Protein AF-0000000081054140 (afdb_homodimer)

Foldseek 3Di:
DPPPPPPPPQPPPPDLQFLFEEEEDFDLQNLLLLLLLVPFRRHHHQAYEYECPPPVSLVVSCVVPVRHYYYDPDPQVSQVGGQEYEYDDEQVCQLVVLQPHAHDQVGHAYEYAHLQDDLVSNCVRNVHDQQRYKYKHWDSCLSVLDTEIEIEGCDDDVSVQVSRNSSNHYDYDDDSLRSLLVVLVVPVVVVVVVVLQVQLVVCVVVDVDDSVRSSVVSVVVVVVVVVCCVVPVVDPCSVVVSLVPPPVVDPVVVVVVVCVVVCVVVVVVLQSVLSSCVSNVNDVSDDDD/DPPPPPPVDQPPPPDQQFLFEEEEDFDLQNLLLLLLLQPFRRHDHQAYEYECPPPVSLVVSCVVPVRHYYYDPDPQVRQVGGQEYEYDDEQVCQLVVLQPHAHDQVGHAYEYAHLQHDLVSNCVRNVHDQQRYKYKHWDSCLSVLDIEIEIEGCDDDVSVQVSRNSSNHYDYDDDSLRSLLVVLVVPVVVVVVVVLQVQLVVCVVVDVDDSVRSSVVSVVVVVVLVVCCVVPVVDPCSVVVSLVPPPVVDPVVVVVVVCVVVCVVVVVVLQSVLSSCVSNVNDVSDDDD

pLDDT: mean 89.5, std 14.58, range [23.19, 97.81]

Nearest PDB structures (foldseek):
  8tcu-assembly1_D-2  TM=7.816E-01  e=6.685E-16  Homo sapiens
  5bsh-assembly1_D  TM=8.631E-01  e=1.066E-14  Medicago truncatula
  3euw-assembly1_C  TM=6.832E-01  e=1.824E-03  Corynebacterium glutamicum ATCC 13032
  6nor-assembly1_A  TM=6.869E-01  e=6.287E-03  Micromonospora echinospora
  8qc8-assembly2_D  TM=6.919E-01  e=1.352E-02  Paenarthrobacter ureafaciens

Structure (mmCIF, N/CA/C/O backbone):
data_AF-0000000081054140-model_v1
#
loop_
_entity.id
_entity.type
_entity.pdbx_description
1 polymer 'Pyrroline-5-carboxylate reductase catalytic N-terminal domain-containing protein'
#
loop_
_atom_site.group_PDB
_atom_site.id
_atom_site.type_symbol
_atom_site.label_atom_id
_atom_site.label_alt_id
_atom_site.label_comp_id
_atom_site.label_asym_id
_atom_site.label_entity_id
_atom_site.label_seq_id
_atom_site.pdbx_PDB_ins_code
_atom_site.Cartn_x
_atom_site.Cartn_y
_atom_site.Cartn_z
_atom_site.occupancy
_atom_site.B_iso_or_equiv
_atom_site.auth_seq_id
_atom_site.auth_comp_id
_atom_site.auth_asym_id
_atom_site.auth_atom_id
_atom_site.pdbx_PDB_model_num
ATOM 1 N N . MET A 1 1 ? 40.031 -0.949 12.734 1 23.3 1 MET A N 1
ATOM 2 C CA . MET A 1 1 ? 38.938 -1.855 13.016 1 23.3 1 MET A CA 1
ATOM 3 C C . MET A 1 1 ? 38.312 -2.387 11.719 1 23.3 1 MET A C 1
ATOM 5 O O . MET A 1 1 ? 37.906 -1.608 10.852 1 23.3 1 MET A O 1
ATOM 9 N N . THR A 1 2 ? 38.75 -3.609 11.188 1 25.31 2 THR A N 1
ATOM 10 C CA . THR A 1 2 ? 38.719 -4.305 9.906 1 25.31 2 THR A CA 1
ATOM 11 C C . THR A 1 2 ? 37.281 -4.73 9.555 1 25.31 2 THR A C 1
ATOM 13 O O . THR A 1 2 ? 36.688 -5.504 10.289 1 25.31 2 THR A O 1
ATOM 16 N N . GLU A 1 3 ? 36.469 -3.785 9.07 1 26.08 3 GLU A N 1
ATOM 17 C CA . GLU A 1 3 ? 35.094 -4.035 8.68 1 26.08 3 GLU A CA 1
ATOM 18 C C . GLU A 1 3 ? 35 -5.254 7.762 1 26.08 3 GLU A C 1
ATOM 20 O O . GLU A 1 3 ? 35.562 -5.258 6.66 1 26.08 3 GLU A O 1
ATOM 25 N N . SER A 1 4 ? 35.031 -6.496 8.367 1 30.03 4 SER A N 1
ATOM 26 C CA . SER A 1 4 ? 34.812 -7.766 7.68 1 30.03 4 SER A CA 1
ATOM 27 C C . SER A 1 4 ? 33.562 -7.719 6.812 1 30.03 4 SER A C 1
ATOM 29 O O . SER A 1 4 ? 32.469 -7.426 7.305 1 30.03 4 SER A O 1
ATOM 31 N N . SER A 1 5 ? 33.688 -7.309 5.559 1 29.06 5 SER A N 1
ATOM 32 C CA . SER A 1 5 ? 32.75 -7.438 4.434 1 29.06 5 SER A CA 1
ATOM 33 C C . SER A 1 5 ? 32.156 -8.828 4.383 1 29.06 5 SER A C 1
ATOM 35 O O . SER A 1 5 ? 32.812 -9.805 4.039 1 29.06 5 SER A O 1
ATOM 37 N N . SER A 1 6 ? 31.422 -9.211 5.434 1 29.78 6 SER A N 1
ATOM 38 C CA . SER A 1 6 ? 30.766 -10.516 5.379 1 29.78 6 SER A CA 1
ATOM 39 C C . SER A 1 6 ? 30.047 -10.711 4.055 1 29.78 6 SER A C 1
ATOM 41 O O . SER A 1 6 ? 29.125 -9.953 3.723 1 29.78 6 SER A O 1
ATOM 43 N N . THR A 1 7 ? 30.766 -11.125 2.965 1 30.61 7 THR A N 1
ATOM 44 C CA . THR A 1 7 ? 30.25 -11.719 1.733 1 30.61 7 THR A CA 1
ATOM 45 C C . THR A 1 7 ? 29.172 -12.75 2.035 1 30.61 7 THR A C 1
ATOM 47 O O . THR A 1 7 ? 29.453 -13.797 2.629 1 30.61 7 THR A O 1
ATOM 50 N N . THR A 1 8 ? 28.094 -12.344 2.58 1 30.86 8 THR A N 1
ATOM 51 C CA . THR A 1 8 ? 27.078 -13.375 2.641 1 30.86 8 THR A CA 1
ATOM 52 C C . THR A 1 8 ? 27.047 -14.203 1.354 1 30.86 8 THR A C 1
ATOM 54 O O . THR A 1 8 ? 26.766 -13.672 0.277 1 30.86 8 THR A O 1
ATOM 57 N N . ALA A 1 9 ? 27.922 -15.109 1.189 1 34.56 9 ALA A N 1
ATOM 58 C CA . ALA A 1 9 ? 28.078 -16.125 0.154 1 34.56 9 ALA A CA 1
ATOM 59 C C . ALA A 1 9 ? 26.734 -16.516 -0.444 1 34.56 9 ALA A C 1
ATOM 61 O O . ALA A 1 9 ? 25.812 -16.906 0.283 1 34.56 9 ALA A O 1
ATOM 62 N N . LEU A 1 10 ? 26.375 -16.062 -1.585 1 39.09 10 LEU A N 1
ATOM 63 C CA . LEU A 1 10 ? 25.25 -16.547 -2.375 1 39.09 10 LEU A CA 1
ATOM 64 C C . LEU A 1 10 ? 25.141 -18.062 -2.285 1 39.09 10 LEU A C 1
ATOM 66 O O . LEU A 1 10 ? 26.172 -18.766 -2.219 1 39.09 10 LEU A O 1
ATOM 70 N N . ALA A 1 11 ? 24.156 -18.609 -1.728 1 38.75 11 ALA A N 1
ATOM 71 C CA . ALA A 1 11 ? 24.016 -20.062 -1.731 1 38.75 11 ALA A CA 1
ATOM 72 C C . ALA A 1 11 ? 24.406 -20.656 -3.086 1 38.75 11 ALA A C 1
ATOM 74 O O . ALA A 1 11 ? 23.781 -20.344 -4.105 1 38.75 11 ALA A O 1
ATOM 75 N N . ALA A 1 12 ? 25.688 -20.844 -3.35 1 38.97 12 ALA A N 1
ATOM 76 C CA . ALA A 1 12 ? 26.156 -21.594 -4.512 1 38.97 12 ALA A CA 1
ATOM 77 C C . ALA A 1 12 ? 25.297 -22.828 -4.758 1 38.97 12 ALA A C 1
ATOM 79 O O . ALA A 1 12 ? 25.047 -23.609 -3.84 1 38.97 12 ALA A O 1
ATOM 80 N N . GLY A 1 13 ? 24.344 -22.734 -5.641 1 36.66 13 GLY A N 1
ATOM 81 C CA . GLY A 1 13 ? 23.594 -23.922 -6.043 1 36.66 13 GLY A CA 1
ATOM 82 C C . GLY A 1 13 ? 24.484 -25.094 -6.387 1 36.66 13 GLY A C 1
ATOM 83 O O . GLY A 1 13 ? 24.391 -25.656 -7.477 1 36.66 13 GLY A O 1
ATOM 84 N N . SER A 1 14 ? 25.625 -25.156 -5.941 1 36.81 14 SER A N 1
ATOM 85 C CA . SER A 1 14 ? 26.312 -26.375 -6.371 1 36.81 14 SER A CA 1
ATOM 86 C C . SER A 1 14 ? 25.406 -27.594 -6.25 1 36.81 14 SER A C 1
ATOM 88 O O . SER A 1 14 ? 25.438 -28.484 -7.098 1 36.81 14 SER A O 1
ATOM 90 N N . ASP A 1 15 ? 24.969 -28.016 -5.098 1 40.84 15 ASP A N 1
ATOM 91 C CA . ASP A 1 15 ? 24.547 -29.281 -4.492 1 40.84 15 ASP A CA 1
ATOM 92 C C . ASP A 1 15 ? 23.094 -29.609 -4.828 1 40.84 15 ASP A C 1
ATOM 94 O O . ASP A 1 15 ? 22.188 -29.297 -4.055 1 40.84 15 ASP A O 1
ATOM 98 N N . GLY A 1 16 ? 22.688 -30.094 -6.176 1 55.22 16 GLY A N 1
ATOM 99 C CA . GLY A 1 16 ? 21.422 -30.734 -6.539 1 55.22 16 GLY A CA 1
ATOM 100 C C . GLY A 1 16 ? 20.281 -29.75 -6.711 1 55.22 16 GLY A C 1
ATOM 101 O O . GLY A 1 16 ? 19.141 -30.156 -6.961 1 55.22 16 GLY A O 1
ATOM 102 N N . ASN A 1 17 ? 20.547 -28.469 -6.539 1 61.66 17 ASN A N 1
ATOM 103 C CA . ASN A 1 17 ? 19.453 -27.5 -6.684 1 61.66 17 ASN A CA 1
ATOM 104 C C . ASN A 1 17 ? 19.266 -27.094 -8.141 1 61.66 17 ASN A C 1
ATOM 106 O O . ASN A 1 17 ? 20.234 -26.875 -8.867 1 61.66 17 ASN A O 1
ATOM 110 N N . PRO A 1 18 ? 18.031 -27.25 -8.719 1 68.19 18 PRO A N 1
ATOM 111 C CA . PRO A 1 18 ? 17.734 -26.938 -10.117 1 68.19 18 PRO A CA 1
ATOM 112 C C . PRO A 1 18 ? 17.859 -25.438 -10.43 1 68.19 18 PRO A C 1
ATOM 114 O O . PRO A 1 18 ? 16.859 -24.734 -10.461 1 68.19 18 PRO A O 1
ATOM 117 N N . THR A 1 19 ? 19.125 -25 -10.781 1 83.81 19 THR A N 1
ATOM 118 C CA . THR A 1 19 ? 19.406 -23.594 -11.008 1 83.81 19 THR A CA 1
ATOM 119 C C . THR A 1 19 ? 19.328 -23.25 -12.492 1 83.81 19 THR A C 1
ATOM 121 O O . THR A 1 19 ? 19.562 -22.109 -12.883 1 83.81 19 THR A O 1
ATOM 124 N N . LYS A 1 20 ? 19 -24.344 -13.25 1 95.88 20 LYS A N 1
ATOM 125 C CA . LYS A 1 20 ? 18.641 -24.125 -14.648 1 95.88 20 LYS A CA 1
ATOM 126 C C . LYS A 1 20 ? 17.125 -24.109 -14.836 1 95.88 20 LYS A C 1
ATOM 128 O O . LYS A 1 20 ? 16.469 -25.141 -14.672 1 95.88 20 LYS A O 1
ATOM 133 N N . ILE A 1 21 ? 16.641 -22.969 -15.234 1 97.75 21 ILE A N 1
ATOM 134 C CA . ILE A 1 21 ? 15.195 -22.75 -15.211 1 97.75 21 ILE A CA 1
ATOM 135 C C . ILE A 1 21 ? 14.688 -22.547 -16.641 1 97.75 21 ILE A C 1
ATOM 137 O O . ILE A 1 21 ? 15.305 -21.828 -17.422 1 97.75 21 ILE A O 1
ATOM 141 N N . GLY A 1 22 ? 13.672 -23.234 -16.953 1 97.62 22 GLY A N 1
ATOM 142 C CA . GLY A 1 22 ? 13.031 -23.094 -18.25 1 97.62 22 GLY A CA 1
ATOM 143 C C . GLY A 1 22 ? 11.586 -22.625 -18.156 1 97.62 22 GLY A C 1
ATOM 144 O O . GLY A 1 22 ? 10.859 -23.047 -17.25 1 97.62 22 GLY A O 1
ATOM 145 N N . PHE A 1 23 ? 11.188 -21.797 -19.125 1 97.62 23 PHE A N 1
ATOM 146 C CA . PHE A 1 23 ? 9.812 -21.328 -19.234 1 97.62 23 PHE A CA 1
ATOM 147 C C . PHE A 1 23 ? 9.18 -21.766 -20.531 1 97.62 23 PHE A C 1
ATOM 149 O O . PHE A 1 23 ? 9.664 -21.438 -21.625 1 97.62 23 PHE A O 1
ATOM 156 N N . ILE A 1 24 ? 8.148 -22.531 -20.359 1 96.38 24 ILE A N 1
ATOM 157 C CA . ILE A 1 24 ? 7.309 -22.828 -21.516 1 96.38 24 ILE A CA 1
ATOM 158 C C . ILE A 1 24 ? 6.199 -21.781 -21.625 1 96.38 24 ILE A C 1
ATOM 160 O O . ILE A 1 24 ? 5.273 -21.766 -20.812 1 96.38 24 ILE A O 1
ATOM 164 N N . GLY A 1 25 ? 6.219 -20.938 -22.625 1 91.94 25 GLY A N 1
ATOM 165 C CA . GLY A 1 25 ? 5.406 -19.734 -22.719 1 91.94 25 GLY A CA 1
ATOM 166 C C . GLY A 1 25 ? 6.109 -18.5 -22.188 1 91.94 25 GLY A C 1
ATOM 167 O O . GLY A 1 25 ? 6.816 -18.578 -21.172 1 91.94 25 GLY A O 1
ATOM 168 N N . CYS A 1 26 ? 5.988 -17.406 -22.969 1 88.12 26 CYS A N 1
ATOM 169 C CA . CYS A 1 26 ? 6.645 -16.188 -22.531 1 88.12 26 CYS A CA 1
ATOM 170 C C . CYS A 1 26 ? 5.711 -14.984 -22.656 1 88.12 26 CYS A C 1
ATOM 172 O O . CYS A 1 26 ? 5.984 -14.055 -23.406 1 88.12 26 CYS A O 1
ATOM 174 N N . GLY A 1 27 ? 4.656 -15.078 -21.875 1 87.62 27 GLY A N 1
ATOM 175 C CA . GLY A 1 27 ? 3.77 -13.93 -21.766 1 87.62 27 GLY A CA 1
ATOM 176 C C . GLY A 1 27 ? 4.16 -12.992 -20.625 1 87.62 27 GLY A C 1
ATOM 177 O O . GLY A 1 27 ? 5.324 -12.945 -20.234 1 87.62 27 GLY A O 1
ATOM 178 N N . THR A 1 28 ? 3.258 -12.227 -20.203 1 84.19 28 THR A N 1
ATOM 179 C CA . THR A 1 28 ? 3.479 -11.219 -19.172 1 84.19 28 THR A CA 1
ATOM 180 C C . THR A 1 28 ? 3.953 -11.859 -17.875 1 84.19 28 THR A C 1
ATOM 182 O O . THR A 1 28 ? 4.91 -11.383 -17.25 1 84.19 28 THR A O 1
ATOM 185 N N . ILE A 1 29 ? 3.316 -12.961 -17.469 1 88.81 29 ILE A N 1
ATOM 186 C CA . ILE A 1 29 ? 3.629 -13.594 -16.188 1 88.81 29 ILE A CA 1
ATOM 187 C C . ILE A 1 29 ? 5 -14.258 -16.266 1 88.81 29 ILE A C 1
ATOM 189 O O . ILE A 1 29 ? 5.797 -14.156 -15.32 1 88.81 29 ILE A O 1
ATOM 193 N N . ALA A 1 30 ? 5.289 -14.984 -17.375 1 93.81 30 ALA A N 1
ATOM 194 C CA . ALA A 1 30 ? 6.609 -15.578 -17.547 1 93.81 30 ALA A CA 1
ATOM 195 C C . ALA A 1 30 ? 7.703 -14.516 -17.5 1 93.81 30 ALA A C 1
ATOM 197 O O . ALA A 1 30 ? 8.727 -14.688 -16.844 1 93.81 30 ALA A O 1
ATOM 198 N N . PHE A 1 31 ? 7.473 -13.438 -18.234 1 93.56 31 PHE A N 1
ATOM 199 C CA . PHE A 1 31 ? 8.398 -12.312 -18.234 1 93.56 31 PHE A CA 1
ATOM 200 C C . PHE A 1 31 ? 8.648 -11.797 -16.828 1 93.56 31 PHE A C 1
ATOM 202 O O . PHE A 1 31 ? 9.789 -11.57 -16.438 1 93.56 31 PHE A O 1
ATOM 209 N N . ALA A 1 32 ? 7.594 -11.633 -16.047 1 92 32 ALA A N 1
ATOM 210 C CA . ALA A 1 32 ? 7.68 -11.102 -14.695 1 92 32 ALA A CA 1
ATOM 211 C C . ALA A 1 32 ? 8.461 -12.047 -13.789 1 92 32 ALA A C 1
ATOM 213 O O . ALA A 1 32 ? 9.352 -11.609 -13.047 1 92 32 ALA A O 1
ATOM 214 N N . ILE A 1 33 ? 8.148 -13.328 -13.844 1 95.62 33 ILE A N 1
ATOM 215 C CA . ILE A 1 33 ? 8.812 -14.305 -12.992 1 95.62 33 ILE A CA 1
ATOM 216 C C . ILE A 1 33 ? 10.297 -14.383 -13.359 1 95.62 33 ILE A C 1
ATOM 218 O O . ILE A 1 33 ? 11.164 -14.336 -12.484 1 95.62 33 ILE A O 1
ATOM 222 N N . ALA A 1 34 ? 10.578 -14.469 -14.641 1 96.81 34 ALA A N 1
ATOM 223 C CA . ALA A 1 34 ? 11.961 -14.531 -15.102 1 96.81 34 ALA A CA 1
ATOM 224 C C . ALA A 1 34 ? 12.75 -13.312 -14.641 1 96.81 34 ALA A C 1
ATOM 226 O O . ALA A 1 34 ? 13.891 -13.438 -14.188 1 96.81 34 ALA A O 1
ATOM 227 N N . THR A 1 35 ? 12.164 -12.164 -14.766 1 96.62 35 THR A N 1
ATOM 228 C CA . THR A 1 35 ? 12.797 -10.922 -14.336 1 96.62 35 THR A CA 1
ATOM 229 C C . THR A 1 35 ? 13.07 -10.953 -12.836 1 96.62 35 THR A C 1
ATOM 231 O O . THR A 1 35 ? 14.172 -10.617 -12.391 1 96.62 35 THR A O 1
ATOM 234 N N . GLY A 1 36 ? 12.047 -11.344 -12.07 1 96.81 36 GLY A N 1
ATOM 235 C CA . GLY A 1 36 ? 12.219 -11.445 -10.633 1 96.81 36 GLY A CA 1
ATOM 236 C C . GLY A 1 36 ? 13.32 -12.406 -10.227 1 96.81 36 GLY A C 1
ATOM 237 O O . GLY A 1 36 ? 14.117 -12.109 -9.336 1 96.81 36 GLY A O 1
ATOM 238 N N . ILE A 1 37 ? 13.375 -13.539 -10.883 1 96.69 37 ILE A N 1
ATOM 239 C CA . ILE A 1 37 ? 14.391 -14.547 -10.602 1 96.69 37 ILE A CA 1
ATOM 240 C C . ILE A 1 37 ? 15.766 -14.023 -11 1 96.69 37 ILE A C 1
ATOM 242 O O . ILE A 1 37 ? 16.734 -14.195 -10.266 1 96.69 37 ILE A O 1
ATOM 246 N N . ALA A 1 38 ? 15.828 -13.367 -12.094 1 96.69 38 ALA A N 1
ATOM 247 C CA . ALA A 1 38 ? 17.094 -12.859 -12.617 1 96.69 38 ALA A CA 1
ATOM 248 C C . ALA A 1 38 ? 17.656 -11.758 -11.719 1 96.69 38 ALA A C 1
ATOM 250 O O . ALA A 1 38 ? 18.875 -11.57 -11.656 1 96.69 38 ALA A O 1
ATOM 251 N N . THR A 1 39 ? 16.797 -11.039 -11 1 96.88 39 THR A N 1
ATOM 252 C CA . THR A 1 39 ? 17.25 -9.844 -10.312 1 96.88 39 THR A CA 1
ATOM 253 C C . THR A 1 39 ? 17.375 -10.102 -8.812 1 96.88 39 THR A C 1
ATOM 255 O O . THR A 1 39 ? 17.938 -9.273 -8.078 1 96.88 39 THR A O 1
ATOM 258 N N . GLN A 1 40 ? 16.812 -11.203 -8.391 1 94.69 40 GLN A N 1
ATOM 259 C CA . GLN A 1 40 ? 17 -11.5 -6.973 1 94.69 40 GLN A CA 1
ATOM 260 C C . GLN A 1 40 ? 18.453 -11.859 -6.664 1 94.69 40 GLN A C 1
ATOM 262 O O . GLN A 1 40 ? 19.203 -12.242 -7.559 1 94.69 40 GLN A O 1
ATOM 267 N N . SER A 1 41 ? 18.922 -11.711 -5.402 1 93.06 41 SER A N 1
ATOM 268 C CA . SER A 1 41 ? 20.344 -11.867 -5.07 1 93.06 41 SER A CA 1
ATOM 269 C C . SER A 1 41 ? 20.547 -12.977 -4.039 1 93.06 41 SER A C 1
ATOM 271 O O . SER A 1 41 ? 21.656 -13.172 -3.549 1 93.06 41 SER A O 1
ATOM 273 N N . LYS A 1 42 ? 19.625 -13.695 -3.732 1 92.44 42 LYS A N 1
ATOM 274 C CA . LYS A 1 42 ? 19.703 -14.672 -2.645 1 92.44 42 LYS A CA 1
ATOM 275 C C . LYS A 1 42 ? 20.109 -16.047 -3.168 1 92.44 42 LYS A C 1
ATOM 277 O O . LYS A 1 42 ? 20.719 -16.844 -2.443 1 92.44 42 LYS A O 1
ATOM 282 N N . ILE A 1 43 ? 19.703 -16.344 -4.406 1 93.75 43 ILE A N 1
ATOM 283 C CA . ILE A 1 43 ? 19.953 -17.656 -5 1 93.75 43 ILE A CA 1
ATOM 284 C C . ILE A 1 43 ? 20.688 -17.484 -6.328 1 93.75 43 ILE A C 1
ATOM 286 O O . ILE A 1 43 ? 20.281 -16.672 -7.168 1 93.75 43 ILE A O 1
ATOM 290 N N . LYS A 1 44 ? 21.703 -18.25 -6.461 1 93.12 44 LYS A N 1
ATOM 291 C CA . LYS A 1 44 ? 22.422 -18.203 -7.734 1 93.12 44 LYS A CA 1
ATOM 292 C C . LYS A 1 44 ? 21.672 -19 -8.805 1 93.12 44 LYS A C 1
ATOM 294 O O . LYS A 1 44 ? 21.344 -20.172 -8.609 1 93.12 44 LYS A O 1
ATOM 299 N N . ILE A 1 45 ? 21.375 -18.375 -9.852 1 95.06 45 ILE A N 1
ATOM 300 C CA . ILE A 1 45 ? 20.703 -18.969 -10.992 1 95.06 45 ILE A CA 1
ATOM 301 C C . ILE A 1 45 ? 21.688 -19.156 -12.141 1 95.06 45 ILE A C 1
ATOM 303 O O . ILE A 1 45 ? 22.375 -18.219 -12.539 1 95.06 45 ILE A O 1
ATOM 307 N N . GLU A 1 46 ? 21.781 -20.359 -12.625 1 94.69 46 GLU A N 1
ATOM 308 C CA . GLU A 1 46 ? 22.75 -20.672 -13.672 1 94.69 46 GLU A CA 1
ATOM 309 C C . GLU A 1 46 ? 22.266 -20.188 -15.031 1 94.69 46 GLU A C 1
ATOM 311 O O . GLU A 1 46 ? 23.031 -19.625 -15.812 1 94.69 46 GLU A O 1
ATOM 316 N N . SER A 1 47 ? 21.031 -20.484 -15.289 1 96.25 47 SER A N 1
ATOM 317 C CA . SER A 1 47 ? 20.5 -20.094 -16.594 1 96.25 47 SER A CA 1
ATOM 318 C C . SER A 1 47 ? 18.984 -20.062 -16.578 1 96.25 47 SER A C 1
ATOM 320 O O . SER A 1 47 ? 18.344 -20.734 -15.766 1 96.25 47 SER A O 1
ATOM 322 N N . ILE A 1 48 ? 18.453 -19.266 -17.484 1 97.75 48 ILE A N 1
ATOM 323 C CA . ILE A 1 48 ? 17.031 -19.156 -17.75 1 97.75 48 ILE A CA 1
ATOM 324 C C . ILE A 1 48 ? 16.766 -19.312 -19.25 1 97.75 48 ILE A C 1
ATOM 326 O O . ILE A 1 48 ? 17.375 -18.609 -20.062 1 97.75 48 ILE A O 1
ATOM 330 N N . ALA A 1 49 ? 15.961 -20.266 -19.609 1 97.06 49 ALA A N 1
ATOM 331 C CA . ALA A 1 49 ? 15.547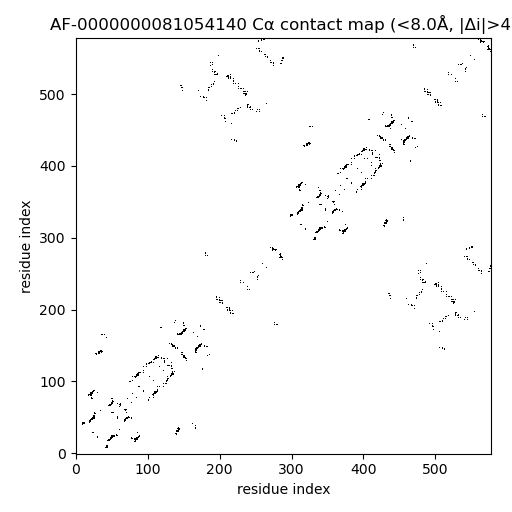 -20.422 -21 1 97.06 49 ALA A CA 1
ATOM 332 C C . ALA A 1 49 ? 14.062 -20.125 -21.172 1 97.06 49 ALA A C 1
ATOM 334 O O . ALA A 1 49 ? 13.234 -20.547 -20.359 1 97.06 49 ALA A O 1
ATOM 335 N N . VAL A 1 50 ? 13.695 -19.359 -22.219 1 96.69 50 VAL A N 1
ATOM 336 C CA . VAL A 1 50 ? 12.297 -19.016 -22.453 1 96.69 50 VAL A CA 1
ATOM 337 C C . VAL A 1 50 ? 11.898 -19.391 -23.875 1 96.69 50 VAL A C 1
ATOM 339 O O . VAL A 1 50 ? 12.734 -19.375 -24.781 1 96.69 50 VAL A O 1
ATOM 342 N N . SER A 1 51 ? 10.641 -19.703 -24 1 94 51 SER A N 1
ATOM 343 C CA . SER A 1 51 ? 10.102 -20.016 -25.312 1 94 51 SER A CA 1
ATOM 344 C C . SER A 1 51 ? 10.016 -18.781 -26.203 1 94 51 SER A C 1
ATOM 346 O O . SER A 1 51 ? 9.766 -17.672 -25.703 1 94 51 SER A O 1
ATOM 348 N N . LYS A 1 52 ? 10.141 -18.859 -27.5 1 85.19 52 LYS A N 1
ATOM 349 C CA . LYS A 1 52 ? 10.148 -17.781 -28.469 1 85.19 52 LYS A CA 1
ATOM 350 C C . LYS A 1 52 ? 8.734 -17.297 -28.781 1 85.19 52 LYS A C 1
ATOM 352 O O . LYS A 1 52 ? 8.539 -16.172 -29.25 1 85.19 52 LYS A O 1
ATOM 357 N N . ARG A 1 53 ? 7.703 -17.922 -28.516 1 76 53 ARG A N 1
ATOM 358 C CA . ARG A 1 53 ? 6.352 -17.656 -29 1 76 53 ARG A CA 1
ATOM 359 C C . ARG A 1 53 ? 5.977 -16.203 -28.766 1 76 53 ARG A C 1
ATOM 361 O O . ARG A 1 53 ? 5.383 -15.562 -29.641 1 76 53 ARG A O 1
ATOM 368 N N . SER A 1 54 ? 6.16 -15.578 -27.672 1 73.19 54 SER A N 1
ATOM 369 C CA . SER A 1 54 ? 5.949 -14.148 -27.5 1 73.19 54 SER A CA 1
ATOM 370 C C . SER A 1 54 ? 7.234 -13.367 -27.75 1 73.19 54 SER A C 1
ATOM 372 O O . SER A 1 54 ? 7.902 -12.938 -26.812 1 73.19 54 SER A O 1
ATOM 374 N N . GLU A 1 55 ? 7.477 -13.078 -28.922 1 77.19 55 GLU A N 1
ATOM 375 C CA . GLU A 1 55 ? 8.773 -12.609 -29.406 1 77.19 55 GLU A CA 1
ATOM 376 C C . GLU A 1 55 ? 9.172 -11.305 -28.734 1 77.19 55 GLU A C 1
ATOM 378 O O . GLU A 1 55 ? 10.328 -11.125 -28.344 1 77.19 55 GLU A O 1
ATOM 383 N N . GLN A 1 56 ? 8.266 -10.523 -28.594 1 88.62 56 GLN A N 1
ATOM 384 C CA . GLN A 1 56 ? 8.617 -9.234 -28.031 1 88.62 56 GLN A CA 1
ATOM 385 C C . GLN A 1 56 ? 9.125 -9.383 -26.594 1 88.62 56 GLN A C 1
ATOM 387 O O . GLN A 1 56 ? 10.164 -8.828 -26.234 1 88.62 56 GLN A O 1
ATOM 392 N N . LYS A 1 57 ? 8.484 -10.156 -25.781 1 90.25 57 LYS A N 1
ATOM 393 C CA . LYS A 1 57 ? 8.852 -10.305 -24.391 1 90.25 57 LYS A CA 1
ATOM 394 C C . LYS A 1 57 ? 10.109 -11.164 -24.234 1 90.25 57 LYS A C 1
ATOM 396 O O . LYS A 1 57 ? 10.984 -10.852 -23.422 1 90.25 57 LYS A O 1
ATOM 401 N N . SER A 1 58 ? 10.188 -12.219 -25.016 1 92.94 58 SER A N 1
ATOM 402 C CA . SER A 1 58 ? 11.359 -13.086 -24.938 1 92.94 58 SER A CA 1
ATOM 403 C C . SER A 1 58 ? 12.617 -12.336 -25.375 1 92.94 58 SER A C 1
ATOM 405 O O . SER A 1 58 ? 13.672 -12.453 -24.734 1 92.94 58 SER A O 1
ATOM 407 N N . LYS A 1 59 ? 12.492 -11.547 -26.375 1 93.31 59 LYS A N 1
ATOM 408 C CA . LYS A 1 59 ? 13.617 -10.75 -26.859 1 93.31 59 LYS A CA 1
ATOM 409 C C . LYS A 1 59 ? 14.055 -9.727 -25.812 1 93.31 59 LYS A C 1
ATOM 411 O O . LYS A 1 59 ? 15.258 -9.555 -25.578 1 93.31 59 LYS A O 1
ATOM 416 N N . LEU A 1 60 ? 13.133 -9.109 -25.297 1 94.44 60 LEU A N 1
ATOM 417 C CA . LEU A 1 60 ? 13.43 -8.109 -24.281 1 94.44 60 LEU A CA 1
ATOM 418 C C . LEU A 1 60 ? 14.164 -8.734 -23.094 1 94.44 60 LEU A C 1
ATOM 420 O O . LEU A 1 60 ? 15.109 -8.156 -22.562 1 94.44 60 LEU A O 1
ATOM 424 N N . LEU A 1 61 ? 13.695 -9.867 -22.688 1 95.12 61 LEU A N 1
ATOM 425 C CA . LEU A 1 61 ? 14.328 -10.57 -21.578 1 95.12 61 LEU A CA 1
ATOM 426 C C . LEU A 1 61 ? 15.789 -10.891 -21.906 1 95.12 61 LEU A C 1
ATOM 428 O O . LEU A 1 61 ? 16.672 -10.672 -21.078 1 95.12 61 LEU A O 1
ATOM 432 N N . ALA A 1 62 ? 16.016 -11.414 -23.047 1 95.06 62 ALA A N 1
ATOM 433 C CA . ALA A 1 62 ? 17.359 -11.805 -23.484 1 95.06 62 ALA A CA 1
ATOM 434 C C . ALA A 1 62 ? 18.281 -10.578 -23.594 1 95.06 62 ALA A C 1
ATOM 436 O O . ALA A 1 62 ? 19.469 -10.664 -23.281 1 95.06 62 ALA A O 1
ATOM 437 N N . GLU A 1 63 ? 17.719 -9.477 -24 1 96.62 63 GLU A N 1
ATOM 438 C CA . GLU A 1 63 ? 18.484 -8.242 -24.125 1 96.62 63 GLU A CA 1
ATOM 439 C C . GLU A 1 63 ? 18.828 -7.668 -22.75 1 96.62 63 GLU A C 1
ATOM 441 O O . GLU A 1 63 ? 19.906 -7.121 -22.547 1 96.62 63 GLU A O 1
ATOM 446 N N . THR A 1 64 ? 17.953 -7.793 -21.875 1 96.06 64 THR A N 1
ATOM 447 C CA . THR A 1 64 ? 18.141 -7.25 -20.531 1 96.06 64 THR A CA 1
ATOM 448 C C . THR A 1 64 ? 19.141 -8.094 -19.734 1 96.06 64 THR A C 1
ATOM 450 O O . THR A 1 64 ? 19.906 -7.562 -18.938 1 96.06 64 THR A O 1
ATOM 453 N N . PHE A 1 65 ? 19 -9.406 -19.984 1 97 65 PHE A N 1
ATOM 454 C CA . PHE A 1 65 ? 19.875 -10.328 -19.266 1 97 65 PHE A CA 1
ATOM 455 C C . PHE A 1 65 ? 20.609 -11.242 -20.219 1 97 65 PHE A C 1
ATOM 457 O O . PHE A 1 65 ? 20.469 -12.461 -20.172 1 97 65 PHE A O 1
ATOM 464 N N . PRO A 1 66 ? 21.531 -10.789 -20.984 1 95.75 66 PRO A N 1
ATOM 465 C CA . PRO A 1 66 ? 22.156 -11.531 -22.078 1 95.75 66 PRO A CA 1
ATOM 466 C C . PRO A 1 66 ? 23 -12.703 -21.594 1 95.75 66 PRO A C 1
ATOM 468 O O . PRO A 1 66 ? 23.141 -13.711 -22.297 1 95.75 66 PRO A O 1
ATOM 471 N N . ASP A 1 67 ? 23.469 -12.648 -20.375 1 95.62 67 ASP A N 1
ATOM 472 C CA . ASP A 1 67 ? 24.359 -13.688 -19.875 1 95.62 67 ASP A CA 1
ATOM 473 C C . ASP A 1 67 ? 23.562 -14.766 -19.125 1 95.62 67 ASP A C 1
ATOM 475 O O . ASP A 1 67 ? 24.109 -15.812 -18.766 1 95.62 67 ASP A O 1
ATOM 479 N N . LEU A 1 68 ? 22.297 -14.523 -19 1 97 68 LEU A N 1
ATOM 480 C CA . LEU A 1 68 ? 21.516 -15.406 -18.141 1 97 68 LEU A CA 1
ATOM 481 C C . LEU A 1 68 ? 20.359 -16.031 -18.906 1 97 68 LEU A C 1
ATOM 483 O O . LEU A 1 68 ? 19.953 -17.156 -18.625 1 97 68 LEU A O 1
ATOM 487 N N . VAL A 1 69 ? 19.828 -15.281 -19.875 1 97.12 69 VAL A N 1
ATOM 488 C CA . VAL A 1 69 ? 18.578 -15.68 -20.516 1 97.12 69 VAL A CA 1
ATOM 489 C C . VAL A 1 69 ? 18.844 -16.062 -21.969 1 97.12 69 VAL A C 1
ATOM 491 O O . VAL A 1 69 ? 19.516 -15.328 -22.703 1 97.12 69 VAL A O 1
ATOM 494 N N . THR A 1 70 ? 18.297 -17.203 -22.375 1 96.06 70 THR A N 1
ATOM 495 C CA . THR A 1 70 ? 18.328 -17.625 -23.766 1 96.06 70 THR A CA 1
ATOM 496 C C . THR A 1 70 ? 16.922 -17.891 -24.281 1 96.06 70 THR A C 1
ATOM 498 O O . THR A 1 70 ? 16.047 -18.312 -23.531 1 96.06 70 THR A O 1
ATOM 501 N N . VAL A 1 71 ? 16.75 -17.625 -25.562 1 96.44 71 VAL A N 1
ATOM 502 C CA . VAL A 1 71 ? 15.469 -17.875 -26.219 1 96.44 71 VAL A CA 1
ATOM 503 C C . VAL A 1 71 ? 15.547 -19.141 -27.062 1 96.44 71 VAL A C 1
ATOM 505 O O . VAL A 1 71 ? 16.469 -19.312 -27.859 1 96.44 71 VAL A O 1
ATOM 508 N N . GLN A 1 72 ? 14.602 -20 -26.812 1 94.94 72 GLN A N 1
ATOM 509 C CA . GLN A 1 72 ? 14.594 -21.266 -27.547 1 94.94 72 GLN A CA 1
ATOM 510 C C . GLN A 1 72 ? 13.391 -21.344 -28.484 1 94.94 72 GLN A C 1
ATOM 512 O O . GLN A 1 72 ? 12.297 -20.906 -28.125 1 94.94 72 GLN A O 1
ATOM 517 N N . GLU A 1 73 ? 13.547 -21.938 -29.594 1 92.44 73 GLU A N 1
ATOM 518 C CA . GLU A 1 73 ? 12.477 -22.078 -30.578 1 92.44 73 GLU A CA 1
ATOM 519 C C . GLU A 1 73 ? 11.562 -23.25 -30.234 1 92.44 73 GLU A C 1
ATOM 521 O O . GLU A 1 73 ? 10.359 -23.188 -30.469 1 92.44 73 GLU A O 1
ATOM 526 N N . GLU A 1 74 ? 12.227 -24.266 -29.688 1 94.12 74 GLU A N 1
ATOM 527 C CA . GLU A 1 74 ? 11.477 -25.484 -29.391 1 94.12 74 GLU A CA 1
ATOM 528 C C . GLU A 1 74 ? 11.336 -25.703 -27.891 1 94.12 74 GLU A C 1
ATOM 530 O O . GLU A 1 74 ? 12.312 -25.609 -27.141 1 94.12 74 GLU A O 1
ATOM 535 N N . ASN A 1 75 ? 10.172 -26.062 -27.5 1 96.25 75 ASN A N 1
ATOM 536 C CA . ASN A 1 75 ? 9.891 -26.297 -26.094 1 96.25 75 ASN A CA 1
ATOM 537 C C . ASN A 1 75 ? 10.688 -27.484 -25.562 1 96.25 75 ASN A C 1
ATOM 539 O O . ASN A 1 75 ? 11.156 -27.469 -24.422 1 96.25 75 ASN A O 1
ATOM 543 N N . GLN A 1 76 ? 10.875 -28.484 -26.406 1 97.25 76 GLN A N 1
ATOM 544 C CA . GLN A 1 76 ? 11.602 -29.656 -25.953 1 97.25 76 GLN A CA 1
ATOM 545 C C . GLN A 1 76 ? 13.047 -29.312 -25.609 1 97.25 76 GLN A C 1
ATOM 547 O O . GLN A 1 76 ? 13.625 -29.891 -24.688 1 97.25 76 GLN A O 1
ATOM 552 N N . LYS A 1 77 ? 13.594 -28.438 -26.312 1 96.56 77 LYS A N 1
ATOM 553 C CA . LYS A 1 77 ? 14.953 -28.016 -26.016 1 96.56 77 LYS A CA 1
ATOM 554 C C . LYS A 1 77 ? 15.047 -27.359 -24.656 1 96.56 77 LYS A C 1
ATOM 556 O O . LYS A 1 77 ? 16.062 -27.5 -23.953 1 96.56 77 LYS A O 1
ATOM 561 N N . ILE A 1 78 ? 14.047 -26.609 -24.266 1 96.88 78 ILE A N 1
ATOM 562 C CA . ILE A 1 78 ? 13.984 -26.016 -22.938 1 96.88 78 ILE A CA 1
ATOM 563 C C . ILE A 1 78 ? 14.031 -27.109 -21.875 1 96.88 78 ILE A C 1
A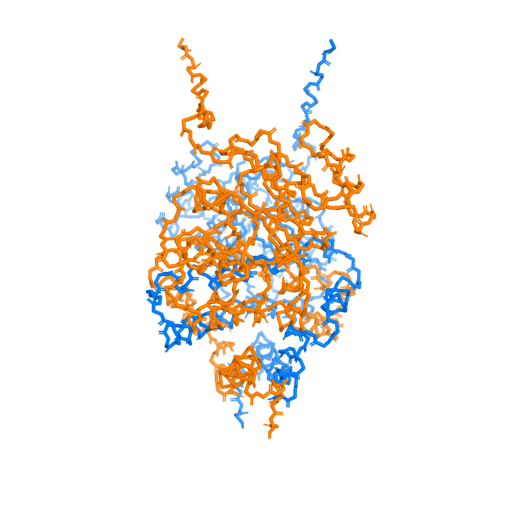TOM 565 O O . ILE A 1 78 ? 14.781 -27 -20.891 1 96.88 78 ILE A O 1
ATOM 569 N N . LEU A 1 79 ? 13.297 -28.141 -22.062 1 96.56 79 LEU A N 1
ATOM 570 C CA . LEU A 1 79 ? 13.305 -29.266 -21.141 1 96.56 79 LEU A CA 1
ATOM 571 C C . LEU A 1 79 ? 14.672 -29.938 -21.094 1 96.56 79 LEU A C 1
ATOM 573 O O . LEU A 1 79 ? 15.18 -30.234 -20.016 1 96.56 79 LEU A O 1
ATOM 577 N N . ASP A 1 80 ? 15.203 -30.094 -22.25 1 96.38 80 ASP A N 1
ATOM 578 C CA . ASP A 1 80 ? 16.453 -30.828 -22.359 1 96.38 80 ASP A CA 1
ATOM 579 C C . ASP A 1 80 ? 17.578 -30.109 -21.609 1 96.38 80 ASP A C 1
ATOM 581 O O . ASP A 1 80 ? 18.484 -30.766 -21.094 1 96.38 80 ASP A O 1
ATOM 585 N N . GLU A 1 81 ? 17.469 -28.859 -21.453 1 95.5 81 GLU A N 1
ATOM 586 C CA . GLU A 1 81 ? 18.609 -28.094 -20.969 1 95.5 81 GLU A CA 1
ATOM 587 C C . GLU A 1 81 ? 18.344 -27.547 -19.562 1 95.5 81 GLU A C 1
ATOM 589 O O . GLU A 1 81 ? 19.219 -26.938 -18.953 1 95.5 81 GLU A O 1
ATOM 594 N N . ASN A 1 82 ? 17.156 -27.75 -19.094 1 96.88 82 ASN A N 1
ATOM 595 C CA . ASN A 1 82 ? 16.812 -27.156 -17.797 1 96.88 82 ASN A CA 1
ATOM 596 C C . ASN A 1 82 ? 16.172 -28.172 -16.859 1 96.88 82 ASN A C 1
ATOM 598 O O . ASN A 1 82 ? 15.711 -29.219 -17.312 1 96.88 82 ASN A O 1
ATOM 602 N N . ASP A 1 83 ? 16.156 -27.828 -15.562 1 96.25 83 ASP A N 1
ATOM 603 C CA . ASP A 1 83 ? 15.688 -28.766 -14.547 1 96.25 83 ASP A CA 1
ATOM 604 C C . ASP A 1 83 ? 14.344 -28.328 -13.969 1 96.25 83 ASP A C 1
ATOM 606 O O . ASP A 1 83 ? 13.477 -29.172 -13.711 1 96.25 83 ASP A O 1
ATOM 610 N N . LEU A 1 84 ? 14.211 -27.094 -13.719 1 97.06 84 LEU A N 1
ATOM 611 C CA . LEU A 1 84 ? 12.969 -26.516 -13.234 1 97.06 84 LEU A CA 1
ATOM 612 C C . LEU A 1 84 ? 12.188 -25.875 -14.367 1 97.06 84 LEU A C 1
ATOM 614 O O . LEU A 1 84 ? 12.672 -24.953 -15.023 1 97.06 84 LEU A O 1
ATOM 618 N N . ILE A 1 85 ? 10.992 -26.375 -14.539 1 97.56 85 ILE A N 1
ATOM 619 C CA . ILE A 1 85 ? 10.211 -25.938 -15.695 1 97.56 85 ILE A CA 1
ATOM 620 C C . ILE A 1 85 ? 8.953 -25.219 -15.227 1 97.56 85 ILE A C 1
ATOM 622 O O . ILE A 1 85 ? 8.148 -25.781 -14.477 1 97.56 85 ILE A O 1
ATOM 626 N N . PHE A 1 86 ? 8.812 -23.984 -15.633 1 97.56 86 PHE A N 1
ATOM 627 C CA . PHE A 1 86 ? 7.574 -23.234 -15.445 1 97.56 86 PHE A CA 1
ATOM 628 C C . PHE A 1 86 ? 6.684 -23.344 -16.672 1 97.56 86 PHE A C 1
ATOM 630 O O . PHE A 1 86 ? 7.121 -23.062 -17.797 1 97.56 86 PHE A O 1
ATOM 637 N N . LEU A 1 87 ? 5.527 -23.797 -16.484 1 97.31 87 LEU A N 1
ATOM 638 C CA . LEU A 1 87 ? 4.531 -23.828 -17.547 1 97.31 87 LEU A CA 1
ATOM 639 C C . LEU A 1 87 ? 3.646 -22.594 -17.5 1 97.31 87 LEU A C 1
ATOM 641 O O . LEU A 1 87 ? 2.75 -22.484 -16.672 1 97.31 87 LEU A O 1
ATOM 645 N N . CYS A 1 88 ? 3.867 -21.672 -18.422 1 94.56 88 CYS A N 1
ATOM 646 C CA . CYS A 1 88 ? 3.191 -20.375 -18.469 1 94.56 88 CYS A CA 1
ATOM 647 C C . CYS A 1 88 ? 2.379 -20.219 -19.75 1 94.56 88 CYS A C 1
ATOM 649 O O . CYS A 1 88 ? 2.584 -19.266 -20.5 1 94.56 88 CYS A O 1
ATOM 651 N N . VAL A 1 89 ? 1.444 -21.109 -19.969 1 92.25 89 VAL A N 1
ATOM 652 C CA . VAL A 1 89 ? 0.568 -21.094 -21.141 1 92.25 89 VAL A CA 1
ATOM 653 C C . VAL A 1 89 ? -0.889 -21.016 -20.688 1 92.25 89 VAL A C 1
ATOM 655 O O . VAL A 1 89 ? -1.188 -21.172 -19.5 1 92.25 89 VAL A O 1
ATOM 658 N N . LEU A 1 90 ? -1.734 -20.75 -21.625 1 86.94 90 LEU A N 1
ATOM 659 C CA . LEU A 1 90 ? -3.162 -20.719 -21.312 1 86.94 90 LEU A CA 1
ATOM 660 C C . LEU A 1 90 ? -3.643 -22.094 -20.875 1 86.94 90 LEU A C 1
ATOM 662 O O . LEU A 1 90 ? -3.182 -23.125 -21.391 1 86.94 90 LEU A O 1
ATOM 666 N N . PRO A 1 91 ? -4.598 -22.125 -19.984 1 88.94 91 PRO A N 1
ATOM 667 C CA . PRO A 1 91 ? -5.059 -23.406 -19.438 1 88.94 91 PRO A CA 1
ATOM 668 C C . PRO A 1 91 ? -5.527 -24.375 -20.516 1 88.94 91 PRO A C 1
ATOM 670 O O . PRO A 1 91 ? -5.219 -25.578 -20.453 1 88.94 91 PRO A O 1
ATOM 673 N N . GLN A 1 92 ? -6.156 -23.875 -21.516 1 90.31 92 GLN A N 1
ATOM 674 C CA . GLN A 1 92 ? -6.738 -24.734 -22.531 1 90.31 92 GLN A CA 1
ATOM 675 C C . GLN A 1 92 ? -5.652 -25.406 -23.375 1 90.31 92 GLN A C 1
ATOM 677 O O . GLN A 1 92 ? -5.906 -26.406 -24.047 1 90.31 92 GLN A O 1
ATOM 682 N N . LEU A 1 93 ? -4.418 -24.906 -23.297 1 92.88 93 LEU A N 1
ATOM 683 C CA . LEU A 1 93 ? -3.33 -25.422 -24.125 1 92.88 93 LEU A CA 1
ATOM 684 C C . LEU A 1 93 ? -2.445 -26.375 -23.312 1 92.88 93 LEU A C 1
ATOM 686 O O . LEU A 1 93 ? -1.588 -27.047 -23.891 1 92.88 93 LEU A O 1
ATOM 690 N N . THR A 1 94 ? -2.643 -26.484 -22.047 1 95.75 94 THR A N 1
ATOM 691 C CA . THR A 1 94 ? -1.736 -27.172 -21.141 1 95.75 94 THR A CA 1
ATOM 692 C C . THR A 1 94 ? -1.619 -28.656 -21.5 1 95.75 94 THR A C 1
ATOM 694 O O . THR A 1 94 ? -0.513 -29.172 -21.672 1 95.75 94 THR A O 1
ATOM 697 N N . SER A 1 95 ? -2.715 -29.297 -21.656 1 96.56 95 SER A N 1
ATOM 698 C CA . SER A 1 95 ? -2.721 -30.734 -21.906 1 96.56 95 SER A CA 1
ATOM 699 C C . SER A 1 95 ? -1.982 -31.062 -23.188 1 96.56 95 SER A C 1
ATOM 701 O O . SER A 1 95 ? -1.097 -31.922 -23.203 1 96.56 95 SER A O 1
ATOM 703 N N . GLU A 1 96 ? -2.361 -30.375 -24.219 1 97 96 GLU A N 1
ATOM 704 C CA . GLU A 1 96 ? -1.743 -30.625 -25.531 1 97 96 GLU A CA 1
ATOM 705 C C . GLU A 1 96 ? -0.235 -30.406 -25.469 1 97 96 GLU A C 1
ATOM 707 O O . GLU A 1 96 ? 0.538 -31.219 -25.969 1 97 96 GLU A O 1
ATOM 712 N N . ILE A 1 97 ? 0.2 -29.344 -24.859 1 96.56 97 ILE A N 1
ATOM 713 C CA . ILE A 1 97 ? 1.613 -28.984 -24.781 1 96.56 97 ILE A CA 1
ATOM 714 C C . ILE A 1 97 ? 2.369 -30.031 -23.969 1 96.56 97 ILE A C 1
ATOM 716 O O . ILE A 1 97 ? 3.408 -30.547 -24.391 1 96.56 97 ILE A O 1
ATOM 720 N N . LEU A 1 98 ? 1.855 -30.406 -22.859 1 97.81 98 LEU A N 1
ATOM 721 C CA . LEU A 1 98 ? 2.535 -31.344 -21.953 1 97.81 98 LEU A CA 1
ATOM 722 C C . LEU A 1 98 ? 2.646 -32.719 -22.594 1 97.81 98 LEU A C 1
ATOM 724 O O . LEU A 1 98 ? 3.686 -33.375 -22.484 1 97.81 98 LEU A O 1
ATOM 728 N N . LYS A 1 99 ? 1.613 -33.125 -23.281 1 97.25 99 LYS A N 1
ATOM 729 C CA . LYS A 1 99 ? 1.59 -34.469 -23.891 1 97.25 99 LYS A CA 1
ATOM 730 C C . LYS A 1 99 ? 2.617 -34.594 -25.016 1 97.25 99 LYS A C 1
ATOM 732 O O . LYS A 1 99 ? 3.074 -35.688 -25.344 1 97.25 99 LYS A O 1
ATOM 737 N N . ASN A 1 100 ? 2.957 -33.469 -25.516 1 96.81 100 ASN A N 1
ATOM 738 C CA . ASN A 1 100 ? 3.883 -33.469 -26.641 1 96.81 100 ASN A CA 1
ATOM 739 C C . ASN A 1 100 ? 5.328 -33.281 -26.188 1 96.81 100 ASN A C 1
ATOM 741 O O . ASN A 1 100 ? 6.246 -33.219 -27 1 96.81 100 ASN A O 1
ATOM 745 N N . LEU A 1 101 ? 5.547 -33.156 -24.969 1 97.69 101 LEU A N 1
ATOM 746 C CA . LEU A 1 101 ? 6.883 -33 -24.422 1 97.69 101 LEU A CA 1
ATOM 747 C C . LEU A 1 101 ? 7.355 -34.281 -23.719 1 97.69 101 LEU A C 1
ATOM 749 O O . LEU A 1 101 ? 6.539 -35.031 -23.188 1 97.69 101 LEU A O 1
ATOM 753 N N . LYS A 1 102 ? 8.625 -34.5 -23.781 1 97.44 102 LYS A N 1
ATOM 754 C CA . LYS A 1 102 ? 9.234 -35.656 -23.094 1 97.44 102 LYS A CA 1
ATOM 755 C C . LYS A 1 102 ? 9.984 -35.219 -21.844 1 97.44 102 LYS A C 1
ATOM 757 O O . LYS A 1 102 ? 11.133 -34.781 -21.922 1 97.44 102 LYS A O 1
ATOM 762 N N . PHE A 1 103 ? 9.375 -35.469 -20.734 1 97.81 103 PHE A N 1
ATOM 763 C CA . PHE A 1 103 ? 9.977 -35.094 -19.453 1 97.81 103 PHE A CA 1
ATOM 764 C C . PHE A 1 103 ? 10.898 -36.219 -18.953 1 97.81 103 PHE A C 1
ATOM 766 O O . PHE A 1 103 ? 10.641 -37.406 -19.219 1 97.81 103 PHE A O 1
ATOM 773 N N . ASP A 1 104 ? 11.93 -35.844 -18.312 1 96.38 104 ASP A N 1
ATOM 774 C CA . ASP A 1 104 ? 12.719 -36.781 -17.484 1 96.38 104 ASP A CA 1
ATOM 775 C C . ASP A 1 104 ? 12.164 -36.875 -16.078 1 96.38 104 ASP A C 1
ATOM 777 O O . ASP A 1 104 ? 12.32 -35.938 -15.273 1 96.38 104 ASP A O 1
ATOM 781 N N . THR A 1 105 ? 11.57 -37.938 -15.734 1 94.06 105 THR A N 1
ATOM 782 C CA . THR A 1 105 ? 10.805 -38.125 -14.5 1 94.06 105 THR A CA 1
ATOM 783 C C . THR A 1 105 ? 11.727 -38.094 -13.281 1 94.06 105 THR A C 1
ATOM 785 O O . THR A 1 105 ? 11.258 -37.938 -12.156 1 94.06 105 THR A O 1
ATOM 788 N N . LYS A 1 106 ? 12.992 -38.188 -13.477 1 92.5 106 LYS A N 1
ATOM 789 C CA . LYS A 1 106 ? 13.938 -38.188 -12.359 1 92.5 106 LYS A CA 1
ATOM 790 C C . LYS A 1 106 ? 14.641 -36.844 -12.211 1 92.5 106 LYS A C 1
ATOM 792 O O . LYS A 1 106 ? 15.344 -36.625 -11.227 1 92.5 106 LYS A O 1
ATOM 797 N N . ARG A 1 107 ? 14.305 -36 -13.125 1 93.44 107 ARG A N 1
ATOM 798 C CA . ARG A 1 107 ? 15.102 -34.781 -13.164 1 93.44 107 ARG A CA 1
ATOM 799 C C . ARG A 1 107 ? 14.211 -33.562 -13.102 1 93.44 107 ARG A C 1
ATOM 801 O O . ARG A 1 107 ? 14.477 -32.625 -12.32 1 93.44 107 ARG A O 1
ATOM 808 N N . HIS A 1 108 ? 13.18 -33.562 -13.812 1 96.31 108 HIS A N 1
ATOM 809 C CA . HIS A 1 108 ? 12.422 -32.312 -14.039 1 96.31 108 HIS A CA 1
ATOM 810 C C . HIS A 1 108 ? 11.445 -32.062 -12.891 1 96.31 108 HIS A C 1
ATOM 812 O O . HIS A 1 108 ? 10.844 -33 -12.359 1 96.31 108 HIS A O 1
ATOM 818 N N . THR A 1 109 ? 11.359 -30.875 -12.508 1 95.56 109 THR A N 1
ATOM 819 C CA . THR A 1 109 ? 10.289 -30.344 -11.672 1 95.56 109 THR A CA 1
ATOM 820 C C . THR A 1 109 ? 9.414 -29.375 -12.469 1 95.56 109 THR A C 1
ATOM 822 O O . THR A 1 109 ? 9.93 -28.531 -13.203 1 95.56 109 THR A O 1
ATOM 825 N N . LEU A 1 110 ? 8.102 -29.562 -12.32 1 96.81 110 LEU A N 1
ATOM 826 C CA . LEU A 1 110 ? 7.156 -28.75 -13.094 1 96.81 110 LEU A CA 1
ATOM 827 C C . LEU A 1 110 ? 6.34 -27.844 -12.188 1 96.81 110 LEU A C 1
ATOM 829 O O . LEU A 1 110 ? 5.77 -28.297 -11.188 1 96.81 110 LEU A O 1
ATOM 833 N N . VAL A 1 111 ? 6.344 -26.547 -12.477 1 96.69 111 VAL A N 1
ATOM 834 C CA . VAL A 1 111 ? 5.488 -25.562 -11.812 1 96.69 111 VAL A CA 1
ATOM 835 C C . VAL A 1 111 ? 4.539 -24.938 -12.836 1 96.69 111 VAL A C 1
ATOM 837 O O . VAL A 1 111 ? 4.973 -24.203 -13.727 1 96.69 111 VAL A O 1
ATOM 840 N N . SER A 1 112 ? 3.314 -25.203 -12.68 1 96.75 112 SER A N 1
ATOM 841 C CA . SER A 1 112 ? 2.338 -24.672 -13.633 1 96.75 112 SER A CA 1
ATOM 842 C C . SER A 1 112 ? 1.721 -23.375 -13.133 1 96.75 112 SER A C 1
ATOM 844 O O . SER A 1 112 ? 1.392 -23.25 -11.953 1 96.75 112 SER A O 1
ATOM 846 N N . LEU A 1 113 ? 1.522 -22.422 -14.055 1 94.81 113 LEU A N 1
ATOM 847 C CA . LEU A 1 113 ? 0.848 -21.156 -13.773 1 94.81 113 LEU A CA 1
ATOM 848 C C . LEU A 1 113 ? -0.55 -21.141 -14.383 1 94.81 113 LEU A C 1
ATOM 850 O O . LEU A 1 113 ? -1.23 -20.109 -14.352 1 94.81 113 LEU A O 1
ATOM 854 N N . ALA A 1 114 ? -0.942 -22.266 -14.938 1 90.5 114 ALA A N 1
ATOM 855 C CA . ALA A 1 114 ? -2.299 -22.375 -15.469 1 90.5 114 ALA A CA 1
ATOM 856 C C . ALA A 1 114 ? -3.322 -22.484 -14.344 1 90.5 114 ALA A C 1
ATOM 858 O O . ALA A 1 114 ? -3.475 -23.547 -13.742 1 90.5 114 ALA A O 1
ATOM 859 N N . SER A 1 115 ? -4.129 -21.484 -14.164 1 82.94 115 SER A N 1
ATOM 860 C CA . SER A 1 115 ? -4.949 -21.312 -12.969 1 82.94 115 SER A CA 1
ATOM 861 C C . SER A 1 115 ? -6.062 -22.359 -12.906 1 82.94 115 SER A C 1
ATOM 863 O O . SER A 1 115 ? -6.395 -22.844 -11.82 1 82.94 115 SER A O 1
ATOM 865 N N . THR A 1 116 ? -6.605 -22.812 -14 1 83.06 116 THR A N 1
ATOM 866 C CA . THR A 1 116 ? -7.797 -23.656 -13.969 1 83.06 116 THR A CA 1
ATOM 867 C C . THR A 1 116 ? -7.434 -25.109 -14.234 1 83.06 116 THR A C 1
ATOM 869 O O . THR A 1 116 ? -8.297 -25.984 -14.188 1 83.06 116 THR A O 1
ATOM 872 N N . THR A 1 117 ? -6.152 -25.391 -14.547 1 91.19 117 THR A N 1
ATOM 873 C CA . THR A 1 117 ? -5.73 -26.766 -14.758 1 91.19 117 THR A CA 1
ATOM 874 C C . THR A 1 117 ? -5.527 -27.484 -13.43 1 91.19 117 THR A C 1
ATOM 876 O O . THR A 1 117 ? -4.891 -26.938 -12.516 1 91.19 117 THR A O 1
ATOM 879 N N . LYS A 1 118 ? -6.012 -28.641 -13.367 1 92.88 118 LYS A N 1
ATOM 880 C CA . LYS A 1 118 ? -5.898 -29.406 -12.125 1 92.88 118 LYS A CA 1
ATOM 881 C C . LYS A 1 118 ? -4.52 -30.047 -12.008 1 92.88 118 LYS A C 1
ATOM 883 O O . LYS A 1 118 ? -3.916 -30.438 -13.008 1 92.88 118 LYS A O 1
ATOM 888 N N . LEU A 1 119 ? -4.141 -30.25 -10.789 1 94.38 119 LEU A N 1
ATOM 889 C CA . LEU A 1 119 ? -2.859 -30.891 -10.508 1 94.38 119 LEU A CA 1
ATOM 890 C C . LEU A 1 119 ? -2.836 -32.312 -11.062 1 94.38 119 LEU A C 1
ATOM 892 O O . LEU A 1 119 ? -1.84 -32.75 -11.656 1 94.38 119 LEU A O 1
ATOM 896 N N . ASP A 1 120 ? -3.92 -33.031 -10.875 1 95.06 120 ASP A N 1
ATOM 897 C CA . ASP A 1 120 ? -4 -34.406 -11.352 1 95.06 120 ASP A CA 1
ATOM 898 C C . ASP A 1 120 ? -3.799 -34.469 -12.867 1 95.06 120 ASP A C 1
ATOM 900 O O . ASP A 1 120 ? -3.164 -35.406 -13.375 1 95.06 120 ASP A O 1
ATOM 904 N N . ASP A 1 121 ? -4.336 -33.5 -13.523 1 96.19 121 ASP A N 1
ATOM 905 C CA . ASP A 1 121 ? -4.184 -33.438 -14.977 1 96.19 121 ASP A CA 1
ATOM 906 C C . ASP A 1 121 ? -2.732 -33.156 -15.367 1 96.19 121 ASP A C 1
ATOM 908 O O . ASP A 1 121 ? -2.217 -33.75 -16.312 1 96.19 121 ASP A O 1
ATOM 912 N N . LEU A 1 122 ? -2.104 -32.312 -14.633 1 96.81 122 LEU A N 1
ATOM 913 C CA . LEU A 1 122 ? -0.707 -31.969 -14.891 1 96.81 122 LEU A CA 1
ATOM 914 C C . LEU A 1 122 ? 0.192 -33.188 -14.68 1 96.81 122 LEU A C 1
ATOM 916 O O . LEU A 1 122 ? 1.091 -33.438 -15.484 1 96.81 122 LEU A O 1
ATOM 920 N N . VAL A 1 123 ? -0.078 -33.875 -13.648 1 96.38 123 VAL A N 1
ATOM 921 C CA . VAL A 1 123 ? 0.682 -35.094 -13.344 1 96.38 123 VAL A CA 1
ATOM 922 C C . VAL A 1 123 ? 0.473 -36.125 -14.445 1 96.38 123 VAL A C 1
ATOM 924 O O . VAL A 1 123 ? 1.438 -36.688 -14.977 1 96.38 123 VAL A O 1
ATOM 927 N N . ARG A 1 124 ? -0.734 -36.312 -14.797 1 97.31 124 ARG A N 1
ATOM 928 C CA . ARG A 1 124 ? -1.083 -37.312 -15.812 1 97.31 124 ARG A CA 1
ATOM 929 C C . ARG A 1 124 ? -0.431 -36.969 -17.156 1 97.31 124 ARG A C 1
ATOM 931 O O . ARG A 1 124 ? 0.195 -37.812 -17.781 1 97.31 124 ARG A O 1
ATOM 938 N N . ASP A 1 125 ? -0.533 -35.719 -17.484 1 97.75 125 ASP A N 1
ATOM 939 C CA . ASP A 1 125 ? -0.111 -35.312 -18.828 1 97.75 125 ASP A CA 1
ATOM 940 C C . ASP A 1 125 ? 1.409 -35.188 -18.906 1 97.75 125 ASP A C 1
ATOM 942 O O . ASP A 1 125 ? 1.995 -35.469 -19.969 1 97.75 125 ASP A O 1
ATOM 946 N N . SER A 1 126 ? 2.096 -34.844 -17.875 1 97.62 126 SER A N 1
ATOM 947 C CA . SER A 1 126 ? 3.551 -34.719 -17.875 1 97.62 126 SER A CA 1
ATOM 948 C C . SER A 1 126 ? 4.211 -36.062 -17.578 1 97.62 126 SER A C 1
ATOM 950 O O . SER A 1 126 ? 5.406 -36.25 -17.828 1 97.62 126 SER A O 1
ATOM 952 N N . LYS A 1 127 ? 3.504 -36.969 -16.906 1 97.25 127 LYS A N 1
ATOM 953 C CA . LYS A 1 127 ? 3.955 -38.281 -16.469 1 97.25 127 LYS A CA 1
ATOM 954 C C . LYS A 1 127 ? 4.996 -38.188 -15.352 1 97.25 127 LYS A C 1
ATOM 956 O O . LYS A 1 127 ? 5.73 -39.125 -15.086 1 97.25 127 LYS A O 1
ATOM 961 N N . LEU A 1 128 ? 5.09 -37 -14.797 1 96.56 128 LEU A N 1
ATOM 962 C CA . LEU A 1 128 ? 5.965 -36.812 -13.648 1 96.56 128 LEU A CA 1
ATOM 963 C C . LEU A 1 128 ? 5.312 -37.344 -12.375 1 96.56 128 LEU A C 1
ATOM 965 O O . LEU A 1 128 ? 4.086 -37.438 -12.305 1 96.56 128 LEU A O 1
ATOM 969 N N . ASP A 1 129 ? 6.234 -37.656 -11.43 1 94.81 129 ASP A N 1
ATOM 970 C CA . ASP A 1 129 ? 5.711 -37.938 -10.102 1 94.81 129 ASP A CA 1
ATOM 971 C C . ASP A 1 129 ? 4.984 -36.75 -9.516 1 94.81 129 ASP A C 1
ATOM 973 O O . ASP A 1 129 ? 5.422 -35.594 -9.688 1 94.81 129 ASP A O 1
ATOM 977 N N . ALA A 1 130 ? 3.941 -37.031 -8.773 1 93.75 130 ALA A N 1
ATOM 978 C CA . ALA A 1 130 ? 3.119 -36 -8.195 1 93.75 130 ALA A CA 1
ATOM 979 C C . ALA A 1 130 ? 3.961 -35.062 -7.332 1 93.75 130 ALA A C 1
ATOM 981 O O . ALA A 1 130 ? 3.67 -33.844 -7.238 1 93.75 130 ALA A O 1
ATOM 982 N N . THR A 1 131 ? 5.035 -35.531 -6.75 1 92.62 131 THR A N 1
ATOM 983 C CA . THR A 1 131 ? 5.871 -34.719 -5.855 1 92.62 131 THR A CA 1
ATOM 984 C C . THR A 1 131 ? 6.707 -33.719 -6.645 1 92.62 131 THR A C 1
ATOM 986 O O . THR A 1 131 ? 7.293 -32.812 -6.066 1 92.62 131 THR A O 1
ATOM 989 N N . ARG A 1 132 ? 6.707 -33.844 -7.977 1 94.19 132 ARG A N 1
ATOM 990 C CA . ARG A 1 132 ? 7.527 -32.969 -8.82 1 94.19 132 ARG A CA 1
ATOM 991 C C . ARG A 1 132 ? 6.66 -32 -9.602 1 94.19 132 ARG A C 1
ATOM 993 O O . ARG A 1 132 ? 7.16 -31.266 -10.461 1 94.19 132 ARG A O 1
ATOM 1000 N N . VAL A 1 133 ? 5.383 -32.031 -9.305 1 95.81 133 VAL A N 1
ATOM 1001 C CA . VAL A 1 133 ? 4.434 -31.172 -10 1 95.81 133 VAL A CA 1
ATOM 1002 C C . VAL A 1 133 ? 3.732 -30.266 -8.992 1 95.81 133 VAL A C 1
ATOM 1004 O O . VAL A 1 133 ? 3.256 -30.719 -7.957 1 95.81 133 VAL A O 1
ATOM 1007 N N . SER A 1 134 ? 3.75 -28.953 -9.273 1 95.81 134 SER A N 1
ATOM 1008 C CA . SER A 1 134 ? 3.053 -28 -8.422 1 95.81 134 SER A CA 1
ATOM 1009 C C . SER A 1 134 ? 2.42 -26.875 -9.242 1 95.81 134 SER A C 1
ATOM 1011 O O . SER A 1 134 ? 2.574 -26.844 -10.469 1 95.81 134 SER A O 1
ATOM 1013 N N . LYS A 1 135 ? 1.617 -26.125 -8.594 1 95.44 135 LYS A N 1
ATOM 1014 C CA . LYS A 1 135 ? 1.001 -24.938 -9.164 1 95.44 135 LYS A CA 1
ATOM 1015 C C . LYS A 1 135 ? 1.428 -23.688 -8.414 1 95.44 135 LYS A C 1
ATOM 1017 O O . LYS A 1 135 ? 1.664 -23.719 -7.207 1 95.44 135 LYS A O 1
ATOM 1022 N N . MET A 1 136 ? 1.533 -22.688 -9.172 1 94.5 136 MET A N 1
ATOM 1023 C CA . MET A 1 136 ? 1.864 -21.391 -8.578 1 94.5 136 MET A CA 1
ATOM 1024 C C . MET A 1 136 ? 1.095 -20.266 -9.258 1 94.5 136 MET A C 1
ATOM 1026 O O . MET A 1 136 ? 0.933 -20.266 -10.484 1 94.5 136 MET A O 1
ATOM 1030 N N . ILE A 1 137 ? 0.535 -19.406 -8.391 1 93.19 137 ILE A N 1
ATOM 1031 C CA . ILE A 1 137 ? -0.156 -18.234 -8.898 1 93.19 137 ILE A CA 1
ATOM 1032 C C . ILE A 1 137 ? 0.497 -16.969 -8.328 1 93.19 137 ILE A C 1
ATOM 1034 O O . ILE A 1 137 ? 0.85 -16.922 -7.148 1 93.19 137 ILE A O 1
ATOM 1038 N N . CYS A 1 138 ? 0.743 -16.078 -9.203 1 91.62 138 CYS A N 1
ATOM 1039 C CA . CYS A 1 138 ? 1.298 -14.812 -8.734 1 91.62 138 CYS A CA 1
ATOM 1040 C C . CYS A 1 138 ? 0.831 -13.656 -9.609 1 91.62 138 CYS A C 1
ATOM 1042 O O . CYS A 1 138 ? 0.022 -13.852 -10.523 1 91.62 138 CYS A O 1
ATOM 1044 N N . LEU A 1 139 ? 1.235 -12.477 -9.258 1 87.19 139 LEU A N 1
ATOM 1045 C CA . LEU A 1 139 ? 0.976 -11.266 -10.031 1 87.19 139 LEU A CA 1
ATOM 1046 C C . LEU A 1 139 ? 2.258 -10.75 -10.672 1 87.19 139 LEU A C 1
ATOM 1048 O O . LEU A 1 139 ? 3.359 -11.117 -10.258 1 87.19 139 LEU A O 1
ATOM 1052 N N . PRO A 1 140 ? 2.133 -9.914 -11.688 1 85.62 140 PRO A N 1
ATOM 1053 C CA . PRO A 1 140 ? 3.322 -9.383 -12.359 1 85.62 140 PRO A CA 1
ATOM 1054 C C . PRO A 1 140 ? 4.246 -8.625 -11.406 1 85.62 140 PRO A C 1
ATOM 1056 O O . PRO A 1 140 ? 5.434 -8.453 -11.703 1 85.62 140 PRO A O 1
ATOM 1059 N N . SER A 1 141 ? 3.793 -8.281 -10.258 1 85.69 141 SER A N 1
ATOM 1060 C CA . SER A 1 141 ? 4.598 -7.535 -9.297 1 85.69 141 SER A CA 1
ATOM 1061 C C . SER A 1 141 ? 5.773 -8.367 -8.797 1 85.69 141 SER A C 1
ATOM 1063 O O . SER A 1 141 ? 6.711 -7.832 -8.195 1 85.69 141 SER A O 1
ATOM 1065 N N . ILE A 1 142 ? 5.797 -9.633 -9.078 1 91.94 142 ILE A N 1
ATOM 1066 C CA . ILE A 1 142 ? 6.898 -10.508 -8.703 1 91.94 142 ILE A CA 1
ATOM 1067 C C . ILE A 1 142 ? 8.18 -10.047 -9.391 1 91.94 142 ILE A C 1
ATOM 1069 O O . ILE A 1 142 ? 9.281 -10.281 -8.883 1 91.94 142 ILE A O 1
ATOM 1073 N N . ALA A 1 143 ? 8.055 -9.312 -10.492 1 92.56 143 ALA A N 1
ATOM 1074 C CA . ALA A 1 143 ? 9.211 -8.805 -11.227 1 92.56 143 ALA A CA 1
ATOM 1075 C C . ALA A 1 143 ? 10.031 -7.855 -10.352 1 92.56 143 ALA A C 1
ATOM 1077 O O . ALA A 1 143 ? 11.242 -7.73 -10.531 1 92.56 143 ALA A O 1
ATOM 1078 N N . ARG A 1 144 ? 9.391 -7.293 -9.375 1 91.5 144 ARG A N 1
ATOM 1079 C CA . ARG A 1 144 ? 10.031 -6.316 -8.492 1 91.5 144 ARG A CA 1
ATOM 1080 C C . ARG A 1 144 ? 10.109 -6.84 -7.062 1 91.5 144 ARG A C 1
ATOM 1082 O O . ARG A 1 144 ? 10.273 -6.062 -6.121 1 91.5 144 ARG A O 1
ATOM 1089 N N . HIS A 1 145 ? 9.891 -8.016 -6.996 1 93.12 145 HIS A N 1
ATOM 1090 C CA . HIS A 1 145 ? 9.953 -8.695 -5.711 1 93.12 145 HIS A CA 1
ATOM 1091 C C . HIS A 1 145 ? 8.875 -8.195 -4.758 1 93.12 145 HIS A C 1
ATOM 1093 O O . HIS A 1 145 ? 9.102 -8.086 -3.551 1 93.12 145 HIS A O 1
ATOM 1099 N N . GLN A 1 146 ? 7.793 -7.727 -5.473 1 84.25 146 GLN A N 1
ATOM 1100 C CA . GLN A 1 146 ? 6.656 -7.203 -4.719 1 84.25 146 GLN A CA 1
ATOM 1101 C C . GLN A 1 146 ? 5.422 -8.078 -4.91 1 84.25 146 GLN A C 1
ATOM 1103 O O . GLN A 1 146 ? 5.051 -8.406 -6.039 1 84.25 146 GLN A O 1
ATOM 1108 N N . GLY A 1 147 ? 5.113 -9.008 -4.039 1 77.75 147 GLY A N 1
ATOM 1109 C CA . GLY A 1 147 ? 3.947 -9.875 -4.082 1 77.75 147 GLY A CA 1
ATOM 1110 C C . GLY A 1 147 ? 4.242 -11.289 -3.631 1 77.75 147 GLY A C 1
ATOM 1111 O O . GLY A 1 147 ? 5.371 -11.766 -3.768 1 77.75 147 GLY A O 1
ATOM 1112 N N . ILE A 1 148 ? 3.227 -11.781 -3.229 1 89.12 148 ILE A N 1
ATOM 1113 C CA . ILE A 1 148 ? 3.346 -13.141 -2.713 1 89.12 148 ILE A CA 1
ATOM 1114 C C . ILE A 1 148 ? 2.904 -14.133 -3.781 1 89.12 148 ILE A C 1
ATOM 1116 O O . ILE A 1 148 ? 1.924 -13.898 -4.492 1 89.12 148 ILE A O 1
ATOM 1120 N N . SER A 1 149 ? 3.717 -15.141 -3.967 1 93.25 149 SER A N 1
ATOM 1121 C CA . SER A 1 149 ? 3.338 -16.266 -4.812 1 93.25 149 SER A CA 1
ATOM 1122 C C . SER A 1 149 ? 2.504 -17.281 -4.039 1 93.25 149 SER A C 1
ATOM 1124 O O . SER A 1 149 ? 2.828 -17.625 -2.898 1 93.25 149 SER A O 1
ATOM 1126 N N . LEU A 1 150 ? 1.408 -17.688 -4.645 1 95.12 150 LEU A N 1
ATOM 1127 C CA . LEU A 1 150 ? 0.611 -18.781 -4.098 1 95.12 150 LEU A CA 1
ATOM 1128 C C . LEU A 1 150 ? 1.06 -20.109 -4.676 1 95.12 150 LEU A C 1
ATOM 1130 O O . LEU A 1 150 ? 0.99 -20.328 -5.887 1 95.12 150 LEU A O 1
ATOM 1134 N N . HIS A 1 151 ? 1.552 -20.953 -3.812 1 95.06 151 HIS A N 1
ATOM 1135 C CA . HIS A 1 151 ? 2.135 -22.219 -4.238 1 95.06 151 HIS A CA 1
ATOM 1136 C C . HIS A 1 151 ? 1.346 -23.406 -3.684 1 95.06 151 HIS A C 1
ATOM 1138 O O . HIS A 1 151 ? 1.07 -23.469 -2.482 1 95.06 151 HIS A O 1
ATOM 1144 N N . CYS A 1 152 ? 0.852 -24.172 -4.566 1 93.19 152 CYS A N 1
ATOM 1145 C CA . CYS A 1 152 ? 0.138 -25.375 -4.152 1 93.19 152 CYS A CA 1
ATOM 1146 C C . CYS A 1 152 ? 0.901 -26.625 -4.562 1 93.19 152 CYS A C 1
ATOM 1148 O O . CYS A 1 152 ? 1.204 -26.812 -5.742 1 93.19 152 CYS A O 1
ATOM 1150 N N . CYS A 1 153 ? 1.348 -27.391 -3.518 1 78.19 153 CYS A N 1
ATOM 1151 C CA . CYS A 1 153 ? 2.107 -28.594 -3.84 1 78.19 153 CYS A CA 1
ATOM 1152 C C . CYS A 1 153 ? 1.727 -29.75 -2.918 1 78.19 153 CYS A C 1
ATOM 1154 O O . CYS A 1 153 ? 1.386 -29.531 -1.754 1 78.19 153 CYS A O 1
ATOM 1156 N N . PRO A 1 154 ? 1.658 -30.844 -3.551 1 69.06 154 PRO A N 1
ATOM 1157 C CA . PRO A 1 154 ? 1.503 -32 -2.658 1 69.06 154 PRO A CA 1
ATOM 1158 C C . PRO A 1 154 ? 2.676 -32.156 -1.693 1 69.06 154 PRO A C 1
ATOM 1160 O O . PRO A 1 154 ? 2.496 -32.656 -0.575 1 69.06 154 PRO A O 1
ATOM 1163 N N . THR A 1 155 ? 3.844 -31.734 -2.115 1 71.75 155 THR A N 1
ATOM 1164 C CA . THR A 1 155 ? 5.039 -31.844 -1.289 1 71.75 155 THR A CA 1
ATOM 1165 C C . THR A 1 155 ? 5.816 -30.531 -1.289 1 71.75 155 THR A C 1
ATOM 1167 O O . THR A 1 155 ? 5.914 -29.859 -2.32 1 71.75 155 THR A O 1
ATOM 1170 N N . LYS A 1 156 ? 6.27 -30.281 -0.094 1 76.25 156 LYS A N 1
ATOM 1171 C CA . LYS A 1 156 ? 7.07 -29.062 0.047 1 76.25 156 LYS A CA 1
ATOM 1172 C C . LYS A 1 156 ? 8.414 -29.203 -0.661 1 76.25 156 LYS A C 1
ATOM 1174 O O . LYS A 1 156 ? 9.094 -30.219 -0.516 1 76.25 156 LYS A O 1
ATOM 1179 N N . ASN A 1 157 ? 8.711 -28.422 -1.587 1 85.12 157 ASN A N 1
ATOM 1180 C CA . ASN A 1 157 ? 10 -28.281 -2.25 1 85.12 157 ASN A CA 1
ATOM 1181 C C . ASN A 1 157 ? 10.781 -27.094 -1.704 1 85.12 157 ASN A C 1
ATOM 1183 O O . ASN A 1 157 ? 10.453 -25.938 -2 1 85.12 157 ASN A O 1
ATOM 1187 N N . PRO A 1 158 ? 11.797 -27.328 -0.951 1 87.62 158 PRO A N 1
ATOM 1188 C CA . PRO A 1 158 ? 12.531 -26.25 -0.278 1 87.62 158 PRO A CA 1
ATOM 1189 C C . PRO A 1 158 ? 13.148 -25.25 -1.257 1 87.62 158 PRO A C 1
ATOM 1191 O O . PRO A 1 158 ? 13.227 -24.062 -0.963 1 87.62 158 PRO A O 1
ATOM 1194 N N . PHE A 1 159 ? 13.578 -25.828 -2.314 1 90.19 159 PHE A N 1
ATOM 1195 C CA . PHE A 1 159 ? 14.188 -24.922 -3.291 1 90.19 159 PHE A CA 1
ATOM 1196 C C . PHE A 1 159 ? 13.156 -23.938 -3.834 1 90.19 159 PHE A C 1
ATOM 1198 O O . PHE A 1 159 ? 13.43 -22.75 -3.932 1 90.19 159 PHE A O 1
ATOM 1205 N N . LEU A 1 160 ? 12.023 -24.469 -4.203 1 92.44 160 LEU A N 1
ATOM 1206 C CA . LEU A 1 160 ? 10.961 -23.609 -4.723 1 92.44 160 LEU A CA 1
ATOM 1207 C C . LEU A 1 160 ? 10.539 -22.578 -3.682 1 92.44 160 LEU A C 1
ATOM 1209 O O . LEU A 1 160 ? 10.32 -21.406 -4.008 1 92.44 160 LEU A O 1
ATOM 1213 N N . THR A 1 161 ? 10.477 -23.031 -2.52 1 91.5 161 THR A N 1
ATOM 1214 C CA . THR A 1 161 ? 10.125 -22.125 -1.436 1 91.5 161 THR A CA 1
ATOM 1215 C C . THR A 1 161 ? 11.148 -21 -1.321 1 91.5 161 THR A C 1
ATOM 1217 O O . THR A 1 161 ? 10.773 -19.812 -1.259 1 91.5 161 THR A O 1
ATOM 1220 N N . SER A 1 162 ? 12.359 -21.344 -1.341 1 93.56 162 SER A N 1
ATOM 1221 C CA . SER A 1 162 ? 13.422 -20.344 -1.244 1 93.56 162 SER A CA 1
ATOM 1222 C C . SER A 1 162 ? 13.414 -19.406 -2.445 1 93.56 162 SER A C 1
ATOM 1224 O O . SER A 1 162 ? 13.625 -18.203 -2.301 1 93.56 162 SER A O 1
ATOM 1226 N N . LEU A 1 163 ? 13.211 -19.984 -3.543 1 94.06 163 LEU A N 1
ATOM 1227 C CA . LEU A 1 163 ? 13.18 -19.203 -4.773 1 94.06 163 LEU A CA 1
ATOM 1228 C C . LEU A 1 163 ? 12.062 -18.172 -4.734 1 94.06 163 LEU A C 1
ATOM 1230 O O . LEU A 1 163 ? 12.289 -17 -5.027 1 94.06 163 LEU A O 1
ATOM 1234 N N . PHE A 1 164 ? 10.922 -18.594 -4.301 1 93.56 164 PHE A N 1
ATOM 1235 C CA . PHE A 1 164 ? 9.766 -17.703 -4.258 1 93.56 164 PHE A CA 1
ATOM 1236 C C . PHE A 1 164 ? 9.906 -16.688 -3.131 1 93.56 164 PHE A C 1
ATOM 1238 O O . PHE A 1 164 ? 9.5 -15.539 -3.273 1 93.56 164 PHE A O 1
ATOM 1245 N N . GLU A 1 165 ? 10.516 -17.062 -2.082 1 92.44 165 GLU A N 1
ATOM 1246 C CA . GLU A 1 165 ? 10.82 -16.125 -1.01 1 92.44 165 GLU A CA 1
ATOM 1247 C C . GLU A 1 165 ? 11.75 -15.016 -1.496 1 92.44 165 GLU A C 1
ATOM 1249 O O . GLU A 1 165 ? 11.578 -13.844 -1.139 1 92.44 165 GLU A O 1
ATOM 1254 N N . ALA A 1 166 ? 12.648 -15.422 -2.33 1 94.31 166 ALA A N 1
ATOM 1255 C CA . ALA A 1 166 ? 13.625 -14.469 -2.848 1 94.31 166 ALA A CA 1
ATOM 1256 C C . ALA A 1 166 ? 12.984 -13.492 -3.826 1 94.31 166 ALA A C 1
ATOM 1258 O O . ALA A 1 166 ? 13.562 -12.453 -4.145 1 94.31 166 ALA A O 1
ATOM 1259 N N . THR A 1 167 ? 11.836 -13.82 -4.301 1 94.12 167 THR A N 1
ATOM 1260 C CA . THR A 1 167 ? 11.195 -12.969 -5.297 1 94.12 167 THR A CA 1
ATOM 1261 C C . THR A 1 167 ? 10 -12.242 -4.691 1 94.12 167 THR A C 1
ATOM 1263 O O . THR A 1 167 ? 9.172 -11.688 -5.418 1 94.12 167 THR A O 1
ATOM 1266 N N . GLY A 1 168 ? 9.82 -12.227 -3.41 1 90.5 168 GLY A N 1
ATOM 1267 C CA . GLY A 1 168 ? 8.766 -11.438 -2.787 1 90.5 168 GLY A CA 1
ATOM 1268 C C . GLY A 1 168 ? 8.039 -12.172 -1.679 1 90.5 168 GLY A C 1
ATOM 1269 O O . GLY A 1 168 ? 7.355 -11.555 -0.859 1 90.5 168 GLY A O 1
ATOM 1270 N N . GLY A 1 169 ? 8.086 -13.477 -1.732 1 90.81 169 GLY A N 1
ATOM 1271 C CA . GLY A 1 169 ? 7.434 -14.289 -0.716 1 90.81 169 GLY A CA 1
ATOM 1272 C C . GLY A 1 169 ? 6.59 -15.406 -1.297 1 90.81 169 GLY A C 1
ATOM 1273 O O . GLY A 1 169 ? 6.324 -15.43 -2.5 1 90.81 169 GLY A O 1
ATOM 1274 N N . VAL A 1 170 ? 6.223 -16.328 -0.38 1 92.94 170 VAL A N 1
ATOM 1275 C CA . VAL A 1 170 ? 5.438 -17.469 -0.839 1 92.94 170 VAL A CA 1
ATOM 1276 C C . VAL A 1 170 ? 4.48 -17.906 0.263 1 92.94 170 VAL A C 1
ATOM 1278 O O . VAL A 1 170 ? 4.816 -17.859 1.448 1 92.94 170 VAL A O 1
ATOM 1281 N N . THR A 1 171 ? 3.289 -18.172 -0.144 1 92.5 171 THR A N 1
ATOM 1282 C CA . THR A 1 171 ? 2.322 -18.875 0.698 1 92.5 171 THR A CA 1
ATOM 1283 C C . THR A 1 171 ? 1.99 -20.25 0.124 1 92.5 171 THR A C 1
ATOM 1285 O O . THR A 1 171 ? 1.565 -20.359 -1.028 1 92.5 171 THR A O 1
ATOM 1288 N N . THR A 1 172 ? 2.219 -21.25 0.954 1 92.31 172 THR A N 1
ATOM 1289 C CA . THR A 1 172 ? 1.98 -22.609 0.49 1 92.31 172 THR A CA 1
ATOM 1290 C C . THR A 1 172 ? 0.606 -23.109 0.936 1 92.31 172 THR A C 1
ATOM 1292 O O . THR A 1 172 ? 0.25 -22.984 2.109 1 92.31 172 THR A O 1
ATOM 1295 N N . LEU A 1 173 ? -0.146 -23.547 -0.009 1 92.69 173 LEU A N 1
ATOM 1296 C CA . LEU A 1 173 ? -1.457 -24.141 0.245 1 92.69 173 LEU A CA 1
ATOM 1297 C C . LEU A 1 173 ? -1.409 -25.656 0.11 1 92.69 173 LEU A C 1
ATOM 1299 O O . LEU A 1 173 ? -0.75 -26.188 -0.789 1 92.69 173 LEU A O 1
ATOM 1303 N N . GLU A 1 174 ? -2.139 -26.312 0.885 1 88.81 174 GLU A N 1
ATOM 1304 C CA . GLU A 1 174 ? -2.064 -27.781 0.934 1 88.81 174 GLU A CA 1
ATOM 1305 C C . GLU A 1 174 ? -3.021 -28.406 -0.071 1 88.81 174 GLU A C 1
ATOM 1307 O O . GLU A 1 174 ? -2.91 -29.609 -0.375 1 88.81 174 GLU A O 1
ATOM 1312 N N . SER A 1 175 ? -3.926 -27.656 -0.509 1 91.38 175 SER A N 1
ATOM 1313 C CA . SER A 1 175 ? -4.93 -28.188 -1.422 1 91.38 175 SER A CA 1
ATOM 1314 C C . SER A 1 175 ? -5.227 -27.219 -2.555 1 91.38 175 SER A C 1
ATOM 1316 O O . SER A 1 175 ? -4.98 -26.016 -2.428 1 91.38 175 SER A O 1
ATOM 1318 N N . GLU A 1 176 ? -5.707 -27.797 -3.629 1 92.81 176 GLU A N 1
ATOM 1319 C CA . GLU A 1 176 ? -6.121 -26.938 -4.742 1 92.81 176 GLU A CA 1
ATOM 1320 C C . GLU A 1 176 ? -7.289 -26.047 -4.348 1 92.81 176 GLU A C 1
ATOM 1322 O O . GLU A 1 176 ? -7.395 -24.906 -4.82 1 92.81 176 GLU A O 1
ATOM 1327 N N . SER A 1 177 ? -8.18 -26.609 -3.529 1 92.94 177 SER A N 1
ATOM 1328 C CA . SER A 1 177 ? -9.281 -25.797 -3.037 1 92.94 177 SER A CA 1
ATOM 1329 C C . SER A 1 177 ? -8.773 -24.594 -2.25 1 92.94 177 SER A C 1
ATOM 1331 O O . SER A 1 177 ? -9.32 -23.484 -2.363 1 92.94 177 SER A O 1
ATOM 1333 N N . GLY A 1 178 ? -7.742 -24.844 -1.451 1 93.5 178 GLY A N 1
ATOM 1334 C CA . GLY A 1 178 ? -7.105 -23.75 -0.738 1 93.5 178 GLY A CA 1
ATOM 1335 C C . GLY A 1 178 ? -6.449 -22.734 -1.661 1 93.5 178 GLY A C 1
ATOM 1336 O O . GLY A 1 178 ? -6.523 -21.531 -1.42 1 93.5 178 GLY A O 1
ATOM 1337 N N . LEU A 1 179 ? -5.828 -23.266 -2.666 1 94.69 179 LEU A N 1
ATOM 1338 C CA . LEU A 1 179 ? -5.219 -22.391 -3.658 1 94.69 179 LEU A CA 1
ATOM 1339 C C . LEU A 1 179 ? -6.27 -21.5 -4.324 1 94.69 179 LEU A C 1
ATOM 1341 O O . LEU A 1 179 ? -6.066 -20.297 -4.477 1 94.69 179 LEU A O 1
ATOM 1345 N N . GLU A 1 180 ? -7.379 -22.094 -4.633 1 94.19 180 GLU A N 1
ATOM 1346 C CA . GLU A 1 180 ? -8.461 -21.359 -5.273 1 94.19 180 GLU A CA 1
ATOM 1347 C C . GLU A 1 180 ? -8.969 -20.234 -4.375 1 94.19 180 GLU A C 1
ATOM 1349 O O . GLU A 1 180 ? -9.18 -19.109 -4.84 1 94.19 180 GLU A O 1
ATOM 1354 N N . ALA A 1 181 ? -9.125 -20.547 -3.16 1 94.94 181 ALA A N 1
ATOM 1355 C CA . ALA A 1 181 ? -9.57 -19.531 -2.207 1 94.94 181 ALA A CA 1
ATOM 1356 C C . ALA A 1 181 ? -8.523 -18.422 -2.047 1 94.94 181 ALA A C 1
ATOM 1358 O O . ALA A 1 181 ? -8.867 -17.234 -2.012 1 94.94 181 ALA A O 1
ATOM 1359 N N . ALA A 1 182 ? -7.281 -18.812 -1.999 1 94.94 182 ALA A N 1
ATOM 1360 C CA . ALA A 1 182 ? -6.199 -17.844 -1.833 1 94.94 182 ALA A CA 1
ATOM 1361 C C . ALA A 1 182 ? -6.062 -16.969 -3.07 1 94.94 182 ALA A C 1
ATOM 1363 O O . ALA A 1 182 ? -5.668 -15.797 -2.969 1 94.94 182 ALA A O 1
ATOM 1364 N N . MET A 1 183 ? -6.406 -17.484 -4.172 1 93.62 183 MET A N 1
ATOM 1365 C CA . MET A 1 183 ? -6.348 -16.719 -5.418 1 93.62 183 MET A CA 1
ATOM 1366 C C . MET A 1 183 ? -7.266 -15.508 -5.363 1 93.62 183 MET A C 1
ATOM 1368 O O . MET A 1 183 ? -7.012 -14.5 -6.027 1 93.62 183 MET A O 1
ATOM 1372 N N . MET A 1 184 ? -8.266 -15.633 -4.594 1 91.62 184 MET A N 1
ATOM 1373 C CA . MET A 1 184 ? -9.164 -14.5 -4.41 1 91.62 184 MET A CA 1
ATOM 1374 C C . MET A 1 184 ? -8.391 -13.25 -3.992 1 91.62 184 MET A C 1
ATOM 1376 O O . MET A 1 184 ? -8.719 -12.141 -4.414 1 91.62 184 MET A O 1
ATOM 1380 N N . THR A 1 185 ? -7.32 -13.391 -3.234 1 91.56 185 THR A N 1
ATOM 1381 C CA . THR A 1 185 ? -6.555 -12.258 -2.719 1 91.56 185 THR A CA 1
ATOM 1382 C C . THR A 1 185 ? -5.809 -11.555 -3.848 1 91.56 185 THR A C 1
ATOM 1384 O O . THR A 1 185 ? -5.34 -10.422 -3.678 1 91.56 185 THR A O 1
ATOM 1387 N N . THR A 1 186 ? -5.664 -12.172 -4.984 1 89.19 186 THR A N 1
ATOM 1388 C CA . THR A 1 186 ? -4.984 -11.555 -6.117 1 89.19 186 THR A CA 1
ATOM 1389 C C . THR A 1 186 ? -5.902 -10.555 -6.816 1 89.19 186 THR A C 1
ATOM 1391 O O . THR A 1 186 ? -5.473 -9.828 -7.715 1 89.19 186 THR A O 1
ATOM 1394 N N . CYS A 1 187 ? -7.137 -10.484 -6.379 1 91.19 187 CYS A N 1
ATOM 1395 C CA . CYS A 1 187 ? -8.133 -9.641 -7.02 1 91.19 187 CYS A CA 1
ATOM 1396 C C . CYS A 1 187 ? -8.312 -8.336 -6.258 1 91.19 187 CYS A C 1
ATOM 1398 O O . CYS A 1 187 ? -9.328 -7.648 -6.418 1 91.19 187 CYS A O 1
ATOM 1400 N N . VAL A 1 188 ? -7.371 -7.918 -5.57 1 92 188 VAL A N 1
ATOM 1401 C CA . VAL A 1 188 ? -7.508 -6.703 -4.773 1 92 188 VAL A CA 1
ATOM 1402 C C . VAL A 1 188 ? -7.145 -5.488 -5.617 1 92 188 VAL A C 1
ATOM 1404 O O . VAL A 1 188 ? -7.539 -4.363 -5.301 1 92 188 VAL A O 1
ATOM 1407 N N . MET A 1 189 ? -6.465 -5.645 -6.758 1 92.38 189 MET A N 1
ATOM 1408 C CA . MET A 1 189 ? -5.965 -4.527 -7.555 1 92.38 189 MET A CA 1
ATOM 1409 C C . MET A 1 189 ? -7.117 -3.697 -8.109 1 92.38 189 MET A C 1
ATOM 1411 O O . MET A 1 189 ? -7.164 -2.48 -7.91 1 92.38 189 MET A O 1
ATOM 1415 N N . GLY A 1 190 ? -8.023 -4.363 -8.758 1 93.69 190 GLY A N 1
ATOM 1416 C CA . GLY A 1 190 ? -9.141 -3.648 -9.352 1 93.69 190 GLY A CA 1
ATOM 1417 C C . GLY A 1 190 ? -9.867 -2.75 -8.367 1 93.69 190 GLY A C 1
ATOM 1418 O O . GLY A 1 190 ? -9.891 -1.528 -8.539 1 93.69 190 GLY A O 1
ATOM 1419 N N . PRO A 1 191 ? -10.383 -3.344 -7.324 1 96.12 191 PRO A N 1
ATOM 1420 C CA . PRO A 1 191 ? -11.133 -2.57 -6.332 1 96.12 191 PRO A CA 1
ATOM 1421 C C . PRO A 1 191 ? -10.305 -1.449 -5.707 1 96.12 191 PRO A C 1
ATOM 1423 O O . PRO A 1 191 ? -10.797 -0.329 -5.547 1 96.12 191 PRO A O 1
ATOM 1426 N N . ILE A 1 192 ? -9.039 -1.653 -5.41 1 96.56 192 ILE A N 1
ATOM 1427 C CA . ILE A 1 192 ? -8.234 -0.641 -4.738 1 96.56 192 ILE A CA 1
ATOM 1428 C C . ILE A 1 192 ? -7.945 0.51 -5.699 1 96.56 192 ILE A C 1
ATOM 1430 O O . ILE A 1 192 ? -7.984 1.679 -5.305 1 96.56 192 ILE A O 1
ATOM 1434 N N . TYR A 1 193 ? -7.668 0.198 -6.965 1 96.69 193 TYR A N 1
ATOM 1435 C CA . TYR A 1 193 ? -7.465 1.254 -7.949 1 96.69 193 TYR A CA 1
ATOM 1436 C C . TYR A 1 193 ? -8.75 2.049 -8.172 1 96.69 193 TYR A C 1
ATOM 1438 O O . TYR A 1 193 ? -8.711 3.273 -8.305 1 96.69 193 TYR A O 1
ATOM 1446 N N . GLY A 1 194 ? -9.828 1.332 -8.195 1 96.5 194 GLY A N 1
ATOM 1447 C CA . GLY A 1 194 ? -11.102 2.016 -8.305 1 96.5 194 GLY A CA 1
ATOM 1448 C C . GLY A 1 194 ? -11.375 2.961 -7.145 1 96.5 194 GLY A C 1
ATOM 1449 O O . GLY A 1 194 ? -11.828 4.086 -7.352 1 96.5 194 GLY A O 1
ATOM 1450 N N . MET A 1 195 ? -11.102 2.52 -5.969 1 97.44 195 MET A N 1
ATOM 1451 C CA . MET A 1 195 ? -11.297 3.34 -4.777 1 97.44 195 MET A CA 1
ATOM 1452 C C . MET A 1 195 ? -10.383 4.562 -4.801 1 97.44 195 MET A C 1
ATOM 1454 O O . MET A 1 195 ? -10.805 5.664 -4.453 1 97.44 195 MET A O 1
ATOM 1458 N N . MET A 1 196 ? -9.133 4.348 -5.188 1 97.19 196 MET A N 1
ATOM 1459 C CA . MET A 1 196 ? -8.195 5.465 -5.285 1 97.19 196 MET A CA 1
ATOM 1460 C C . MET A 1 196 ? -8.664 6.484 -6.316 1 97.19 196 MET A C 1
ATOM 1462 O O . MET A 1 196 ? -8.633 7.691 -6.066 1 97.19 196 MET A O 1
ATOM 1466 N N . LYS A 1 197 ? -9.094 5.969 -7.457 1 97.25 197 LYS A N 1
ATOM 1467 C CA . LYS A 1 197 ? -9.594 6.848 -8.516 1 97.25 197 LYS A CA 1
ATOM 1468 C C . LYS A 1 197 ? -10.812 7.637 -8.039 1 97.25 197 LYS A C 1
ATOM 1470 O O . LYS A 1 197 ? -10.906 8.844 -8.289 1 97.25 197 LYS A O 1
ATOM 1475 N N . HIS A 1 198 ? -11.711 6.949 -7.379 1 97.31 198 HIS A N 1
ATOM 1476 C CA . HIS A 1 198 ? -12.906 7.598 -6.844 1 97.31 198 HIS A CA 1
ATOM 1477 C C . HIS A 1 198 ? -12.539 8.672 -5.824 1 97.31 198 HIS A C 1
ATOM 1479 O O . HIS A 1 198 ? -13.102 9.766 -5.84 1 97.31 198 HIS A O 1
ATOM 1485 N N . GLY A 1 199 ? -11.602 8.375 -4.961 1 96.69 199 GLY A N 1
ATOM 1486 C CA . GLY A 1 199 ? -11.102 9.352 -4.008 1 96.69 199 GLY A CA 1
ATOM 1487 C C . GLY A 1 199 ? -10.461 10.562 -4.668 1 96.69 199 GLY A C 1
ATOM 1488 O O . GLY A 1 199 ? -10.688 11.695 -4.25 1 96.69 199 GLY A O 1
ATOM 1489 N N . ARG A 1 200 ? -9.641 10.273 -5.68 1 96.25 200 ARG A N 1
ATOM 1490 C CA . ARG A 1 200 ? -9.031 11.352 -6.449 1 96.25 200 ARG A CA 1
ATOM 1491 C C . ARG A 1 200 ? -10.094 12.258 -7.059 1 96.25 200 ARG A C 1
ATOM 1493 O O . ARG A 1 200 ? -9.984 13.484 -6.98 1 96.25 200 ARG A O 1
ATOM 1500 N N . ASP A 1 201 ? -11.109 11.703 -7.656 1 96.88 201 ASP A N 1
ATOM 1501 C CA . ASP A 1 201 ? -12.18 12.477 -8.266 1 96.88 201 ASP A CA 1
ATOM 1502 C C . ASP A 1 201 ? -12.922 13.312 -7.219 1 96.88 201 ASP A C 1
ATOM 1504 O O . ASP A 1 201 ? -13.227 14.477 -7.453 1 96.88 201 ASP A O 1
ATOM 1508 N N . TRP A 1 202 ? -13.203 12.703 -6.109 1 97.38 202 TRP A N 1
ATOM 1509 C CA . TRP A 1 202 ? -13.836 13.414 -5.004 1 97.38 202 TRP A CA 1
ATOM 1510 C C . TRP A 1 202 ? -12.992 14.602 -4.562 1 97.38 202 TRP A C 1
ATOM 1512 O O . TRP A 1 202 ? -13.508 15.703 -4.367 1 97.38 202 TRP A O 1
ATOM 1522 N N . LEU A 1 203 ? -11.734 14.383 -4.426 1 96.19 203 LEU A N 1
ATOM 1523 C CA . LEU A 1 203 ? -10.812 15.422 -3.979 1 96.19 203 LEU A CA 1
ATOM 1524 C C . LEU A 1 203 ? -10.789 16.578 -4.961 1 96.19 203 LEU A C 1
ATOM 1526 O O . LEU A 1 203 ? -10.781 17.75 -4.551 1 96.19 203 LEU A O 1
ATOM 1530 N N . THR A 1 204 ? -10.734 16.281 -6.27 1 95.56 204 THR A N 1
ATOM 1531 C CA . THR A 1 204 ? -10.695 17.328 -7.289 1 95.56 204 THR A CA 1
ATOM 1532 C C . THR A 1 204 ? -11.969 18.172 -7.254 1 95.56 204 THR A C 1
ATOM 1534 O O . THR A 1 204 ? -11.953 19.359 -7.598 1 95.56 204 THR A O 1
ATOM 1537 N N . GLN A 1 205 ? -13.031 17.578 -6.828 1 95.88 205 GLN A N 1
ATOM 1538 C CA . GLN A 1 205 ? -14.297 18.297 -6.742 1 95.88 205 GLN A CA 1
ATOM 1539 C C . GLN A 1 205 ? -14.328 19.203 -5.523 1 95.88 205 GLN A C 1
ATOM 1541 O O . GLN A 1 205 ? -15.07 20.188 -5.5 1 95.88 205 GLN A O 1
ATOM 1546 N N . HIS A 1 206 ? -13.5 18.922 -4.582 1 95.69 206 HIS A N 1
ATOM 1547 C CA . HIS A 1 206 ? -13.625 19.625 -3.311 1 95.69 206 HIS A CA 1
ATOM 1548 C C . HIS A 1 206 ? -12.406 20.516 -3.061 1 95.69 206 HIS A C 1
ATOM 1550 O O . HIS A 1 206 ? -12.352 21.219 -2.053 1 95.69 206 HIS A O 1
ATOM 1556 N N . THR A 1 207 ? -11.438 20.391 -3.896 1 94.19 207 THR A N 1
ATOM 1557 C CA . THR A 1 207 ? -10.227 21.203 -3.795 1 94.19 207 THR A CA 1
ATOM 1558 C C . THR A 1 207 ? -9.867 21.812 -5.145 1 94.19 207 THR A C 1
ATOM 1560 O O . THR A 1 207 ? -10.555 21.578 -6.141 1 94.19 207 THR A O 1
ATOM 1563 N N . ASN A 1 208 ? -8.82 22.594 -5.133 1 90.5 208 ASN A N 1
ATOM 1564 C CA . ASN A 1 208 ? -8.312 23.172 -6.375 1 90.5 208 ASN A CA 1
ATOM 1565 C C . ASN A 1 208 ? -7.137 22.375 -6.926 1 90.5 208 ASN A C 1
ATOM 1567 O O . ASN A 1 208 ? -6.387 22.875 -7.77 1 90.5 208 ASN A O 1
ATOM 1571 N N . LEU A 1 209 ? -7.043 21.219 -6.488 1 93.88 209 LEU A N 1
ATOM 1572 C CA . LEU A 1 209 ? -5.93 20.391 -6.945 1 93.88 209 LEU A CA 1
ATOM 1573 C C . LEU A 1 209 ? -6.184 19.875 -8.359 1 93.88 209 LEU A C 1
ATOM 1575 O O . LEU A 1 209 ? -7.316 19.547 -8.711 1 93.88 209 LEU A O 1
ATOM 1579 N N . SER A 1 210 ? -5.082 19.844 -9.109 1 94.25 210 SER A N 1
ATOM 1580 C CA . SER A 1 210 ? -5.152 19.172 -10.398 1 94.25 210 SER A CA 1
ATOM 1581 C C . SER A 1 210 ? -5.363 17.672 -10.219 1 94.25 210 SER A C 1
ATOM 1583 O O . SER A 1 210 ? -5.16 17.125 -9.125 1 94.25 210 SER A O 1
ATOM 1585 N N . ALA A 1 211 ? -5.773 17.031 -11.289 1 93.88 211 ALA A N 1
ATOM 1586 C CA . ALA A 1 211 ? -5.934 15.578 -11.25 1 93.88 211 ALA A CA 1
ATOM 1587 C C . ALA A 1 211 ? -4.629 14.891 -10.859 1 93.88 211 ALA A C 1
ATOM 1589 O O . ALA A 1 211 ? -4.637 13.93 -10.094 1 93.88 211 ALA A O 1
ATOM 1590 N N . ALA A 1 212 ? -3.529 15.383 -11.336 1 94.62 212 ALA A N 1
ATOM 1591 C CA . ALA A 1 212 ? -2.217 14.812 -11.047 1 94.62 212 ALA A CA 1
ATOM 1592 C C . ALA A 1 212 ? -1.872 14.961 -9.57 1 94.62 212 ALA A C 1
ATOM 1594 O O . ALA A 1 212 ? -1.447 14 -8.922 1 94.62 212 ALA A O 1
ATOM 1595 N N . GLU A 1 213 ? -2.094 16.125 -9 1 92.5 213 GLU A N 1
ATOM 1596 C CA . GLU A 1 213 ? -1.808 16.375 -7.594 1 92.5 213 GLU A CA 1
ATOM 1597 C C . GLU A 1 213 ? -2.703 15.539 -6.691 1 92.5 213 GLU A C 1
ATOM 1599 O O . GLU A 1 213 ? -2.244 14.992 -5.684 1 92.5 213 GLU A O 1
ATOM 1604 N N . ALA A 1 214 ? -3.973 15.508 -7.09 1 94.44 214 ALA A N 1
ATOM 1605 C CA . ALA A 1 214 ? -4.938 14.734 -6.312 1 94.44 214 ALA A CA 1
ATOM 1606 C C . ALA A 1 214 ? -4.59 13.25 -6.332 1 94.44 214 ALA A C 1
ATOM 1608 O O . ALA A 1 214 ? -4.668 12.578 -5.301 1 94.44 214 ALA A O 1
ATOM 1609 N N . SER A 1 215 ? -4.172 12.766 -7.512 1 94.75 215 SER A N 1
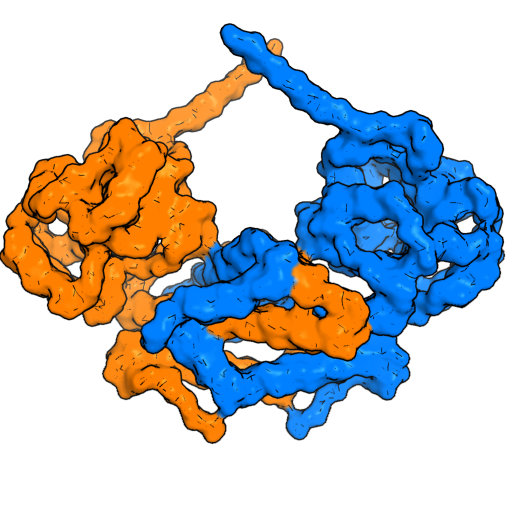ATOM 1610 C CA . SER A 1 215 ? -3.764 11.375 -7.629 1 94.75 215 SER A CA 1
ATOM 1611 C C . SER A 1 215 ? -2.566 11.07 -6.734 1 94.75 215 SER A C 1
ATOM 1613 O O . SER A 1 215 ? -2.566 10.078 -6.004 1 94.75 215 SER A O 1
ATOM 1615 N N . GLU A 1 216 ? -1.615 11.93 -6.801 1 93.19 216 GLU A N 1
ATOM 1616 C CA . GLU A 1 216 ? -0.418 11.742 -5.988 1 93.19 216 GLU A CA 1
ATOM 1617 C C . GLU A 1 216 ? -0.758 11.719 -4.5 1 93.19 216 GLU A C 1
ATOM 1619 O O . GLU A 1 216 ? -0.29 10.852 -3.764 1 93.19 216 GLU A O 1
ATOM 1624 N N . LEU A 1 217 ? -1.583 12.648 -4.098 1 94 217 LEU A N 1
ATOM 1625 C CA . LEU A 1 217 ? -1.961 12.742 -2.689 1 94 217 LEU A CA 1
ATOM 1626 C C . LEU A 1 217 ? -2.674 11.469 -2.234 1 94 217 LEU A C 1
ATOM 1628 O O . LEU A 1 217 ? -2.295 10.867 -1.229 1 94 217 LEU A O 1
ATOM 1632 N N . VAL A 1 218 ? -3.648 11.031 -2.979 1 95 218 VAL A N 1
ATOM 1633 C CA . VAL A 1 218 ? -4.434 9.859 -2.615 1 95 218 VAL A CA 1
ATOM 1634 C C . VAL A 1 218 ? -3.531 8.625 -2.564 1 95 218 VAL A C 1
ATOM 1636 O O . VAL A 1 218 ? -3.525 7.895 -1.574 1 95 218 VAL A O 1
ATOM 1639 N N . VAL A 1 219 ? -2.76 8.438 -3.604 1 94.88 219 VAL A N 1
ATOM 1640 C CA . VAL A 1 219 ? -1.924 7.246 -3.711 1 94.88 219 VAL A CA 1
ATOM 1641 C C . VAL A 1 219 ? -0.917 7.215 -2.562 1 94.88 219 VAL A C 1
ATOM 1643 O O . VAL A 1 219 ? -0.73 6.18 -1.921 1 94.88 219 VAL A O 1
ATOM 1646 N N . LYS A 1 220 ? -0.332 8.305 -2.254 1 92.62 220 LYS A N 1
ATOM 1647 C CA . LYS A 1 220 ? 0.686 8.359 -1.21 1 92.62 220 LYS A CA 1
ATOM 1648 C C . LYS A 1 220 ? 0.083 8.07 0.162 1 92.62 220 LYS A C 1
ATOM 1650 O O . LYS A 1 220 ? 0.741 7.484 1.023 1 92.62 220 LYS A O 1
ATOM 1655 N N . GLN A 1 221 ? -1.141 8.523 0.301 1 92.88 221 GLN A N 1
ATOM 1656 C CA . GLN A 1 221 ? -1.81 8.195 1.555 1 92.88 221 GLN A CA 1
ATOM 1657 C C . GLN A 1 221 ? -2.027 6.688 1.684 1 92.88 221 GLN A C 1
ATOM 1659 O O . GLN A 1 221 ? -1.815 6.117 2.754 1 92.88 221 GLN A O 1
ATOM 1664 N N . TYR A 1 222 ? -2.416 6.043 0.604 1 94.56 222 TYR A N 1
ATOM 1665 C CA . TYR A 1 222 ? -2.561 4.59 0.608 1 94.56 222 TYR A CA 1
ATOM 1666 C C . TYR A 1 222 ? -1.218 3.912 0.853 1 94.56 222 TYR A C 1
ATOM 1668 O O . TYR A 1 222 ? -1.137 2.936 1.603 1 94.56 222 TYR A O 1
ATOM 1676 N N . VAL A 1 223 ? -0.172 4.43 0.241 1 92.94 223 VAL A N 1
ATOM 1677 C CA . VAL A 1 223 ? 1.168 3.873 0.395 1 92.94 223 VAL A CA 1
ATOM 1678 C C . VAL A 1 223 ? 1.569 3.893 1.868 1 92.94 223 VAL A C 1
ATOM 1680 O O . VAL A 1 223 ? 2.004 2.875 2.412 1 92.94 223 VAL A O 1
ATOM 1683 N N . GLY A 1 224 ? 1.4 4.98 2.51 1 90.56 224 GLY A N 1
ATOM 1684 C CA . GLY A 1 224 ? 1.72 5.07 3.926 1 90.56 224 GLY A CA 1
ATOM 1685 C C . GLY A 1 224 ? 0.977 4.051 4.773 1 90.56 224 GLY A C 1
ATOM 1686 O O . GLY A 1 224 ? 1.568 3.41 5.641 1 90.56 224 GLY A O 1
ATOM 1687 N N . ALA A 1 225 ? -0.281 3.865 4.484 1 91.88 225 ALA A N 1
ATOM 1688 C CA . ALA A 1 225 ? -1.124 2.963 5.266 1 91.88 225 ALA A CA 1
ATOM 1689 C C . ALA A 1 225 ? -0.7 1.511 5.066 1 91.88 225 ALA A C 1
ATOM 1691 O O . ALA A 1 225 ? -0.545 0.766 6.039 1 91.88 225 ALA A O 1
ATOM 1692 N N . VAL A 1 226 ? -0.478 1.12 3.852 1 93.44 226 VAL A N 1
ATOM 1693 C CA . VAL A 1 226 ? -0.225 -0.293 3.588 1 93.44 226 VAL A CA 1
ATOM 1694 C C . VAL A 1 226 ? 1.185 -0.66 4.047 1 93.44 226 VAL A C 1
ATOM 1696 O O . VAL A 1 226 ? 1.423 -1.78 4.504 1 93.44 226 VAL A O 1
ATOM 1699 N N . LEU A 1 227 ? 2.121 0.245 3.932 1 91.81 227 LEU A N 1
ATOM 1700 C CA . LEU A 1 227 ? 3.473 -0.033 4.402 1 91.81 227 LEU A CA 1
ATOM 1701 C C . LEU A 1 227 ? 3.5 -0.173 5.922 1 91.81 227 LEU A C 1
ATOM 1703 O O . LEU A 1 227 ? 4.266 -0.973 6.461 1 91.81 227 LEU A O 1
ATOM 1707 N N . GLU A 1 228 ? 2.707 0.616 6.559 1 90.19 228 GLU A N 1
ATOM 1708 C CA . GLU A 1 228 ? 2.572 0.42 8 1 90.19 228 GLU A CA 1
ATOM 1709 C C . GLU A 1 228 ? 2.021 -0.966 8.32 1 90.19 228 GLU A C 1
ATOM 1711 O O . GLU A 1 228 ? 2.506 -1.638 9.227 1 90.19 228 GLU A O 1
ATOM 1716 N N . ALA A 1 229 ? 1.062 -1.397 7.59 1 93.38 229 ALA A N 1
ATOM 1717 C CA . ALA A 1 229 ? 0.474 -2.719 7.797 1 93.38 229 ALA A CA 1
ATOM 1718 C C . ALA A 1 229 ? 1.487 -3.822 7.508 1 93.38 229 ALA A C 1
ATOM 1720 O O . ALA A 1 229 ? 1.451 -4.883 8.133 1 93.38 229 ALA A O 1
ATOM 1721 N N . GLU A 1 230 ? 2.326 -3.586 6.57 1 92.38 230 GLU A N 1
ATOM 1722 C CA . GLU A 1 230 ? 3.316 -4.582 6.176 1 92.38 230 GLU A CA 1
ATOM 1723 C C . GLU A 1 230 ? 4.309 -4.855 7.301 1 92.38 230 GLU A C 1
ATOM 1725 O O . GLU A 1 230 ? 4.793 -5.977 7.449 1 92.38 230 GLU A O 1
ATOM 1730 N N . ARG A 1 231 ? 4.531 -3.779 8.078 1 90.5 231 ARG A N 1
ATOM 1731 C CA . ARG A 1 231 ? 5.434 -3.953 9.211 1 90.5 231 ARG A CA 1
ATOM 1732 C C . ARG A 1 231 ? 4.871 -4.957 10.211 1 90.5 231 ARG A C 1
ATOM 1734 O O . ARG A 1 231 ? 3.775 -4.77 10.742 1 90.5 231 ARG A O 1
ATOM 1741 N N . ASP A 1 232 ? 5.469 -6 10.453 1 88.44 232 ASP A N 1
ATOM 1742 C CA . ASP A 1 232 ? 5.09 -7.051 11.391 1 88.44 232 ASP A CA 1
ATOM 1743 C C . ASP A 1 232 ? 3.807 -7.75 10.945 1 88.44 232 ASP A C 1
ATOM 1745 O O . ASP A 1 232 ? 2.969 -8.109 11.773 1 88.44 232 ASP A O 1
ATOM 1749 N N . CYS A 1 233 ? 3.639 -7.816 9.648 1 87.69 233 CYS A N 1
ATOM 1750 C CA . CYS A 1 233 ? 2.391 -8.375 9.133 1 87.69 233 CYS A CA 1
ATOM 1751 C C . CYS A 1 233 ? 2.338 -9.883 9.344 1 87.69 233 CYS A C 1
ATOM 1753 O O . CYS A 1 233 ? 1.295 -10.508 9.148 1 87.69 233 CYS A O 1
ATOM 1755 N N . ASP A 1 234 ? 3.48 -10.43 9.844 1 83.31 234 ASP A N 1
ATOM 1756 C CA . ASP A 1 234 ? 3.52 -11.852 10.148 1 83.31 234 ASP A CA 1
ATOM 1757 C C . ASP A 1 234 ? 3.002 -12.133 11.562 1 83.31 234 ASP A C 1
ATOM 1759 O O . ASP A 1 234 ? 2.875 -13.289 11.969 1 83.31 234 ASP A O 1
ATOM 1763 N N . GLN A 1 235 ? 2.633 -11.047 12.266 1 89.31 235 GLN A N 1
ATOM 1764 C CA . GLN A 1 235 ? 2.016 -11.219 13.578 1 89.31 235 GLN A CA 1
ATOM 1765 C C . GLN A 1 235 ? 0.509 -11.422 13.453 1 89.31 235 GLN A C 1
ATOM 1767 O O . GLN A 1 235 ? -0.164 -10.695 12.719 1 89.31 235 GLN A O 1
ATOM 1772 N N . PRO A 1 236 ? -0.041 -12.461 14.18 1 88.75 236 PRO A N 1
ATOM 1773 C CA . PRO A 1 236 ? -1.441 -12.844 14 1 88.75 236 PRO A CA 1
ATOM 1774 C C . PRO A 1 236 ? -2.414 -11.711 14.32 1 88.75 236 PRO A C 1
ATOM 1776 O O . PRO A 1 236 ? -3.467 -11.602 13.68 1 88.75 236 PRO A O 1
ATOM 1779 N N . ASN A 1 237 ? -2.084 -10.789 15.234 1 93.25 237 ASN A N 1
ATOM 1780 C CA . ASN A 1 237 ? -3.021 -9.758 15.664 1 93.25 237 ASN A CA 1
ATOM 1781 C C . ASN A 1 237 ? -2.67 -8.398 15.062 1 93.25 237 ASN A C 1
ATOM 1783 O O . ASN A 1 237 ? -3.213 -7.375 15.484 1 93.25 237 ASN A O 1
ATOM 1787 N N . ARG A 1 238 ? -1.846 -8.367 14.094 1 91.94 238 ARG A N 1
ATOM 1788 C CA . ARG A 1 238 ? -1.312 -7.117 13.555 1 91.94 238 ARG A CA 1
ATOM 1789 C C . ARG A 1 238 ? -2.43 -6.219 13.039 1 91.94 238 ARG A C 1
ATOM 1791 O O . ARG A 1 238 ? -2.459 -5.023 13.336 1 91.94 238 ARG A O 1
ATOM 1798 N N . LEU A 1 239 ? -3.406 -6.809 12.305 1 94.88 239 LEU A N 1
ATOM 1799 C CA . LEU A 1 239 ? -4.469 -6.008 11.711 1 94.88 239 LEU A CA 1
ATOM 1800 C C . LEU A 1 239 ? -5.438 -5.512 12.781 1 94.88 239 LEU A C 1
ATOM 1802 O O . LEU A 1 239 ? -5.945 -4.391 12.695 1 94.88 239 LEU A O 1
ATOM 1806 N N . GLU A 1 240 ? -5.688 -6.297 13.836 1 94.88 240 GLU A N 1
ATOM 1807 C CA . GLU A 1 240 ? -6.465 -5.848 14.984 1 94.88 240 GLU A CA 1
ATOM 1808 C C . GLU A 1 240 ? -5.789 -4.672 15.688 1 94.88 240 GLU A C 1
ATOM 1810 O O . GLU A 1 240 ? -6.449 -3.695 16.047 1 94.88 240 GLU A O 1
ATOM 1815 N N . ASP A 1 241 ? -4.504 -4.848 15.836 1 92.25 241 ASP A N 1
ATOM 1816 C CA . ASP A 1 241 ? -3.727 -3.809 16.5 1 92.25 241 ASP A CA 1
ATOM 1817 C C . ASP A 1 241 ? -3.777 -2.498 15.727 1 92.25 241 ASP A C 1
ATOM 1819 O O . ASP A 1 241 ? -3.922 -1.424 16.312 1 92.25 241 ASP A O 1
ATOM 1823 N N . LEU A 1 242 ? -3.656 -2.539 14.453 1 91.06 242 LEU A N 1
ATOM 1824 C CA . LEU A 1 242 ? -3.693 -1.352 13.609 1 91.06 242 LEU A CA 1
ATOM 1825 C C . LEU A 1 242 ? -5.043 -0.65 13.711 1 91.06 242 LEU A C 1
ATOM 1827 O O . LEU A 1 242 ? -5.105 0.577 13.812 1 91.06 242 LEU A O 1
ATOM 1831 N N . VAL A 1 243 ? -6.105 -1.478 13.734 1 91.44 243 VAL A N 1
ATOM 1832 C CA . VAL A 1 243 ? -7.445 -0.919 13.875 1 91.44 243 VAL A CA 1
ATOM 1833 C C . VAL A 1 243 ? -7.602 -0.292 15.258 1 91.44 243 VAL A C 1
ATOM 1835 O O . VAL A 1 243 ? -8.078 0.836 15.383 1 91.44 243 VAL A O 1
ATOM 1838 N N . ALA A 1 244 ? -7.094 -0.971 16.219 1 87.69 244 ALA A N 1
ATOM 1839 C CA . ALA A 1 244 ? -7.223 -0.522 17.609 1 87.69 244 ALA A CA 1
ATOM 1840 C C . ALA A 1 244 ? -6.375 0.722 17.859 1 87.69 244 ALA A C 1
ATOM 1842 O O . ALA A 1 244 ? -6.688 1.522 18.75 1 87.69 244 ALA A O 1
ATOM 1843 N N . GLU A 1 245 ? -5.293 0.855 17.141 1 81.69 245 GLU A N 1
ATOM 1844 C CA . GLU A 1 245 ? -4.367 1.97 17.328 1 81.69 245 GLU A CA 1
ATOM 1845 C C . GLU A 1 245 ? -4.969 3.275 16.812 1 81.69 245 GLU A C 1
ATOM 1847 O O . GLU A 1 245 ? -4.465 4.359 17.109 1 81.69 245 GLU A O 1
ATOM 1852 N N . GLN A 1 246 ? -6.008 3.143 15.953 1 79.25 246 GLN A N 1
ATOM 1853 C CA . GLN A 1 246 ? -6.66 4.383 15.547 1 79.25 246 GLN A CA 1
ATOM 1854 C C . GLN A 1 246 ? -7.238 5.117 16.75 1 79.25 246 GLN A C 1
ATOM 1856 O O . GLN A 1 246 ? -7.855 4.504 17.625 1 79.25 246 GLN A O 1
ATOM 1861 N N . THR A 1 247 ? -6.891 6.441 16.875 1 75.5 247 THR A N 1
ATOM 1862 C CA . THR A 1 247 ? -7.332 7.246 18.016 1 75.5 247 THR A CA 1
ATOM 1863 C C . THR A 1 247 ? -8.836 7.098 18.234 1 75.5 247 THR A C 1
ATOM 1865 O O . THR A 1 247 ? -9.625 7.316 17.297 1 75.5 247 THR A O 1
ATOM 1868 N N . PRO A 1 248 ? -9.203 6.621 19.484 1 81.38 248 PRO A N 1
ATOM 1869 C CA . PRO A 1 248 ? -10.641 6.559 19.781 1 81.38 248 PRO A CA 1
ATOM 1870 C C . PRO A 1 248 ? -11.336 7.902 19.578 1 81.38 248 PRO A C 1
ATOM 1872 O O . PRO A 1 248 ? -10.867 8.93 20.078 1 81.38 248 PRO A O 1
ATOM 1875 N N . GLY A 1 249 ? -12.422 7.887 18.828 1 82 249 GLY A N 1
ATOM 1876 C CA . GLY A 1 249 ? -13.125 9.125 18.531 1 82 249 GLY A CA 1
ATOM 1877 C C . GLY A 1 249 ? -12.5 9.914 17.406 1 82 249 GLY A C 1
ATOM 1878 O O . GLY A 1 249 ? -12.977 11 17.062 1 82 249 GLY A O 1
ATOM 1879 N N . GLY A 1 250 ? -11.5 9.32 16.812 1 86.25 250 GLY A N 1
ATOM 1880 C CA . GLY A 1 250 ? -10.828 10.008 15.719 1 86.25 250 GLY A CA 1
ATOM 1881 C C . GLY A 1 250 ? -11.508 9.805 14.383 1 86.25 250 GLY A C 1
ATOM 1882 O O . GLY A 1 250 ? -12.477 9.055 14.273 1 86.25 250 GLY A O 1
ATOM 1883 N N . ILE A 1 251 ? -11.008 10.461 13.352 1 88.5 251 ILE A N 1
ATOM 1884 C CA . ILE A 1 251 ? -11.664 10.461 12.047 1 88.5 251 ILE A CA 1
ATOM 1885 C C . ILE A 1 251 ? -11.445 9.117 11.359 1 88.5 251 ILE A C 1
ATOM 1887 O O . ILE A 1 251 ? -12.312 8.648 10.617 1 88.5 251 ILE A O 1
ATOM 1891 N N . ASN A 1 252 ? -10.359 8.438 11.578 1 90.69 252 ASN A N 1
ATOM 1892 C CA . ASN A 1 252 ? -10.133 7.121 10.984 1 90.69 252 ASN A CA 1
ATOM 1893 C C . ASN A 1 252 ? -11.094 6.082 11.555 1 90.69 252 ASN A C 1
ATOM 1895 O O . ASN A 1 252 ? -11.656 5.277 10.812 1 90.69 252 ASN A O 1
ATOM 1899 N N . GLU A 1 253 ? -11.18 6.129 12.906 1 91.44 253 GLU A N 1
ATOM 1900 C CA . GLU A 1 253 ? -12.141 5.23 13.523 1 91.44 253 GLU A CA 1
ATOM 1901 C C . GLU A 1 253 ? -13.555 5.496 13.016 1 91.44 253 GLU A C 1
ATOM 1903 O O . GLU A 1 253 ? -14.305 4.559 12.719 1 91.44 253 GLU A O 1
ATOM 1908 N N . GLN A 1 254 ? -13.875 6.719 12.906 1 93.69 254 GLN A N 1
ATOM 1909 C CA . GLN A 1 254 ? -15.195 7.098 12.422 1 93.69 254 GLN A CA 1
ATOM 1910 C C . GLN A 1 254 ? -15.414 6.637 10.984 1 93.69 254 GLN A C 1
ATOM 1912 O O . GLN A 1 254 ? -16.484 6.145 10.641 1 93.69 254 GLN A O 1
ATOM 1917 N N . ALA A 1 255 ? -14.461 6.836 10.133 1 95.81 255 ALA A N 1
ATOM 1918 C CA . ALA A 1 255 ? -14.555 6.43 8.734 1 95.81 255 ALA A CA 1
ATOM 1919 C C . ALA A 1 255 ? -14.805 4.926 8.617 1 95.81 255 ALA A C 1
ATOM 1921 O O . ALA A 1 255 ? -15.648 4.488 7.832 1 95.81 255 ALA A O 1
ATOM 1922 N N . LEU A 1 256 ? -14.055 4.129 9.391 1 96.25 256 LEU A N 1
ATOM 1923 C CA . LEU A 1 256 ? -14.242 2.684 9.383 1 96.25 256 LEU A CA 1
ATOM 1924 C C . LEU A 1 256 ? -15.641 2.318 9.867 1 96.25 256 LEU A C 1
ATOM 1926 O O . LEU A 1 256 ? -16.328 1.501 9.25 1 96.25 256 LEU A O 1
ATOM 1930 N N . ARG A 1 257 ? -16.031 2.945 10.969 1 95.5 257 ARG A N 1
ATOM 1931 C CA . ARG A 1 257 ? -17.359 2.693 11.508 1 95.5 257 ARG A CA 1
ATOM 1932 C C . ARG A 1 257 ? -18.438 3.025 10.477 1 95.5 257 ARG A C 1
ATOM 1934 O O . ARG A 1 257 ? -19.391 2.268 10.312 1 95.5 257 ARG A O 1
ATOM 1941 N N . ASN A 1 258 ? -18.312 4.18 9.836 1 97.62 258 ASN A N 1
ATOM 1942 C CA . ASN A 1 258 ? -19.25 4.574 8.797 1 97.62 258 ASN A CA 1
ATOM 1943 C C . ASN A 1 258 ? -19.312 3.549 7.664 1 97.62 258 ASN A C 1
ATOM 1945 O O . ASN A 1 258 ? -20.391 3.182 7.203 1 97.62 258 ASN A O 1
ATOM 1949 N N . MET A 1 259 ? -18.172 3.076 7.191 1 97.25 259 MET A N 1
ATOM 1950 C CA . MET A 1 259 ? -18.094 2.076 6.129 1 97.25 259 MET A CA 1
ATOM 1951 C C . MET A 1 259 ? -18.812 0.795 6.535 1 97.25 259 MET A C 1
ATOM 1953 O O . MET A 1 259 ? -19.547 0.215 5.734 1 97.25 259 MET A O 1
ATOM 1957 N N . GLU A 1 260 ? -18.625 0.379 7.77 1 96.75 260 GLU A N 1
ATOM 1958 C CA . GLU A 1 260 ? -19.281 -0.823 8.281 1 96.75 260 GLU A CA 1
ATOM 1959 C C . GLU A 1 260 ? -20.797 -0.641 8.359 1 96.75 260 GLU A C 1
ATOM 1961 O O . GLU A 1 260 ? -21.547 -1.526 7.965 1 96.75 260 GLU A O 1
ATOM 1966 N N . GLN A 1 261 ? -21.172 0.495 8.852 1 97.06 261 GLN A N 1
ATOM 1967 C CA . GLN A 1 261 ? -22.594 0.783 9.008 1 97.06 261 GLN A CA 1
ATOM 1968 C C . GLN A 1 261 ? -23.281 0.85 7.656 1 97.06 261 GLN A C 1
ATOM 1970 O O . GLN A 1 261 ? -24.453 0.483 7.539 1 97.06 261 GLN A O 1
ATOM 1975 N N . LEU A 1 262 ? -22.594 1.256 6.656 1 97.44 262 LEU A N 1
ATOM 1976 C CA . LEU A 1 262 ? -23.172 1.404 5.324 1 97.44 262 LEU A CA 1
ATOM 1977 C C . LEU A 1 262 ? -23.078 0.102 4.539 1 97.44 262 LEU A C 1
ATOM 1979 O O . LEU A 1 262 ? -23.422 0.057 3.355 1 97.44 262 LEU A O 1
ATOM 1983 N N . GLY A 1 263 ? -22.516 -0.949 5.133 1 96.06 263 GLY A N 1
ATOM 1984 C CA . GLY A 1 263 ? -22.484 -2.271 4.527 1 96.06 263 GLY A CA 1
ATOM 1985 C C . GLY A 1 263 ? -21.234 -2.521 3.705 1 96.06 263 GLY A C 1
ATOM 1986 O O . GLY A 1 263 ? -21.25 -3.342 2.785 1 96.06 263 GLY A O 1
ATOM 1987 N N . GLY A 1 264 ? -20.219 -1.812 3.973 1 96.75 264 GLY A N 1
ATOM 1988 C CA . GLY A 1 264 ? -18.984 -1.961 3.213 1 96.75 264 GLY A CA 1
ATOM 1989 C C . GLY A 1 264 ? -18.391 -3.354 3.311 1 96.75 264 GLY A C 1
ATOM 1990 O O . GLY A 1 264 ? -17.953 -3.92 2.305 1 96.75 264 GLY A O 1
ATOM 1991 N N . MET A 1 265 ? -18.438 -3.959 4.523 1 96.94 265 MET A N 1
ATOM 1992 C CA . MET A 1 265 ? -17.844 -5.281 4.715 1 96.94 265 MET A CA 1
ATOM 1993 C C . MET A 1 265 ? -18.703 -6.359 4.07 1 96.94 265 MET A C 1
ATOM 1995 O O . MET A 1 265 ? -18.188 -7.328 3.514 1 96.94 265 MET A O 1
ATOM 1999 N N . GLU A 1 266 ? -19.969 -6.137 4.113 1 96.5 266 GLU A N 1
ATOM 2000 C CA . GLU A 1 266 ? -20.875 -7.062 3.436 1 96.5 266 GLU A CA 1
ATOM 2001 C C . GLU A 1 266 ? -20.641 -7.051 1.927 1 96.5 266 GLU A C 1
ATOM 2003 O O . GLU A 1 266 ? -20.625 -8.109 1.289 1 96.5 266 GLU A O 1
ATOM 2008 N N . THR A 1 267 ? -20.531 -5.875 1.389 1 97.06 267 THR A N 1
ATOM 2009 C CA . THR A 1 267 ? -20.219 -5.727 -0.028 1 97.06 267 THR A CA 1
ATOM 2010 C C . THR A 1 267 ? -18.938 -6.461 -0.377 1 97.06 267 THR A C 1
ATOM 2012 O O . THR A 1 267 ? -18.875 -7.203 -1.361 1 97.06 267 THR A O 1
ATOM 2015 N N . GLN A 1 268 ? -17.906 -6.301 0.414 1 97.25 268 GLN A N 1
ATOM 2016 C CA . GLN A 1 268 ? -16.641 -6.965 0.171 1 97.25 268 GLN A CA 1
ATOM 2017 C C . GLN A 1 268 ? -16.797 -8.484 0.201 1 97.25 268 GLN A C 1
ATOM 2019 O O . GLN A 1 268 ? -16.234 -9.188 -0.639 1 97.25 268 GLN A O 1
ATOM 2024 N N . THR A 1 269 ? -17.562 -9.008 1.143 1 97.62 269 THR A N 1
ATOM 2025 C CA . THR A 1 269 ? -17.812 -10.445 1.234 1 97.62 269 THR A CA 1
ATOM 2026 C C . THR A 1 269 ? -18.469 -10.961 -0.039 1 97.62 269 THR A C 1
ATOM 2028 O O . THR A 1 269 ? -18.031 -11.961 -0.611 1 97.62 269 THR A O 1
ATOM 2031 N N . LYS A 1 270 ? -19.484 -10.25 -0.453 1 97.62 270 LYS A N 1
ATOM 2032 C CA . LYS A 1 270 ? -20.203 -10.664 -1.654 1 97.62 270 LYS A CA 1
ATOM 2033 C C . LYS A 1 270 ? -19.281 -10.68 -2.871 1 97.62 270 LYS A C 1
ATOM 2035 O O . LYS A 1 270 ? -19.359 -11.586 -3.705 1 97.62 270 LYS A O 1
ATOM 2040 N N . VAL A 1 271 ? -18.422 -9.695 -2.992 1 97.5 271 VAL A N 1
ATOM 2041 C CA . VAL A 1 271 ? -17.484 -9.625 -4.102 1 97.5 271 VAL A CA 1
ATOM 2042 C C . VAL A 1 271 ? -16.516 -10.812 -4.039 1 97.5 271 VAL A C 1
ATOM 2044 O O . VAL A 1 271 ? -16.328 -11.508 -5.035 1 97.5 271 VAL A O 1
ATOM 2047 N N . MET A 1 272 ? -15.945 -11.07 -2.842 1 97.44 272 MET A N 1
ATOM 2048 C CA . MET A 1 272 ? -14.984 -12.156 -2.68 1 97.44 272 MET A CA 1
ATOM 2049 C C . MET A 1 272 ? -15.641 -13.508 -2.957 1 97.44 272 MET A C 1
ATOM 2051 O O . MET A 1 272 ? -15.062 -14.352 -3.648 1 97.44 272 MET A O 1
ATOM 2055 N N . ASP A 1 273 ? -16.859 -13.664 -2.477 1 97.31 273 ASP A N 1
ATOM 2056 C CA . ASP A 1 273 ? -17.594 -14.906 -2.715 1 97.31 273 ASP A CA 1
ATOM 2057 C C . ASP A 1 273 ? -17.844 -15.117 -4.207 1 97.31 273 ASP A C 1
ATOM 2059 O O . ASP A 1 273 ? -17.672 -16.234 -4.719 1 97.31 273 ASP A O 1
ATOM 2063 N N . ALA A 1 274 ? -18.266 -14.109 -4.863 1 97 274 ALA A N 1
ATOM 2064 C CA . ALA A 1 274 ? -18.562 -14.203 -6.289 1 97 274 ALA A CA 1
ATOM 2065 C C . ALA A 1 274 ? -17.297 -14.547 -7.086 1 97 274 ALA A C 1
ATOM 2067 O O . ALA A 1 274 ? -17.344 -15.359 -8.008 1 97 274 ALA A O 1
ATOM 2068 N N . ILE A 1 275 ? -16.219 -13.938 -6.746 1 95.75 275 ILE A N 1
ATOM 2069 C CA . ILE A 1 275 ? -14.969 -14.172 -7.453 1 95.75 275 ILE A CA 1
ATOM 2070 C C . ILE A 1 275 ? -14.5 -15.602 -7.207 1 95.75 275 ILE A C 1
ATOM 2072 O O . ILE A 1 275 ? -14.055 -16.281 -8.133 1 95.75 275 ILE A O 1
ATOM 2076 N N . LEU A 1 276 ? -14.57 -16.047 -5.945 1 95.88 276 LEU A N 1
ATOM 2077 C CA . LEU A 1 276 ? -14.219 -17.438 -5.66 1 95.88 276 LEU A CA 1
ATOM 2078 C C . LEU A 1 276 ? -15.078 -18.391 -6.48 1 95.88 276 LEU A C 1
ATOM 2080 O O . LEU A 1 276 ? -14.562 -19.359 -7.051 1 95.88 276 LEU A O 1
ATOM 2084 N N . SER A 1 277 ? -16.375 -18.125 -6.504 1 95.44 277 SER A N 1
ATOM 2085 C CA . SER A 1 277 ? -17.281 -18.953 -7.281 1 95.44 277 SER A CA 1
ATOM 2086 C C . SER A 1 277 ? -16.875 -19.016 -8.742 1 95.44 277 SER A C 1
ATOM 2088 O O . SER A 1 277 ? -16.938 -20.062 -9.375 1 95.44 277 SER A O 1
ATOM 2090 N N . ARG A 1 278 ? -16.438 -17.938 -9.227 1 93.44 278 ARG A N 1
ATOM 2091 C CA . ARG A 1 278 ? -15.953 -17.875 -10.602 1 93.44 278 ARG A CA 1
ATOM 2092 C C . ARG A 1 278 ? -14.68 -18.688 -10.773 1 93.44 278 ARG A C 1
ATOM 2094 O O . ARG A 1 278 ? -14.547 -19.453 -11.734 1 93.44 278 ARG A O 1
ATOM 2101 N N . ILE A 1 279 ? -13.781 -18.484 -9.906 1 90.56 279 ILE A N 1
ATOM 2102 C CA . ILE A 1 279 ? -12.508 -19.203 -9.945 1 90.56 279 ILE A CA 1
ATOM 2103 C C . ILE A 1 279 ? -12.766 -20.703 -9.945 1 90.56 279 ILE A C 1
ATOM 2105 O O . ILE A 1 279 ? -12.102 -21.453 -10.664 1 90.56 279 ILE A O 1
ATOM 2109 N N . ARG A 1 280 ? -13.812 -21.141 -9.258 1 91.81 280 ARG A N 1
ATOM 2110 C CA . ARG A 1 280 ? -14.141 -22.562 -9.133 1 91.81 280 ARG A CA 1
ATOM 2111 C C . ARG A 1 280 ? -15.023 -23.016 -10.281 1 91.81 280 ARG A C 1
ATOM 2113 O O . ARG A 1 280 ? -15.406 -24.188 -10.352 1 91.81 280 ARG A O 1
ATOM 2120 N N . GLY A 1 281 ? -15.383 -22.109 -11.141 1 89.81 281 GLY A N 1
ATOM 2121 C CA . GLY A 1 281 ? -16.219 -22.438 -12.281 1 89.81 281 GLY A CA 1
ATOM 2122 C C . GLY A 1 281 ? -17.672 -22.672 -11.922 1 89.81 281 GLY A C 1
ATOM 2123 O O . GLY A 1 281 ? -18.406 -23.344 -12.641 1 89.81 281 GLY A O 1
ATOM 2124 N N . GLU A 1 282 ? -18.047 -22.141 -10.82 1 92.94 282 GLU A N 1
ATOM 2125 C CA . GLU A 1 282 ? -19.406 -22.344 -10.32 1 92.94 282 GLU A CA 1
ATOM 2126 C C . GLU A 1 282 ? -20.359 -21.281 -10.844 1 92.94 282 GLU A C 1
ATOM 2128 O O . GLU A 1 282 ? -21.578 -21.469 -10.844 1 92.94 282 GLU A O 1
ATOM 2133 N N . SER A 1 283 ? -19.891 -20.094 -11.172 1 93.5 283 SER A N 1
ATOM 2134 C CA . SER A 1 283 ? -20.641 -18.969 -11.711 1 93.5 283 SER A CA 1
ATOM 2135 C C . SER A 1 283 ? -19.781 -18.078 -12.594 1 93.5 283 SER A C 1
ATOM 2137 O O . SER A 1 283 ? -18.594 -18.375 -12.812 1 93.5 283 SER A O 1
ATOM 2139 N N . ASP A 1 284 ? -20.375 -17.031 -13.109 1 91.75 284 ASP A N 1
ATOM 2140 C CA . ASP A 1 284 ? -19.594 -16.109 -13.922 1 91.75 284 ASP A CA 1
ATOM 2141 C C . ASP A 1 284 ? -18.969 -15 -13.055 1 91.75 284 ASP A C 1
ATOM 2143 O O . ASP A 1 284 ? -18.344 -14.086 -13.578 1 91.75 284 ASP A O 1
ATOM 2147 N N . GLY A 1 285 ? -19.188 -15.141 -11.781 1 94 285 GLY A N 1
ATOM 2148 C CA . GLY A 1 285 ? -18.578 -14.203 -10.852 1 94 285 GLY A CA 1
ATOM 2149 C C . GLY A 1 285 ? -19.359 -12.922 -10.688 1 94 285 GLY A C 1
ATOM 2150 O O . GLY A 1 285 ? -18.953 -12.016 -9.961 1 94 285 GLY A O 1
ATOM 2151 N N . SER A 1 286 ? -20.562 -12.797 -11.336 1 93.06 286 SER A N 1
ATOM 2152 C CA . SER A 1 286 ? -21.391 -11.602 -11.234 1 93.06 286 SER A CA 1
ATOM 2153 C C . SER A 1 286 ? -22.188 -11.578 -9.93 1 93.06 286 SER A C 1
ATOM 2155 O O . SER A 1 286 ? -22.391 -12.617 -9.312 1 93.06 286 SER A O 1
ATOM 2157 N N . VAL A 1 287 ? -22.469 -10.352 -9.508 1 93.81 287 VAL A N 1
ATOM 2158 C CA . VAL A 1 287 ? -23.25 -10.195 -8.281 1 93.81 287 VAL A CA 1
ATOM 2159 C C . VAL A 1 287 ? -24.609 -9.594 -8.617 1 93.81 287 VAL A C 1
ATOM 2161 O O . VAL A 1 287 ? -24.781 -8.977 -9.672 1 93.81 287 VAL A O 1
ATOM 2164 N N . VAL A 1 288 ? -25.625 -9.867 -7.809 1 86 288 VAL A N 1
ATOM 2165 C CA . VAL A 1 288 ? -26.938 -9.25 -7.91 1 86 288 VAL A CA 1
ATOM 2166 C C . VAL A 1 288 ? -27.078 -8.148 -6.859 1 86 288 VAL A C 1
ATOM 2168 O O . VAL A 1 288 ? -26.859 -8.391 -5.672 1 86 288 VAL A O 1
ATOM 2171 N N . PRO A 1 289 ? -27.344 -6.891 -7.363 1 78.62 289 PRO A N 1
ATOM 2172 C CA . PRO A 1 289 ? -27.484 -5.789 -6.406 1 78.62 289 PRO A CA 1
ATOM 2173 C C . PRO A 1 289 ? -28.578 -6.043 -5.371 1 78.62 289 PRO A C 1
ATOM 2175 O O . PRO A 1 289 ? -29.547 -6.746 -5.652 1 78.62 289 PRO A O 1
ATOM 2178 N N . MET B 1 1 ? 40.719 5.266 -14.242 1 23.19 1 MET B N 1
ATOM 2179 C CA . MET B 1 1 ? 39.438 5.902 -14.484 1 23.19 1 MET B CA 1
ATOM 2180 C C . MET B 1 1 ? 38.75 6.266 -13.164 1 23.19 1 MET B C 1
ATOM 2182 O O . MET B 1 1 ? 38.562 5.406 -12.305 1 23.19 1 MET B O 1
ATOM 2186 N N . THR B 1 2 ? 38.875 7.598 -12.719 1 26.56 2 THR B N 1
ATOM 2187 C CA . THR B 1 2 ? 38.719 8.359 -11.484 1 26.56 2 THR B CA 1
ATOM 2188 C C . THR B 1 2 ? 37.25 8.477 -11.102 1 26.56 2 THR B C 1
ATOM 2190 O O . THR B 1 2 ? 36.438 9.047 -11.844 1 26.56 2 THR B O 1
ATOM 2193 N N . GLU B 1 3 ? 36.625 7.422 -10.633 1 26.14 3 GLU B N 1
ATOM 2194 C CA . GLU B 1 3 ? 35.219 7.375 -10.211 1 26.14 3 GLU B CA 1
ATOM 2195 C C . GLU B 1 3 ? 34.906 8.531 -9.266 1 26.14 3 GLU B C 1
ATOM 2197 O O . GLU B 1 3 ? 35.469 8.633 -8.18 1 26.14 3 GLU B O 1
ATOM 2202 N N . SER B 1 4 ? 34.625 9.758 -9.867 1 28.69 4 SER B N 1
ATOM 2203 C CA . SER B 1 4 ? 34.219 10.984 -9.195 1 28.69 4 SER B CA 1
ATOM 2204 C C . SER B 1 4 ? 33.031 10.742 -8.266 1 28.69 4 SER B C 1
ATOM 2206 O O . SER B 1 4 ? 31.984 10.273 -8.711 1 28.69 4 SER B O 1
ATOM 2208 N N . SER B 1 5 ? 33.25 10.359 -7.02 1 28.64 5 SER B N 1
ATOM 2209 C CA . SER B 1 5 ? 32.375 10.336 -5.852 1 28.64 5 SER B CA 1
ATOM 2210 C C . SER B 1 5 ? 31.594 11.633 -5.73 1 28.64 5 SER B C 1
ATOM 2212 O O . SER B 1 5 ? 32.125 12.672 -5.348 1 28.64 5 SER B O 1
ATOM 2214 N N . SER B 1 6 ? 30.766 11.938 -6.738 1 29.12 6 SER B N 1
ATOM 2215 C CA . SER B 1 6 ? 29.984 13.172 -6.664 1 29.12 6 SER B CA 1
ATOM 2216 C C . SER B 1 6 ? 29.266 13.289 -5.328 1 29.12 6 SER B C 1
ATOM 2218 O O . SER B 1 6 ? 28.422 12.453 -5 1 29.12 6 SER B O 1
ATOM 2220 N N . THR B 1 7 ? 29.969 13.711 -4.23 1 29.84 7 THR B N 1
ATOM 2221 C CA . THR B 1 7 ? 29.438 14.242 -2.977 1 29.84 7 THR B CA 1
ATOM 2222 C C . THR B 1 7 ? 28.266 15.188 -3.236 1 29.84 7 THR B C 1
ATOM 2224 O O . THR B 1 7 ? 28.453 16.266 -3.807 1 29.84 7 THR B O 1
ATOM 2227 N N . THR B 1 8 ? 27.203 14.68 -3.76 1 30.06 8 THR B N 1
ATOM 2228 C CA . THR B 1 8 ? 26.094 15.625 -3.805 1 30.06 8 THR B CA 1
ATOM 2229 C C . THR B 1 8 ? 26.031 16.438 -2.516 1 30.06 8 THR B C 1
ATOM 2231 O O . THR B 1 8 ? 25.812 15.883 -1.436 1 30.06 8 THR B O 1
ATOM 2234 N N . ALA B 1 9 ? 26.797 17.422 -2.371 1 34.19 9 ALA B N 1
ATOM 2235 C CA . ALA B 1 9 ? 26.891 18.438 -1.335 1 34.19 9 ALA B CA 1
ATOM 2236 C C . ALA B 1 9 ? 25.531 18.75 -0.731 1 34.19 9 ALA B C 1
ATOM 2238 O O . ALA B 1 9 ? 24.578 19.062 -1.455 1 34.19 9 ALA B O 1
ATOM 2239 N N . LEU B 1 10 ? 25.219 18.281 0.448 1 38.56 10 LEU B N 1
ATOM 2240 C CA . LEU B 1 10 ? 24.062 18.672 1.236 1 38.56 10 LEU B CA 1
ATOM 2241 C C . LEU B 1 10 ? 23.828 20.188 1.132 1 38.56 10 LEU B C 1
ATOM 2243 O O . LEU B 1 10 ? 24.781 20.953 1.027 1 38.56 10 LEU B O 1
ATOM 2247 N N . ALA B 1 11 ? 22.797 20.641 0.587 1 38.22 11 ALA B N 1
ATOM 2248 C CA . ALA B 1 11 ? 22.531 22.078 0.58 1 38.22 11 ALA B CA 1
ATOM 2249 C C . ALA B 1 11 ? 22.875 22.703 1.932 1 38.22 11 ALA B C 1
ATOM 2251 O O . ALA B 1 11 ? 22.281 22.344 2.953 1 38.22 11 ALA B O 1
ATOM 2252 N N . ALA B 1 12 ? 24.125 23.047 2.186 1 38.59 12 ALA B N 1
ATOM 2253 C CA . ALA B 1 12 ? 24.547 23.844 3.346 1 38.59 12 ALA B CA 1
ATOM 2254 C C . ALA B 1 12 ? 23.562 24.984 3.609 1 38.59 12 ALA B C 1
ATOM 2256 O O . ALA B 1 12 ? 23.25 25.75 2.705 1 38.59 12 ALA B O 1
ATOM 2257 N N . GLY B 1 13 ? 22.578 24.766 4.461 1 36.41 13 GLY B N 1
ATOM 2258 C CA . GLY B 1 13 ? 21.734 25.891 4.863 1 36.41 13 GLY B CA 1
ATOM 2259 C C . GLY B 1 13 ? 22.531 27.125 5.238 1 36.41 13 GLY B C 1
ATOM 2260 O O . GLY B 1 13 ? 22.172 27.828 6.188 1 36.41 13 GLY B O 1
ATOM 2261 N N . SER B 1 14 ? 23.688 27.281 4.844 1 36.78 14 SER B N 1
ATOM 2262 C CA . SER B 1 14 ? 24.25 28.547 5.297 1 36.78 14 SER B CA 1
ATOM 2263 C C . SER B 1 14 ? 23.266 29.703 5.102 1 36.78 14 SER B C 1
ATOM 2265 O O . SER B 1 14 ? 23.25 30.656 5.883 1 36.78 14 SER B O 1
ATOM 2267 N N . ASP B 1 15 ? 22.781 30.016 3.949 1 40.97 15 ASP B N 1
ATOM 2268 C CA . ASP B 1 15 ? 22.266 31.234 3.328 1 40.97 15 ASP B CA 1
ATOM 2269 C C . ASP B 1 15 ? 20.812 31.484 3.723 1 40.97 15 ASP B C 1
ATOM 2271 O O . ASP B 1 15 ? 19.906 31.172 2.965 1 40.97 15 ASP B O 1
ATOM 2275 N N . GLY B 1 16 ? 20.422 31.859 5.102 1 55.19 16 GLY B N 1
ATOM 2276 C CA . GLY B 1 16 ? 19.141 32.406 5.516 1 55.19 16 GLY B CA 1
ATOM 2277 C C . GLY B 1 16 ? 18.078 31.344 5.727 1 55.19 16 GLY B C 1
ATOM 2278 O O . GLY B 1 16 ? 16.922 31.656 6.016 1 55.19 16 GLY B O 1
ATOM 2279 N N . ASN B 1 17 ? 18.406 30.094 5.531 1 61.44 17 ASN B N 1
ATOM 2280 C CA . ASN B 1 17 ? 17.391 29.047 5.711 1 61.44 17 ASN B CA 1
ATOM 2281 C C . ASN B 1 17 ? 17.266 28.641 7.176 1 61.44 17 ASN B C 1
ATOM 2283 O O . ASN B 1 17 ? 18.281 28.469 7.867 1 61.44 17 ASN B O 1
ATOM 2287 N N . PRO B 1 18 ? 16.047 28.703 7.777 1 67.88 18 PRO B N 1
ATOM 2288 C CA . PRO B 1 18 ? 15.82 28.375 9.188 1 67.88 18 PRO B CA 1
ATOM 2289 C C . PRO B 1 18 ? 16.078 26.906 9.5 1 67.88 18 PRO B C 1
ATOM 2291 O O . PRO B 1 18 ? 15.133 26.109 9.562 1 67.88 18 PRO B O 1
ATOM 2294 N N . THR B 1 19 ? 17.359 26.578 9.812 1 83.5 19 THR B N 1
ATOM 2295 C CA . THR B 1 19 ? 17.75 25.188 10.023 1 83.5 19 THR B CA 1
ATOM 2296 C C . THR B 1 19 ? 17.75 24.844 11.516 1 83.5 19 THR B C 1
ATOM 2298 O O . THR B 1 19 ? 18.094 23.734 11.898 1 83.5 19 THR B O 1
ATOM 2301 N N . LYS B 1 20 ? 17.359 25.906 12.281 1 95.81 20 LYS B N 1
ATOM 2302 C CA . LYS B 1 20 ? 17.062 25.656 13.688 1 95.81 20 LYS B CA 1
ATOM 2303 C C . LYS B 1 20 ? 15.555 25.531 13.922 1 95.81 20 LYS B C 1
ATOM 2305 O O . LYS B 1 20 ? 14.812 26.5 13.773 1 95.81 20 LYS B O 1
ATOM 2310 N N . ILE B 1 21 ? 15.164 24.359 14.336 1 97.75 21 ILE B N 1
ATOM 2311 C CA . ILE B 1 21 ? 13.75 24.016 14.344 1 97.75 21 ILE B CA 1
ATOM 2312 C C . ILE B 1 21 ? 13.289 23.781 15.781 1 97.75 21 ILE B C 1
ATOM 2314 O O . ILE B 1 21 ? 13.992 23.125 16.562 1 97.75 21 ILE B O 1
ATOM 2318 N N . GLY B 1 22 ? 12.242 24.391 16.125 1 97.62 22 GLY B N 1
ATOM 2319 C CA . GLY B 1 22 ? 11.656 24.203 17.438 1 97.62 22 GLY B CA 1
ATOM 2320 C C . GLY B 1 22 ? 10.25 23.625 17.391 1 97.62 22 GLY B C 1
ATOM 2321 O O . GLY B 1 22 ? 9.461 23.969 16.516 1 97.62 22 GLY B O 1
ATOM 2322 N N . PHE B 1 23 ? 9.945 22.766 18.391 1 97.62 23 PHE B N 1
ATOM 2323 C CA . PHE B 1 23 ? 8.617 22.172 18.531 1 97.62 23 PHE B CA 1
ATOM 2324 C C . PHE B 1 23 ? 7.984 22.578 19.859 1 97.62 23 PHE B C 1
ATOM 2326 O O . PHE B 1 23 ? 8.531 22.297 20.922 1 97.62 23 PHE B O 1
ATOM 2333 N N . ILE B 1 24 ? 6.891 23.25 19.703 1 96.44 24 ILE B N 1
ATOM 2334 C CA . ILE B 1 24 ? 6.062 23.469 20.891 1 96.44 24 ILE B CA 1
ATOM 2335 C C . ILE B 1 24 ? 5.051 22.344 21.031 1 96.44 24 ILE B C 1
ATOM 2337 O O . ILE B 1 24 ? 4.113 22.234 20.234 1 96.44 24 ILE B O 1
ATOM 2341 N N . GLY B 1 25 ? 5.164 21.5 22.031 1 92 25 GLY B N 1
ATOM 2342 C CA . GLY B 1 25 ? 4.457 20.234 22.141 1 92 25 GLY B CA 1
ATOM 2343 C C . GLY B 1 25 ? 5.246 19.062 21.594 1 92 25 GLY B C 1
ATOM 2344 O O . GLY B 1 25 ? 5.914 19.188 20.562 1 92 25 GLY B O 1
ATOM 2345 N N . CYS B 1 26 ? 5.242 17.969 22.391 1 88.25 26 CYS B N 1
ATOM 2346 C CA . CYS B 1 26 ? 5.984 16.797 21.922 1 88.25 26 CYS B CA 1
ATOM 2347 C C . CYS B 1 26 ? 5.152 15.531 22.078 1 88.25 26 CYS B C 1
ATOM 2349 O O . CYS B 1 26 ? 5.523 14.633 22.844 1 88.25 26 CYS B O 1
ATOM 2351 N N . GLY B 1 27 ? 4.082 15.531 21.344 1 87.94 27 GLY B N 1
ATOM 2352 C CA . GLY B 1 27 ? 3.289 14.32 21.25 1 87.94 27 GLY B CA 1
ATOM 2353 C C . GLY B 1 27 ? 3.715 13.414 20.109 1 87.94 27 GLY B C 1
ATOM 2354 O O . GLY B 1 27 ? 4.871 13.453 19.688 1 87.94 27 GLY B O 1
ATOM 2355 N N . THR B 1 28 ? 2.865 12.57 19.719 1 84.44 28 THR B N 1
ATOM 2356 C CA . THR B 1 28 ? 3.137 11.578 18.688 1 84.44 28 THR B CA 1
ATOM 2357 C C . THR B 1 28 ? 3.516 12.25 17.359 1 84.44 28 THR B C 1
ATOM 2359 O O . THR B 1 28 ? 4.484 11.852 16.719 1 84.44 28 THR B O 1
ATOM 2362 N N . ILE B 1 29 ? 2.785 13.305 16.969 1 89.12 29 ILE B N 1
ATOM 2363 C CA . ILE B 1 29 ? 3.004 13.945 15.68 1 89.12 29 ILE B CA 1
ATOM 2364 C C . ILE B 1 29 ? 4.32 14.727 15.711 1 89.12 29 ILE B C 1
ATOM 2366 O O . ILE B 1 29 ? 5.09 14.688 14.75 1 89.12 29 ILE B O 1
ATOM 2370 N N . ALA B 1 30 ? 4.582 15.477 16.812 1 93.88 30 ALA B N 1
ATOM 2371 C CA . ALA B 1 30 ? 5.855 16.172 16.938 1 93.88 30 ALA B CA 1
ATOM 2372 C C . ALA B 1 30 ? 7.027 15.203 16.875 1 93.88 30 ALA B C 1
ATOM 2374 O O . ALA B 1 30 ? 8.016 15.453 16.172 1 93.88 30 ALA B O 1
ATOM 2375 N N . PHE B 1 31 ? 6.906 14.109 17.609 1 93.69 31 PHE B N 1
ATOM 2376 C CA . PHE B 1 31 ? 7.922 13.07 17.594 1 93.69 31 PHE B CA 1
ATOM 2377 C C . PHE B 1 31 ? 8.164 12.57 16.172 1 93.69 31 PHE B C 1
ATOM 2379 O O . PHE B 1 31 ? 9.312 12.43 15.742 1 93.69 31 PHE B O 1
ATOM 2386 N N . ALA B 1 32 ? 7.113 12.32 15.438 1 92.25 32 ALA B N 1
ATOM 2387 C CA . ALA B 1 32 ? 7.199 11.797 14.078 1 92.25 32 ALA B CA 1
ATOM 2388 C C . ALA B 1 32 ? 7.875 12.797 13.141 1 92.25 32 ALA B C 1
ATOM 2390 O O . ALA B 1 32 ? 8.773 12.438 12.375 1 92.25 32 ALA B O 1
ATOM 2391 N N . ILE B 1 33 ? 7.457 14.055 13.195 1 95.69 33 ILE B N 1
ATOM 2392 C CA . ILE B 1 33 ? 8.016 15.086 12.328 1 95.69 33 ILE B CA 1
ATOM 2393 C C . ILE B 1 33 ? 9.5 15.281 12.648 1 95.69 33 ILE B C 1
ATOM 2395 O O . ILE B 1 33 ? 10.336 15.297 11.75 1 95.69 33 ILE B O 1
ATOM 2399 N N . ALA B 1 34 ? 9.812 15.383 13.93 1 96.81 34 ALA B N 1
ATOM 2400 C CA . ALA B 1 34 ? 11.203 15.562 14.344 1 96.81 34 ALA B CA 1
ATOM 2401 C C . ALA B 1 34 ? 12.078 14.406 13.867 1 96.81 34 ALA B C 1
ATOM 2403 O O . ALA B 1 34 ? 13.188 14.617 13.375 1 96.81 34 ALA B O 1
ATOM 2404 N N . THR B 1 35 ? 11.578 13.227 14.016 1 96.69 35 THR B N 1
ATOM 2405 C CA . THR B 1 35 ? 12.305 12.047 13.562 1 96.69 35 THR B CA 1
ATOM 2406 C C . THR B 1 35 ? 12.531 12.086 12.055 1 96.69 35 THR B C 1
ATOM 2408 O O . THR B 1 35 ? 13.641 11.844 11.586 1 96.69 35 THR B O 1
ATOM 2411 N N . GLY B 1 36 ? 11.453 12.383 11.32 1 96.81 36 GLY B N 1
ATOM 2412 C CA . GLY B 1 36 ? 11.57 12.5 9.875 1 96.81 36 GLY B CA 1
ATOM 2413 C C . GLY B 1 36 ? 12.586 13.547 9.438 1 96.81 36 GLY B C 1
ATOM 2414 O O . GLY B 1 36 ? 13.367 13.312 8.516 1 96.81 36 GLY B O 1
ATOM 2415 N N . ILE B 1 37 ? 12.562 14.672 10.094 1 96.69 37 ILE B N 1
ATOM 2416 C CA . ILE B 1 37 ? 13.484 15.758 9.773 1 96.69 37 ILE B CA 1
ATOM 2417 C C . ILE B 1 37 ? 14.906 15.344 10.133 1 96.69 37 ILE B C 1
ATOM 2419 O O . ILE B 1 37 ? 15.844 15.594 9.375 1 96.69 37 ILE B O 1
ATOM 2423 N N . ALA B 1 38 ? 15.055 14.695 11.219 1 96.69 38 ALA B N 1
ATOM 2424 C CA . ALA B 1 38 ? 16.375 14.297 11.711 1 96.69 38 ALA B CA 1
ATOM 2425 C C . ALA B 1 38 ? 17 13.242 10.805 1 96.69 38 ALA B C 1
ATOM 2427 O O . ALA B 1 38 ? 18.219 13.148 10.695 1 96.69 38 ALA B O 1
ATOM 2428 N N . THR B 1 39 ? 16.188 12.461 10.117 1 96.88 39 THR B N 1
ATOM 2429 C CA . THR B 1 39 ? 16.719 11.297 9.414 1 96.88 39 THR B CA 1
ATOM 2430 C C . THR B 1 39 ? 16.781 11.562 7.91 1 96.88 39 THR B C 1
ATOM 2432 O O . THR B 1 39 ? 17.375 10.781 7.164 1 96.88 39 THR B O 1
ATOM 2435 N N . GLN B 1 40 ? 16.109 12.625 7.504 1 94.81 40 GLN B N 1
ATOM 2436 C CA . GLN B 1 40 ? 16.219 12.93 6.078 1 94.81 40 GLN B CA 1
ATOM 2437 C C . GLN B 1 40 ? 17.625 13.406 5.727 1 94.81 40 GLN B C 1
ATOM 2439 O O . GLN B 1 40 ? 18.375 13.844 6.602 1 94.81 40 GLN B O 1
ATOM 2444 N N . SER B 1 41 ? 18.094 13.305 4.457 1 93 41 SER B N 1
ATOM 2445 C CA . SER B 1 41 ? 19.469 13.57 4.086 1 93 41 SER B CA 1
ATOM 2446 C C . SER B 1 41 ? 19.562 14.688 3.049 1 93 41 SER B C 1
ATOM 2448 O O . SER B 1 41 ? 20.641 14.984 2.533 1 93 41 SER B O 1
ATOM 2450 N N . LYS B 1 42 ? 18.578 15.328 2.764 1 92.5 42 LYS B N 1
ATOM 2451 C CA . LYS B 1 42 ? 18.547 16.297 1.673 1 92.5 42 LYS B CA 1
ATOM 2452 C C . LYS B 1 42 ? 18.844 17.703 2.182 1 92.5 42 LYS B C 1
ATOM 2454 O O . LYS B 1 42 ? 19.375 18.531 1.438 1 92.5 42 LYS B O 1
ATOM 2459 N N . ILE B 1 43 ? 18.453 17.969 3.434 1 93.75 43 ILE B N 1
ATOM 2460 C CA . ILE B 1 43 ? 18.609 19.297 4.016 1 93.75 43 ILE B CA 1
ATOM 2461 C C . ILE B 1 43 ? 19.391 19.203 5.32 1 93.75 43 ILE B C 1
ATOM 2463 O O . ILE B 1 43 ? 19.078 18.359 6.176 1 93.75 43 ILE B O 1
ATOM 2467 N N . LYS B 1 44 ? 20.359 20.031 5.414 1 93.06 44 LYS B N 1
ATOM 2468 C CA . LYS B 1 44 ? 21.109 20.047 6.664 1 93.06 44 LYS B CA 1
ATOM 2469 C C . LYS B 1 44 ? 20.328 20.781 7.762 1 93.06 44 LYS B C 1
ATOM 2471 O O . LYS B 1 44 ? 19.891 21.922 7.57 1 93.06 44 LYS B O 1
ATOM 2476 N N . ILE B 1 45 ? 20.109 20.141 8.82 1 95.06 45 ILE B N 1
ATOM 2477 C CA . ILE B 1 45 ? 19.422 20.688 9.977 1 95.06 45 ILE B CA 1
ATOM 2478 C C . ILE B 1 45 ? 20.422 20.953 11.102 1 95.06 45 ILE B C 1
ATOM 2480 O O . ILE B 1 45 ? 21.203 20.062 11.477 1 95.06 45 ILE B O 1
ATOM 2484 N N . GLU B 1 46 ? 20.438 22.172 11.586 1 94.69 46 GLU B N 1
ATOM 2485 C CA . GLU B 1 46 ? 21.406 22.562 12.602 1 94.69 46 GLU B CA 1
ATOM 2486 C C . GLU B 1 46 ? 21 22.031 13.977 1 94.69 46 GLU B C 1
ATOM 2488 O O . GLU B 1 46 ? 21.844 21.531 14.727 1 94.69 46 GLU B O 1
ATOM 2493 N N . SER B 1 47 ? 19.75 22.25 14.273 1 96.25 47 SER B N 1
ATOM 2494 C CA . SER B 1 47 ? 19.297 21.812 15.586 1 96.25 47 SER B CA 1
ATOM 2495 C C . SER B 1 47 ? 17.781 21.656 15.625 1 96.25 47 SER B C 1
ATOM 2497 O O . SER B 1 47 ? 17.078 22.266 14.828 1 96.25 47 SER B O 1
ATOM 2499 N N . ILE B 1 48 ? 17.344 20.812 16.531 1 97.75 48 ILE B N 1
ATOM 2500 C CA . ILE B 1 48 ? 15.938 20.609 16.844 1 97.75 48 ILE B CA 1
ATOM 2501 C C . ILE B 1 48 ? 15.711 20.734 18.344 1 97.75 48 ILE B C 1
ATOM 2503 O O . ILE B 1 48 ? 16.391 20.094 19.141 1 97.75 48 ILE B O 1
ATOM 2507 N N . ALA B 1 49 ? 14.836 21.625 18.734 1 97.12 49 ALA B N 1
ATOM 2508 C CA . ALA B 1 49 ? 14.453 21.75 20.141 1 97.12 49 ALA B CA 1
ATOM 2509 C C . ALA B 1 49 ? 13 21.328 20.344 1 97.12 49 ALA B C 1
ATOM 2511 O O . ALA B 1 49 ? 12.125 21.688 19.562 1 97.12 49 ALA B O 1
ATOM 2512 N N . VAL B 1 50 ? 12.719 20.547 21.406 1 96.69 50 VAL B N 1
ATOM 2513 C CA . VAL B 1 50 ? 11.359 20.094 21.672 1 96.69 50 VAL B CA 1
ATOM 2514 C C . VAL B 1 50 ? 10.969 20.438 23.109 1 96.69 50 VAL B C 1
ATOM 2516 O O . VAL B 1 50 ? 11.828 20.5 24 1 96.69 50 VAL B O 1
ATOM 2519 N N . SER B 1 51 ? 9.695 20.625 23.266 1 94 51 SER B N 1
ATOM 2520 C CA . SER B 1 51 ? 9.172 20.906 24.594 1 94 51 SER B CA 1
ATOM 2521 C C . SER B 1 51 ? 9.219 19.672 25.484 1 94 51 SER B C 1
ATOM 2523 O O . SER B 1 51 ? 9.047 18.547 25 1 94 51 SER B O 1
ATOM 2525 N N . LYS B 1 52 ? 9.359 19.781 26.781 1 85.25 52 LYS B N 1
ATOM 2526 C CA . LYS B 1 52 ? 9.484 18.703 27.75 1 85.25 52 LYS B CA 1
ATOM 2527 C C . LYS B 1 52 ? 8.125 18.109 28.109 1 85.25 52 LYS B C 1
ATOM 2529 O O . LYS B 1 52 ? 8.039 16.969 28.578 1 85.25 52 LYS B O 1
ATOM 2534 N N . ARG B 1 53 ? 7.047 18.641 27.891 1 76 53 ARG B N 1
ATOM 2535 C CA . ARG B 1 53 ? 5.73 18.266 28.391 1 76 53 ARG B CA 1
ATOM 2536 C C . ARG B 1 53 ? 5.473 16.766 28.172 1 76 53 ARG B C 1
ATOM 2538 O O . ARG B 1 53 ? 4.938 16.094 29.062 1 76 53 ARG B O 1
ATOM 2545 N N . SER B 1 54 ? 5.695 16.156 27.078 1 73.06 54 SER B N 1
ATOM 2546 C CA . SER B 1 54 ? 5.598 14.711 26.922 1 73.06 54 SER B CA 1
ATOM 2547 C C . SER B 1 54 ? 6.949 14.039 27.141 1 73.06 54 SER B C 1
ATOM 2549 O O . SER B 1 54 ? 7.617 13.656 26.172 1 73.06 54 SER B O 1
ATOM 2551 N N . GLU B 1 55 ? 7.25 13.781 28.281 1 77.31 55 GLU B N 1
ATOM 2552 C CA . GLU B 1 55 ? 8.594 13.422 28.734 1 77.31 55 GLU B CA 1
ATOM 2553 C C . GLU B 1 55 ? 9.086 12.148 28.047 1 77.31 55 GLU B C 1
ATOM 2555 O O . GLU B 1 55 ? 10.242 12.07 27.625 1 77.31 55 GLU B O 1
ATOM 2560 N N . GLN B 1 56 ? 8.242 11.297 27.953 1 88.69 56 GLN B N 1
ATOM 2561 C CA . GLN B 1 56 ? 8.688 10.039 27.375 1 88.69 56 GLN B CA 1
ATOM 2562 C C . GLN B 1 56 ? 9.125 10.227 25.922 1 88.69 56 GLN B C 1
ATOM 2564 O O . GLN B 1 56 ? 10.195 9.758 25.531 1 88.69 56 GLN B O 1
ATOM 2569 N N . LYS B 1 57 ? 8.398 10.945 25.141 1 90.25 57 LYS B N 1
ATOM 2570 C CA . LYS B 1 57 ? 8.711 11.125 23.719 1 90.25 57 LYS B CA 1
ATOM 2571 C C . LYS B 1 57 ? 9.883 12.078 23.531 1 90.25 57 LYS B C 1
ATOM 2573 O O . LYS B 1 57 ? 10.758 11.836 22.703 1 90.25 57 LYS B O 1
ATOM 2578 N N . SER B 1 58 ? 9.898 13.141 24.312 1 92.94 58 SER B N 1
ATOM 2579 C CA . SER B 1 58 ? 10.992 14.102 24.203 1 92.94 58 SER B CA 1
ATOM 2580 C C . SER B 1 58 ? 12.32 13.461 24.609 1 92.94 58 SER B C 1
ATOM 2582 O O . SER B 1 58 ? 13.344 13.672 23.938 1 92.94 58 SER B O 1
ATOM 2584 N N . LYS B 1 59 ? 12.289 12.672 25.594 1 93.25 59 LYS B N 1
ATOM 2585 C CA . LYS B 1 59 ? 13.492 11.977 26.047 1 93.25 59 LYS B CA 1
ATOM 2586 C C . LYS B 1 59 ? 13.984 10.984 25 1 93.25 59 LYS B C 1
ATOM 2588 O O . LYS B 1 59 ? 15.188 10.914 24.719 1 93.25 59 LYS B O 1
ATOM 2593 N N . LEU B 1 60 ? 13.102 10.297 24.516 1 94.44 60 LEU B N 1
ATOM 2594 C CA . LEU B 1 60 ? 13.453 9.32 23.5 1 94.44 60 LEU B CA 1
ATOM 2595 C C . LEU B 1 60 ? 14.094 10 22.297 1 94.44 60 LEU B C 1
ATOM 2597 O O . LEU B 1 60 ? 15.07 9.492 21.734 1 94.44 60 LEU B O 1
ATOM 2601 N N . LEU B 1 61 ? 13.516 11.086 21.875 1 95.19 61 LEU B N 1
ATOM 2602 C CA . LEU B 1 61 ? 14.062 11.836 20.75 1 95.19 61 LEU B CA 1
ATOM 2603 C C . LEU B 1 61 ? 15.492 12.281 21.031 1 95.19 61 LEU B C 1
ATOM 2605 O O . LEU B 1 61 ? 16.375 12.125 20.188 1 95.19 61 LEU B O 1
ATOM 2609 N N . ALA B 1 62 ? 15.719 12.828 22.172 1 95.12 62 ALA B N 1
ATOM 2610 C CA . ALA B 1 62 ? 17.047 13.32 22.562 1 95.12 62 ALA B CA 1
ATOM 2611 C C . ALA B 1 62 ? 18.047 12.18 22.641 1 95.12 62 ALA B C 1
ATOM 2613 O O . ALA B 1 62 ? 19.219 12.359 22.297 1 95.12 62 ALA B O 1
ATOM 2614 N N . GLU B 1 63 ? 17.594 11.031 23.078 1 96.62 63 GLU B N 1
ATOM 2615 C CA . GLU B 1 63 ? 18.469 9.859 23.172 1 96.62 63 GLU B CA 1
ATOM 2616 C C . GLU B 1 63 ? 18.812 9.312 21.797 1 96.62 63 GLU B C 1
ATOM 2618 O O . GLU B 1 63 ? 19.938 8.852 21.562 1 96.62 63 GLU B O 1
ATOM 2623 N N . THR B 1 64 ? 17.922 9.359 20.953 1 96.12 64 THR B N 1
ATOM 2624 C CA . THR B 1 64 ? 18.109 8.828 19.594 1 96.12 64 THR B CA 1
ATOM 2625 C C . THR B 1 64 ? 19 9.742 18.781 1 96.12 64 THR B C 1
ATOM 2627 O O . THR B 1 64 ? 19.797 9.273 17.953 1 96.12 64 THR B O 1
ATOM 2630 N N . PHE B 1 65 ? 18.766 11.039 19.031 1 96.94 65 PHE B N 1
ATOM 2631 C CA . PHE B 1 65 ? 19.531 12.023 18.281 1 96.94 65 PHE B CA 1
ATOM 2632 C C . PHE B 1 65 ? 20.234 13 19.219 1 96.94 65 PHE B C 1
ATOM 2634 O O . PHE B 1 65 ? 19.984 14.211 19.172 1 96.94 65 PHE B O 1
ATOM 2641 N N . PRO B 1 66 ? 21.203 12.633 19.969 1 95.75 66 PRO B N 1
ATOM 2642 C CA . PRO B 1 66 ? 21.797 13.438 21.031 1 95.75 66 PRO B CA 1
ATOM 2643 C C . PRO B 1 66 ? 22.516 14.672 20.516 1 95.75 66 PRO B C 1
ATOM 2645 O O . PRO B 1 66 ? 22.609 15.688 21.203 1 95.75 66 PRO B O 1
ATOM 2648 N N . ASP B 1 67 ? 22.969 14.633 19.297 1 95.56 67 ASP B N 1
ATOM 2649 C CA . ASP B 1 67 ? 23.75 15.742 18.75 1 95.56 67 ASP B CA 1
ATOM 2650 C C . ASP B 1 67 ? 22.844 16.75 18.031 1 95.56 67 ASP B C 1
ATOM 2652 O O . ASP B 1 67 ? 23.297 17.828 17.656 1 95.56 67 ASP B O 1
ATOM 2656 N N . LEU B 1 68 ? 21.594 16.406 17.953 1 97 68 LEU B N 1
ATOM 2657 C CA . LEU B 1 68 ? 20.719 17.219 17.109 1 97 68 LEU B CA 1
ATOM 2658 C C . LEU B 1 68 ? 19.531 17.75 17.906 1 97 68 LEU B C 1
ATOM 2660 O O . LEU B 1 68 ? 19.047 18.844 17.641 1 97 68 LEU B O 1
ATOM 2664 N N . VAL B 1 69 ? 19.109 16.969 18.891 1 97.12 69 VAL B N 1
ATOM 2665 C CA . VAL B 1 69 ? 17.844 17.266 19.562 1 97.12 69 VAL B CA 1
ATOM 2666 C C . VAL B 1 69 ? 18.109 17.672 21.016 1 97.12 69 VAL B C 1
ATOM 2668 O O . VAL B 1 69 ? 18.859 17 21.734 1 97.12 69 VAL B O 1
ATOM 2671 N N . THR B 1 70 ? 17.5 18.766 21.438 1 96.12 70 THR B N 1
ATOM 2672 C CA . THR B 1 70 ? 17.531 19.203 22.828 1 96.12 70 THR B CA 1
ATOM 2673 C C . THR B 1 70 ? 16.125 19.344 23.391 1 96.12 70 THR B C 1
ATOM 2675 O O . THR B 1 70 ? 15.195 19.703 22.656 1 96.12 70 THR B O 1
ATOM 2678 N N . VAL B 1 71 ? 16 19.078 24.672 1 96.44 71 VAL B N 1
ATOM 2679 C CA . VAL B 1 71 ? 14.719 19.219 25.359 1 96.44 71 VAL B CA 1
ATOM 2680 C C . VAL B 1 71 ? 14.719 20.5 26.203 1 96.44 71 VAL B C 1
ATOM 2682 O O . VAL B 1 71 ? 15.656 20.734 26.969 1 96.44 71 VAL B O 1
ATOM 2685 N N . GLN B 1 72 ? 13.703 21.266 25.969 1 94.94 72 GLN B N 1
ATOM 2686 C CA . GLN B 1 72 ? 13.609 22.531 26.703 1 94.94 72 GLN B CA 1
ATOM 2687 C C . GLN B 1 72 ? 12.438 22.516 27.672 1 94.94 72 GLN B C 1
ATOM 2689 O O . GLN B 1 72 ? 11.367 22 27.359 1 94.94 72 GLN B O 1
ATOM 2694 N N . GLU B 1 73 ? 12.57 23.109 28.781 1 92.44 73 GLU B N 1
ATOM 2695 C CA . GLU B 1 73 ? 11.523 23.172 29.797 1 92.44 73 GLU B CA 1
ATOM 2696 C C . GLU B 1 73 ? 10.508 24.266 29.484 1 92.44 73 GLU B C 1
ATOM 2698 O O . GLU B 1 73 ? 9.312 24.109 29.75 1 92.44 73 GLU B O 1
ATOM 2703 N N . GLU B 1 74 ? 11.062 25.344 28.906 1 94.12 74 GLU B N 1
ATOM 2704 C CA . GLU B 1 74 ? 10.211 26.484 28.641 1 94.12 74 GLU B CA 1
ATOM 2705 C C . GLU B 1 74 ? 10.008 26.688 27.141 1 94.12 74 GLU B C 1
ATOM 2707 O O . GLU B 1 74 ? 10.969 26.672 26.375 1 94.12 74 GLU B O 1
ATOM 2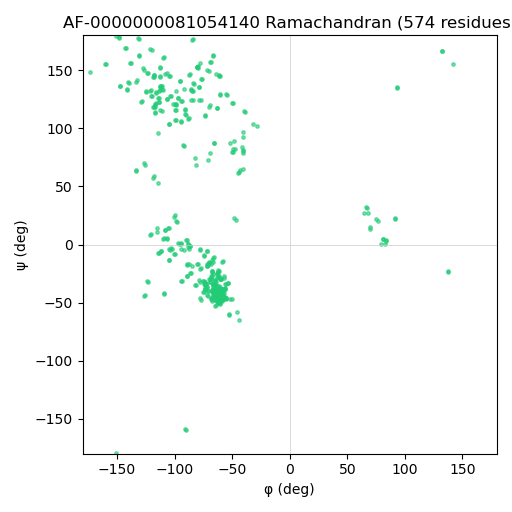712 N N . ASN B 1 75 ? 8.812 26.953 26.781 1 96.25 75 ASN B N 1
ATOM 2713 C CA . ASN B 1 75 ? 8.477 27.172 25.375 1 96.25 75 ASN B CA 1
ATOM 2714 C C . ASN B 1 75 ? 9.164 28.422 24.828 1 96.25 75 ASN B C 1
ATOM 2716 O O . ASN B 1 75 ? 9.594 28.438 23.672 1 96.25 75 ASN B O 1
ATOM 2720 N N . GLN B 1 76 ? 9.297 29.422 25.656 1 97.31 76 GLN B N 1
ATOM 2721 C CA . GLN B 1 76 ? 9.922 30.656 25.188 1 97.31 76 GLN B CA 1
ATOM 2722 C C . GLN B 1 76 ? 11.375 30.422 24.797 1 97.31 76 GLN B C 1
ATOM 2724 O O . GLN B 1 76 ? 11.883 31.047 23.875 1 97.31 76 GLN B O 1
ATOM 2729 N N . LYS B 1 77 ? 12 29.594 25.5 1 96.62 77 LYS B N 1
ATOM 2730 C CA . LYS B 1 77 ? 13.391 29.266 25.172 1 96.62 77 LYS B CA 1
ATOM 2731 C C . LYS B 1 77 ? 13.492 28.609 23.797 1 96.62 77 LYS B C 1
ATOM 2733 O O . LYS B 1 77 ? 14.469 28.828 23.062 1 96.62 77 LYS B O 1
ATOM 2738 N N . ILE B 1 78 ? 12.547 27.797 23.438 1 96.88 78 ILE B N 1
ATOM 2739 C CA . ILE B 1 78 ? 12.492 27.188 22.109 1 96.88 78 ILE B CA 1
ATOM 2740 C C . ILE B 1 78 ? 12.422 28.281 21.047 1 96.88 78 ILE B C 1
ATOM 2742 O O . ILE B 1 78 ? 13.141 28.234 20.047 1 96.88 78 ILE B O 1
ATOM 2746 N N . LEU B 1 79 ? 11.602 29.266 21.266 1 96.56 79 LEU B N 1
ATOM 2747 C CA . LEU B 1 79 ? 11.484 30.375 20.328 1 96.56 79 LEU B CA 1
ATOM 2748 C C . LEU B 1 79 ? 12.797 31.141 20.234 1 96.56 79 LEU B C 1
ATOM 2750 O O . LEU B 1 79 ? 13.242 31.484 19.141 1 96.56 79 LEU B O 1
ATOM 2754 N N . ASP B 1 80 ? 13.352 31.359 21.375 1 96.38 80 ASP B N 1
ATOM 2755 C CA . ASP B 1 80 ? 14.539 32.188 21.438 1 96.38 80 ASP B CA 1
ATOM 2756 C C . ASP B 1 80 ? 15.695 31.578 20.672 1 96.38 80 ASP B C 1
ATOM 2758 O O . ASP B 1 80 ? 16.531 32.281 20.109 1 96.38 80 ASP B O 1
ATOM 2762 N N . GLU B 1 81 ? 15.68 30.312 20.516 1 95.5 81 GLU B N 1
ATOM 2763 C CA . GLU B 1 81 ? 16.859 29.641 20 1 95.5 81 GLU B CA 1
ATOM 2764 C C . GLU B 1 81 ? 16.609 29.078 18.609 1 95.5 81 GLU B C 1
ATOM 2766 O O . GLU B 1 81 ? 17.516 28.547 17.969 1 95.5 81 GLU B O 1
ATOM 2771 N N . ASN B 1 82 ? 15.406 29.172 18.156 1 96.81 82 ASN B N 1
ATOM 2772 C CA . ASN B 1 82 ? 15.062 28.547 16.891 1 96.81 82 ASN B CA 1
ATOM 2773 C C . ASN B 1 82 ? 14.32 29.516 15.969 1 96.81 82 ASN B C 1
ATOM 2775 O O . ASN B 1 82 ? 13.789 30.516 16.422 1 96.81 82 ASN B O 1
ATOM 2779 N N . ASP B 1 83 ? 14.297 29.156 14.664 1 96.19 83 ASP B N 1
ATOM 2780 C CA . ASP B 1 83 ? 13.727 30.062 13.656 1 96.19 83 ASP B CA 1
ATOM 2781 C C . ASP B 1 83 ? 12.406 29.516 13.117 1 96.19 83 ASP B C 1
ATOM 2783 O O . ASP B 1 83 ? 11.469 30.266 12.875 1 96.19 83 ASP B O 1
ATOM 2787 N N . LEU B 1 84 ? 12.367 28.266 12.883 1 97 84 LEU B N 1
ATOM 2788 C CA . LEU B 1 84 ? 11.164 27.578 12.43 1 97 84 LEU B CA 1
ATOM 2789 C C . LEU B 1 84 ? 10.469 26.891 13.594 1 97 84 LEU B C 1
ATOM 2791 O O . LEU B 1 84 ? 11.047 26.016 14.234 1 97 84 LEU B O 1
ATOM 2795 N N . ILE B 1 85 ? 9.242 27.297 13.805 1 97.56 85 ILE B N 1
ATOM 2796 C CA . ILE B 1 85 ? 8.531 26.797 14.984 1 97.56 85 ILE B CA 1
ATOM 2797 C C . ILE B 1 85 ? 7.324 25.969 14.547 1 97.56 85 ILE B C 1
ATOM 2799 O O . ILE B 1 85 ? 6.457 26.469 13.82 1 97.56 85 ILE B O 1
ATOM 2803 N N . PHE B 1 86 ? 7.297 24.734 14.961 1 97.56 86 PHE B N 1
ATOM 2804 C CA . PHE B 1 86 ? 6.121 23.875 14.805 1 97.56 86 PHE B CA 1
ATOM 2805 C C . PHE B 1 86 ? 5.258 23.922 16.062 1 97.56 86 PHE B C 1
ATOM 2807 O O . PHE B 1 86 ? 5.754 23.672 17.172 1 97.56 86 PHE B O 1
ATOM 2814 N N . LEU B 1 87 ? 4.066 24.266 15.898 1 97.31 87 LEU B N 1
ATOM 2815 C CA . LEU B 1 87 ? 3.104 24.219 17 1 97.31 87 LEU B CA 1
ATOM 2816 C C . LEU B 1 87 ? 2.322 22.906 16.984 1 97.31 87 LEU B C 1
ATOM 2818 O O . LEU B 1 87 ? 1.411 22.734 16.172 1 97.31 87 LEU B O 1
ATOM 2822 N N . CYS B 1 88 ? 2.635 22.016 17.906 1 94.69 88 CYS B N 1
ATOM 2823 C CA . CYS B 1 88 ? 2.072 20.672 17.953 1 94.69 88 CYS B CA 1
ATOM 2824 C C . CYS B 1 88 ? 1.311 20.453 19.25 1 94.69 88 CYS B C 1
ATOM 2826 O O . CYS B 1 88 ? 1.602 19.516 20 1 94.69 88 CYS B O 1
ATOM 2828 N N . VAL B 1 89 ? 0.332 21.281 19.531 1 92.44 89 VAL B N 1
ATOM 2829 C CA . VAL B 1 89 ? -0.506 21.188 20.719 1 92.44 89 VAL B CA 1
ATOM 2830 C C . VAL B 1 89 ? -1.964 21 20.312 1 92.44 89 VAL B C 1
ATOM 2832 O O . VAL B 1 89 ? -2.309 21.125 19.125 1 92.44 89 VAL B O 1
ATOM 2835 N N . LEU B 1 90 ? -2.77 20.656 21.25 1 87.19 90 LEU B N 1
ATOM 2836 C CA . LEU B 1 90 ? -4.199 20.516 21 1 87.19 90 LEU B CA 1
ATOM 2837 C C . LEU B 1 90 ? -4.801 21.844 20.562 1 87.19 90 LEU B C 1
ATOM 2839 O O . LEU B 1 90 ? -4.41 22.906 21.062 1 87.19 90 LEU B O 1
ATOM 2843 N N . PRO B 1 91 ? -5.777 21.797 19.703 1 89.19 91 PRO B N 1
ATOM 2844 C CA . PRO B 1 91 ? -6.359 23.031 19.172 1 89.19 91 PRO B CA 1
ATOM 2845 C C . PRO B 1 91 ? -6.871 23.953 20.266 1 89.19 91 PRO B C 1
ATOM 2847 O O . PRO B 1 91 ? -6.664 25.172 20.188 1 89.19 91 PRO B O 1
ATOM 2850 N N . GLN B 1 92 ? -7.43 23.406 21.266 1 90.44 92 GLN B N 1
ATOM 2851 C CA . GLN B 1 92 ? -8.047 24.219 22.312 1 90.44 92 GLN B CA 1
ATOM 2852 C C . GLN B 1 92 ? -7 24.984 23.109 1 90.44 92 GLN B C 1
ATOM 2854 O O . GLN B 1 92 ? -7.32 25.953 23.797 1 90.44 92 GLN B O 1
ATOM 2859 N N . LEU B 1 93 ? -5.73 24.578 23 1 93 93 LEU B N 1
ATOM 2860 C CA . LEU B 1 93 ? -4.668 25.172 23.797 1 93 93 LEU B CA 1
ATOM 2861 C C . LEU B 1 93 ? -3.887 26.203 22.969 1 93 93 LEU B C 1
ATOM 2863 O O . LEU B 1 93 ? -3.07 26.938 23.516 1 93 93 LEU B O 1
ATOM 2867 N N . THR B 1 94 ? -4.137 26.297 21.703 1 95.81 94 THR B N 1
ATOM 2868 C CA . THR B 1 94 ? -3.316 27.062 20.766 1 95.81 94 THR B CA 1
ATOM 2869 C C . THR B 1 94 ? -3.311 28.547 21.125 1 95.81 94 THR B C 1
ATOM 2871 O O . THR B 1 94 ? -2.248 29.141 21.266 1 95.81 94 THR B O 1
ATOM 2874 N N . SER B 1 95 ? -4.449 29.094 21.312 1 96.62 95 SER B N 1
ATOM 2875 C CA . SER B 1 95 ? -4.566 30.516 21.562 1 96.62 95 SER B CA 1
ATOM 2876 C C . SER B 1 95 ? -3.822 30.922 22.828 1 96.62 95 SER B C 1
ATOM 2878 O O . SER B 1 95 ? -3.012 31.859 22.812 1 96.62 95 SER B O 1
ATOM 2880 N N . GLU B 1 96 ? -4.109 30.203 23.859 1 97 96 GLU B N 1
ATOM 2881 C CA . GLU B 1 96 ? -3.479 30.516 25.141 1 97 96 GLU B CA 1
ATOM 2882 C C . GLU B 1 96 ? -1.959 30.406 25.047 1 97 96 GLU B C 1
ATOM 2884 O O . GLU B 1 96 ? -1.241 31.297 25.516 1 97 96 GLU B O 1
ATOM 2889 N N . ILE B 1 97 ? -1.464 29.391 24.422 1 96.56 97 ILE B N 1
ATOM 2890 C CA . ILE B 1 97 ? -0.029 29.156 24.312 1 96.56 97 ILE B CA 1
ATOM 2891 C C . ILE B 1 97 ? 0.615 30.25 23.469 1 96.56 97 ILE B C 1
ATOM 2893 O O . ILE B 1 97 ? 1.623 30.844 23.875 1 96.56 97 ILE B O 1
ATOM 2897 N N . LEU B 1 98 ? 0.039 30.578 22.375 1 97.81 98 LEU B N 1
ATOM 2898 C CA . LEU B 1 98 ? 0.615 31.547 21.453 1 97.81 98 LEU B CA 1
ATOM 2899 C C . LEU B 1 98 ? 0.63 32.938 22.078 1 97.81 98 LEU B C 1
ATOM 2901 O O . LEU B 1 98 ? 1.61 33.688 21.953 1 97.81 98 LEU B O 1
ATOM 2905 N N . LYS B 1 99 ? -0.41 33.281 22.812 1 97.25 99 LYS B N 1
ATOM 2906 C CA . LYS B 1 99 ? -0.524 34.594 23.406 1 97.25 99 LYS B CA 1
ATOM 2907 C C . LYS B 1 99 ? 0.523 34.812 24.5 1 97.25 99 LYS B C 1
ATOM 2909 O O . LYS B 1 99 ? 0.897 35.938 24.812 1 97.25 99 LYS B O 1
ATOM 2914 N N . ASN B 1 100 ? 0.977 33.719 25 1 96.75 100 ASN B N 1
ATOM 2915 C CA . ASN B 1 100 ? 1.935 33.812 26.109 1 96.75 100 ASN B CA 1
ATOM 2916 C C . ASN B 1 100 ? 3.373 33.75 25.594 1 96.75 100 ASN B C 1
ATOM 2918 O O . ASN B 1 100 ? 4.316 33.781 26.391 1 96.75 100 ASN B O 1
ATOM 2922 N N . LEU B 1 101 ? 3.549 33.656 24.391 1 97.75 101 LEU B N 1
ATOM 2923 C CA . LEU B 1 101 ? 4.883 33.562 23.797 1 97.75 101 LEU B CA 1
ATOM 2924 C C . LEU B 1 101 ? 5.223 34.875 23.078 1 97.75 101 LEU B C 1
ATOM 2926 O O . LEU B 1 101 ? 4.336 35.562 22.562 1 97.75 101 LEU B O 1
ATOM 2930 N N . LYS B 1 102 ? 6.48 35.219 23.094 1 97.5 102 LYS B N 1
ATOM 2931 C CA . LYS B 1 102 ? 6.969 36.406 22.391 1 97.5 102 LYS B CA 1
ATOM 2932 C C . LYS B 1 102 ? 7.719 36.031 21.125 1 97.5 102 LYS B C 1
ATOM 2934 O O . LYS B 1 102 ? 8.906 35.688 21.172 1 97.5 102 LYS B O 1
ATOM 2939 N N . PHE B 1 103 ? 7.062 36.219 20.031 1 97.81 103 PHE B N 1
ATOM 2940 C CA . PHE B 1 103 ? 7.656 35.906 18.734 1 97.81 103 PHE B CA 1
ATOM 2941 C C . PHE B 1 103 ? 8.469 37.094 18.219 1 97.81 103 PHE B C 1
ATOM 2943 O O . PHE B 1 103 ? 8.133 38.25 18.484 1 97.81 103 PHE B O 1
ATOM 2950 N N . ASP B 1 104 ? 9.508 36.812 17.531 1 96.38 104 ASP B N 1
ATOM 2951 C CA . ASP B 1 104 ? 10.195 37.781 16.688 1 96.38 104 ASP B CA 1
ATOM 2952 C C . ASP B 1 104 ? 9.594 37.812 15.281 1 96.38 104 ASP B C 1
ATOM 2954 O O . ASP B 1 104 ? 9.797 36.906 14.484 1 96.38 104 ASP B O 1
ATOM 2958 N N . THR B 1 105 ? 8.898 38.844 14.969 1 94.06 105 THR B N 1
ATOM 2959 C CA . THR B 1 105 ? 8.086 38.969 13.758 1 94.06 105 THR B CA 1
ATOM 2960 C C . THR B 1 105 ? 8.969 39 12.516 1 94.06 105 THR B C 1
ATOM 2962 O O . THR B 1 105 ? 8.477 38.812 11.398 1 94.06 105 THR B O 1
ATOM 2965 N N . LYS B 1 106 ? 10.234 39.219 12.656 1 92.44 106 LYS B N 1
ATOM 2966 C CA . LYS B 1 106 ? 11.133 39.312 11.508 1 92.44 106 LYS B CA 1
ATOM 2967 C C . LYS B 1 106 ? 11.938 38 11.336 1 92.44 106 LYS B C 1
ATOM 2969 O O . LYS B 1 106 ? 12.609 37.812 10.328 1 92.44 106 LYS B O 1
ATOM 2974 N N . ARG B 1 107 ? 11.711 37.156 12.273 1 93.44 107 ARG B N 1
ATOM 2975 C CA . ARG B 1 107 ? 12.609 36 12.281 1 93.44 107 ARG B CA 1
ATOM 2976 C C . ARG B 1 107 ? 11.82 34.688 12.25 1 93.44 107 ARG B C 1
ATOM 2978 O O . ARG B 1 107 ? 12.133 33.781 11.469 1 93.44 107 ARG B O 1
ATOM 2985 N N . HIS B 1 108 ? 10.812 34.625 13 1 96.31 108 HIS B N 1
ATOM 2986 C CA . HIS B 1 108 ? 10.156 33.344 13.25 1 96.31 108 HIS B CA 1
ATOM 2987 C C . HIS B 1 108 ? 9.172 33 12.133 1 96.31 108 HIS B C 1
ATOM 2989 O O . HIS B 1 108 ? 8.484 33.875 11.617 1 96.31 108 HIS B O 1
ATOM 2995 N N . THR B 1 109 ? 9.18 31.797 11.742 1 95.5 109 THR B N 1
ATOM 2996 C CA . THR B 1 109 ? 8.133 31.172 10.945 1 95.5 109 THR B CA 1
ATOM 2997 C C . THR B 1 109 ? 7.359 30.141 11.766 1 95.5 109 THR B C 1
ATOM 2999 O O . THR B 1 109 ? 7.961 29.344 12.484 1 95.5 109 THR B O 1
ATOM 3002 N N . LEU B 1 110 ? 6.031 30.219 11.672 1 96.75 110 LEU B N 1
ATOM 3003 C CA . LEU B 1 110 ? 5.184 29.344 12.469 1 96.75 110 LEU B CA 1
ATOM 3004 C C . LEU B 1 110 ? 4.418 28.375 11.586 1 96.75 110 LEU B C 1
ATOM 3006 O O . LEU B 1 110 ? 3.783 28.766 10.609 1 96.75 110 LEU B O 1
ATOM 3010 N N . VAL B 1 111 ? 4.535 27.078 11.867 1 96.69 111 VAL B N 1
ATOM 3011 C CA . VAL B 1 111 ? 3.744 26.031 11.234 1 96.69 111 VAL B CA 1
ATOM 3012 C C . VAL B 1 111 ? 2.881 25.328 12.281 1 96.69 111 VAL B C 1
ATOM 3014 O O . VAL B 1 111 ? 3.398 24.641 13.164 1 96.69 111 VAL B O 1
ATOM 3017 N N . SER B 1 112 ? 1.636 25.484 12.164 1 96.75 112 SER B N 1
ATOM 3018 C CA . SER B 1 112 ? 0.735 24.891 13.141 1 96.75 112 SER B CA 1
ATOM 3019 C C . SER B 1 112 ? 0.213 23.531 12.664 1 96.75 112 SER B C 1
ATOM 3021 O O . SER B 1 112 ? -0.131 23.375 11.492 1 96.75 112 SER B O 1
ATOM 3023 N N . LEU B 1 113 ? 0.117 22.578 13.602 1 94.94 113 LEU B N 1
ATOM 3024 C CA . LEU B 1 113 ? -0.459 21.25 13.336 1 94.94 113 LEU B CA 1
ATOM 3025 C C . LEU B 1 113 ? -1.832 21.125 13.984 1 94.94 113 LEU B C 1
ATOM 3027 O O . LEU B 1 113 ? -2.428 20.047 13.977 1 94.94 113 LEU B O 1
ATOM 3031 N N . ALA B 1 114 ? -2.299 22.219 14.555 1 90.81 114 ALA B N 1
ATOM 3032 C CA . ALA B 1 114 ? -3.643 22.219 15.133 1 90.81 114 ALA B CA 1
ATOM 3033 C C . ALA B 1 114 ? -4.707 22.234 14.039 1 90.81 114 ALA B C 1
ATOM 3035 O O . ALA B 1 114 ? -4.969 23.297 13.445 1 90.81 114 ALA B O 1
ATOM 3036 N N . SER B 1 115 ? -5.426 21.172 13.875 1 83.5 115 SER B N 1
ATOM 3037 C CA . SER B 1 115 ? -6.262 20.922 12.703 1 83.5 115 SER B CA 1
ATOM 3038 C C . SER B 1 115 ? -7.457 21.859 12.664 1 83.5 115 SER B C 1
ATOM 3040 O O . SER B 1 115 ? -7.867 22.312 11.594 1 83.5 115 SER B O 1
ATOM 3042 N N . THR B 1 116 ? -8.008 22.281 13.797 1 83.25 116 THR B N 1
ATOM 3043 C CA . THR B 1 116 ? -9.258 23.016 13.789 1 83.25 116 THR B CA 1
ATOM 3044 C C . THR B 1 116 ? -9.016 24.5 14.047 1 83.25 116 THR B C 1
ATOM 3046 O O . THR B 1 116 ? -9.953 25.312 14.031 1 83.25 116 THR B O 1
ATOM 3049 N N . THR B 1 117 ? -7.754 24.891 14.32 1 91.38 117 THR B N 1
ATOM 3050 C CA . THR B 1 117 ? -7.445 26.297 14.523 1 91.38 117 THR B CA 1
ATOM 3051 C C . THR B 1 117 ? -7.34 27.031 13.188 1 91.38 117 THR B C 1
ATOM 3053 O O . THR B 1 117 ? -6.684 26.547 12.258 1 91.38 117 THR B O 1
ATOM 3056 N N . LYS B 1 118 ? -7.918 28.141 13.133 1 92.94 118 LYS B N 1
ATOM 3057 C CA . LYS B 1 118 ? -7.902 28.906 11.891 1 92.94 118 LYS B CA 1
ATOM 3058 C C . LYS B 1 118 ? -6.586 29.672 11.727 1 92.94 118 LYS B C 1
ATOM 3060 O O . LYS B 1 118 ? -5.984 30.094 12.711 1 92.94 118 LYS B O 1
ATOM 3065 N N . LEU B 1 119 ? -6.258 29.891 10.484 1 94.38 119 LEU B N 1
ATOM 3066 C CA . LEU B 1 119 ? -5.047 30.641 10.172 1 94.38 119 LEU B CA 1
ATOM 3067 C C . LEU B 1 119 ? -5.121 32.062 10.719 1 94.38 119 LEU B C 1
ATOM 3069 O O . LEU B 1 119 ? -4.145 32.562 11.281 1 94.38 119 LEU B O 1
ATOM 3073 N N . ASP B 1 120 ? -6.27 32.656 10.57 1 95.06 120 ASP B N 1
ATOM 3074 C CA . ASP B 1 120 ? -6.4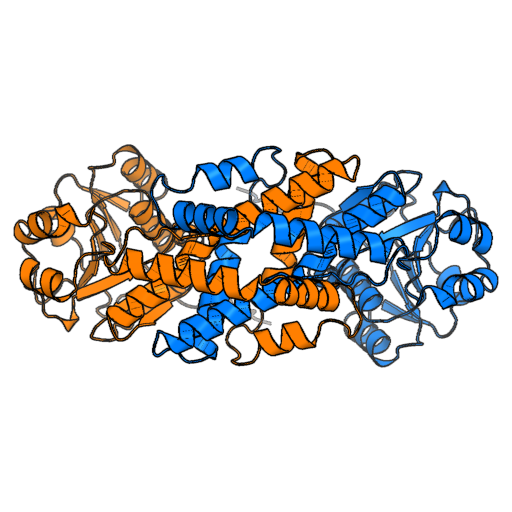49 34.031 11.047 1 95.06 120 ASP B CA 1
ATOM 3075 C C . ASP B 1 120 ? -6.207 34.125 12.555 1 95.06 120 ASP B C 1
ATOM 3077 O O . ASP B 1 120 ? -5.637 35.094 13.039 1 95.06 120 ASP B O 1
ATOM 3081 N N . ASP B 1 121 ? -6.641 33.125 13.242 1 96.31 121 ASP B N 1
ATOM 3082 C CA . ASP B 1 121 ? -6.441 33.094 14.688 1 96.31 121 ASP B CA 1
ATOM 3083 C C . ASP B 1 121 ? -4.961 32.938 15.031 1 96.31 121 ASP B C 1
ATOM 3085 O O . ASP B 1 121 ? -4.469 33.562 15.969 1 96.31 121 ASP B O 1
ATOM 3089 N N . LEU B 1 122 ? -4.289 32.125 14.273 1 96.88 122 LEU B N 1
ATOM 3090 C CA . LEU B 1 122 ? -2.863 31.891 14.484 1 96.88 122 LEU B CA 1
ATOM 3091 C C . LEU B 1 122 ? -2.074 33.188 14.25 1 96.88 122 LEU B C 1
ATOM 3093 O O . LEU B 1 122 ? -1.176 33.5 15.031 1 96.88 122 LEU B O 1
ATOM 3097 N N . VAL B 1 123 ? -2.432 33.844 13.227 1 96.38 123 VAL B N 1
ATOM 3098 C CA . VAL B 1 123 ? -1.783 35.094 12.898 1 96.38 123 VAL B CA 1
ATOM 3099 C C . VAL B 1 123 ? -2.043 36.125 14 1 96.38 123 VAL B C 1
ATOM 3101 O O . VAL B 1 123 ? -1.112 36.75 14.5 1 96.38 123 VAL B O 1
ATOM 3104 N N . ARG B 1 124 ? -3.256 36.219 14.391 1 97.31 124 ARG B N 1
ATOM 3105 C CA . ARG B 1 124 ? -3.654 37.156 15.414 1 97.31 124 ARG B CA 1
ATOM 3106 C C . ARG B 1 124 ? -2.938 36.875 16.734 1 97.31 124 ARG B C 1
ATOM 3108 O O . ARG B 1 124 ? -2.365 37.781 17.344 1 97.31 124 ARG B O 1
ATOM 3115 N N . ASP B 1 125 ? -2.916 35.625 17.078 1 97.81 125 ASP B N 1
ATOM 3116 C CA . ASP B 1 125 ? -2.424 35.281 18.406 1 97.81 125 ASP B CA 1
ATOM 3117 C C . ASP B 1 125 ? -0.897 35.312 18.453 1 97.81 125 ASP B C 1
ATOM 3119 O O . ASP B 1 125 ? -0.302 35.625 19.484 1 97.81 125 ASP B O 1
ATOM 3123 N N . SER B 1 126 ? -0.22 35 17.391 1 97.62 126 SER B N 1
ATOM 3124 C CA . SER B 1 126 ? 1.238 35 17.344 1 97.62 126 SER B CA 1
ATOM 3125 C C . SER B 1 126 ? 1.776 36.375 17.031 1 97.62 126 SER B C 1
ATOM 3127 O O . SER B 1 126 ? 2.961 36.656 17.234 1 97.62 126 SER B O 1
ATOM 3129 N N . LYS B 1 127 ? 0.977 37.219 16.375 1 97.25 127 LYS B N 1
ATOM 3130 C CA . LYS B 1 127 ? 1.306 38.562 15.93 1 97.25 127 LYS B CA 1
ATOM 3131 C C . LYS B 1 127 ? 2.318 38.531 14.789 1 97.25 127 LYS B C 1
ATOM 3133 O O . LYS B 1 127 ? 2.963 39.562 14.492 1 97.25 127 LYS B O 1
ATOM 3138 N N . LEU B 1 128 ? 2.484 37.406 14.211 1 96.5 128 LEU B N 1
ATOM 3139 C CA . LEU B 1 128 ? 3.34 37.25 13.039 1 96.5 128 LEU B CA 1
ATOM 3140 C C . LEU B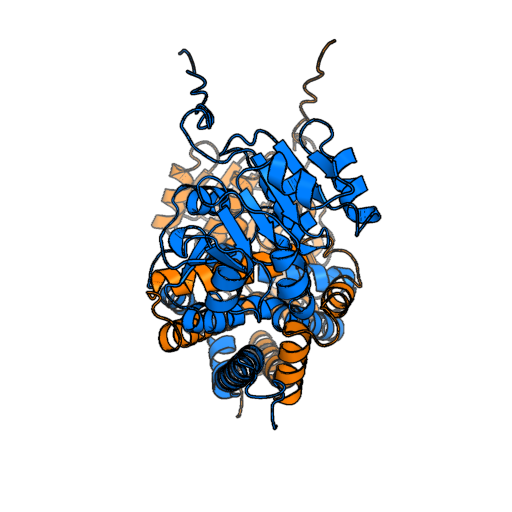 1 128 ? 2.609 37.719 11.781 1 96.5 128 LEU B C 1
ATOM 3142 O O . LEU B 1 128 ? 1.377 37.75 11.742 1 96.5 128 LEU B O 1
ATOM 3146 N N . ASP B 1 129 ? 3.469 38.125 10.82 1 94.81 129 ASP B N 1
ATOM 3147 C CA . ASP B 1 129 ? 2.885 38.375 9.508 1 94.81 129 ASP B CA 1
ATOM 3148 C C . ASP B 1 129 ? 2.244 37.125 8.938 1 94.81 129 ASP B C 1
ATOM 3150 O O . ASP B 1 129 ? 2.779 36.031 9.094 1 94.81 129 ASP B O 1
ATOM 3154 N N . ALA B 1 130 ? 1.154 37.312 8.227 1 93.69 130 ALA B N 1
ATOM 3155 C CA . ALA B 1 130 ? 0.405 36.188 7.672 1 93.69 130 ALA B CA 1
ATOM 3156 C C . ALA B 1 130 ? 1.294 35.344 6.785 1 93.69 130 ALA B C 1
ATOM 3158 O O . ALA B 1 130 ? 1.099 34.125 6.695 1 93.69 130 ALA B O 1
ATOM 3159 N N . THR B 1 131 ? 2.314 35.875 6.18 1 92.56 131 THR B N 1
ATOM 3160 C CA . THR B 1 131 ? 3.189 35.156 5.262 1 92.56 131 THR B CA 1
ATOM 3161 C C . THR B 1 131 ? 4.125 34.219 6.027 1 92.56 131 THR B C 1
ATOM 3163 O O . THR B 1 131 ? 4.77 33.375 5.43 1 92.56 131 THR B O 1
ATOM 3166 N N . ARG B 1 132 ? 4.156 34.344 7.355 1 94.12 132 ARG B N 1
ATOM 3167 C CA . ARG B 1 132 ? 5.07 33.562 8.172 1 94.12 132 ARG B CA 1
ATOM 3168 C C . ARG B 1 132 ? 4.316 32.531 8.984 1 94.12 132 ARG B C 1
ATOM 3170 O O . ARG B 1 132 ? 4.898 31.844 9.828 1 94.12 132 ARG B O 1
ATOM 3177 N N . VAL B 1 133 ? 3.027 32.469 8.734 1 95.75 133 VAL B N 1
ATOM 3178 C CA . VAL B 1 133 ? 2.174 31.516 9.461 1 95.75 133 VAL B CA 1
ATOM 3179 C C . VAL B 1 133 ? 1.519 30.547 8.477 1 95.75 133 VAL B C 1
ATOM 3181 O O . VAL B 1 133 ? 0.969 30.969 7.457 1 95.75 133 VAL B O 1
ATOM 3184 N N . SER B 1 134 ? 1.656 29.25 8.75 1 95.75 134 SER B N 1
ATOM 3185 C CA . SER B 1 134 ? 1.015 28.234 7.922 1 95.75 134 SER B CA 1
ATOM 3186 C C . SER B 1 134 ? 0.504 27.078 8.758 1 95.75 134 SER B C 1
ATOM 3188 O O . SER B 1 134 ? 0.697 27.047 9.977 1 95.75 134 SER B O 1
ATOM 3190 N N . LYS B 1 135 ? -0.25 26.266 8.133 1 95.44 135 LYS B N 1
ATOM 3191 C CA . LYS B 1 135 ? -0.746 25.031 8.727 1 95.44 135 LYS B CA 1
ATOM 3192 C C . LYS B 1 135 ? -0.238 23.812 7.965 1 95.44 135 LYS B C 1
ATOM 3194 O O . LYS B 1 135 ? -0.04 23.875 6.75 1 95.44 135 LYS B O 1
ATOM 3199 N N . MET B 1 136 ? -0.023 22.812 8.719 1 94.56 136 MET B N 1
ATOM 3200 C CA . MET B 1 136 ? 0.396 21.562 8.117 1 94.56 136 MET B CA 1
ATOM 3201 C C . MET B 1 136 ? -0.256 20.375 8.82 1 94.56 136 MET B C 1
ATOM 3203 O O . MET B 1 136 ? -0.373 20.359 10.047 1 94.56 136 MET B O 1
ATOM 3207 N N . ILE B 1 137 ? -0.779 19.484 7.977 1 93.5 137 ILE B N 1
ATOM 3208 C CA . ILE B 1 137 ? -1.357 18.25 8.5 1 93.5 137 ILE B CA 1
ATOM 3209 C C . ILE B 1 137 ? -0.624 17.047 7.914 1 93.5 137 ILE B C 1
ATOM 3211 O O . ILE B 1 137 ? -0.305 17.016 6.723 1 93.5 137 ILE B O 1
ATOM 3215 N N . CYS B 1 138 ? -0.288 16.172 8.773 1 91.81 138 CYS B N 1
ATOM 3216 C CA . CYS B 1 138 ? 0.354 14.953 8.289 1 91.81 138 CYS B CA 1
ATOM 3217 C C . CYS B 1 138 ? 0.012 13.766 9.18 1 91.81 138 CYS B C 1
ATOM 3219 O O . CYS B 1 138 ? -0.782 13.891 10.117 1 91.81 138 CYS B O 1
ATOM 3221 N N . LEU B 1 139 ? 0.511 12.625 8.82 1 87.5 139 LEU B N 1
ATOM 3222 C CA . LEU B 1 139 ? 0.373 11.398 9.609 1 87.5 139 LEU B CA 1
ATOM 3223 C C . LEU B 1 139 ? 1.712 10.984 10.211 1 87.5 139 LEU B C 1
ATOM 3225 O O . LEU B 1 139 ? 2.766 11.445 9.758 1 87.5 139 LEU B O 1
ATOM 3229 N N . PRO B 1 140 ? 1.69 10.164 11.227 1 85.94 140 PRO B N 1
ATOM 3230 C CA . PRO B 1 140 ? 2.938 9.734 11.859 1 85.94 140 PRO B CA 1
ATOM 3231 C C . PRO B 1 140 ? 3.893 9.047 10.883 1 85.94 140 PRO B C 1
ATOM 3233 O O . PRO B 1 140 ? 5.094 8.969 11.141 1 85.94 140 PRO B O 1
ATOM 3236 N N . SER B 1 141 ? 3.43 8.672 9.75 1 86.06 141 SER B N 1
ATOM 3237 C CA . SER B 1 141 ? 4.262 7.988 8.766 1 86.06 141 SER B CA 1
ATOM 3238 C C . SER B 1 141 ? 5.355 8.906 8.227 1 86.06 141 SER B C 1
ATOM 3240 O O . SER B 1 141 ? 6.309 8.445 7.602 1 86.06 141 SER B O 1
ATOM 3242 N N . ILE B 1 142 ? 5.281 10.172 8.508 1 92.06 142 ILE B N 1
ATOM 3243 C CA . ILE B 1 142 ? 6.297 11.141 8.109 1 92.06 142 ILE B CA 1
ATOM 3244 C C . ILE B 1 142 ? 7.633 10.773 8.75 1 92.06 142 ILE B C 1
ATOM 3246 O O . ILE B 1 142 ? 8.695 11.094 8.203 1 92.06 142 ILE B O 1
ATOM 3250 N N . ALA B 1 143 ? 7.594 10.031 9.852 1 92.81 143 ALA B N 1
ATOM 3251 C CA . ALA B 1 143 ? 8.812 9.609 10.547 1 92.81 143 ALA B CA 1
ATOM 3252 C C . ALA B 1 143 ? 9.672 8.727 9.656 1 92.81 143 ALA B C 1
ATOM 3254 O O . ALA B 1 143 ? 10.898 8.695 9.797 1 92.81 143 ALA B O 1
ATOM 3255 N N . ARG B 1 144 ? 9.055 8.117 8.695 1 91.75 144 ARG B N 1
ATOM 3256 C CA . ARG B 1 144 ? 9.734 7.191 7.793 1 91.75 144 ARG B CA 1
ATOM 3257 C C . ARG B 1 144 ? 9.734 7.715 6.363 1 91.75 144 ARG B C 1
ATOM 3259 O O . ARG B 1 144 ? 9.922 6.953 5.414 1 91.75 144 ARG B O 1
ATOM 3266 N N . HIS B 1 145 ? 9.375 8.844 6.254 1 93.31 145 HIS B N 1
ATOM 3267 C CA . HIS B 1 145 ? 9.352 9.531 4.965 1 93.31 145 HIS B CA 1
ATOM 3268 C C . HIS B 1 145 ? 8.289 8.938 4.047 1 93.31 145 HIS B C 1
ATOM 3270 O O . HIS B 1 145 ? 8.492 8.859 2.83 1 93.31 145 HIS B O 1
ATOM 3276 N N . GLN B 1 146 ? 7.172 8.336 4.609 1 84.25 146 GLN B N 1
ATOM 3277 C CA . GLN B 1 146 ? 6.117 7.676 3.85 1 84.25 146 GLN B CA 1
ATOM 3278 C C . GLN B 1 146 ? 4.793 8.422 3.975 1 84.25 146 GLN B C 1
ATOM 3280 O O . GLN B 1 146 ? 3.744 7.91 3.58 1 84.25 146 GLN B O 1
ATOM 3285 N N . GLY B 1 147 ? 4.605 9.516 3.77 1 78.12 147 GLY B N 1
ATOM 3286 C CA . GLY B 1 147 ? 3.369 10.281 3.828 1 78.12 147 GLY B CA 1
ATOM 3287 C C . GLY B 1 147 ? 3.525 11.703 3.328 1 78.12 147 GLY B C 1
ATOM 3288 O O . GLY B 1 147 ? 4.609 12.281 3.412 1 78.12 147 GLY B O 1
ATOM 3289 N N . ILE B 1 148 ? 2.424 12.078 2.791 1 89.31 148 ILE B N 1
ATOM 3290 C CA . ILE B 1 148 ? 2.41 13.438 2.26 1 89.31 148 ILE B CA 1
ATOM 3291 C C . ILE B 1 148 ? 1.915 14.406 3.332 1 89.31 148 ILE B C 1
ATOM 3293 O O . ILE B 1 148 ? 0.979 14.094 4.074 1 89.31 148 ILE B O 1
ATOM 3297 N N . SER B 1 149 ? 2.625 15.477 3.467 1 93.25 149 SER B N 1
ATOM 3298 C CA . SER B 1 149 ? 2.18 16.578 4.324 1 93.25 149 SER B CA 1
ATOM 3299 C C . SER B 1 149 ? 1.242 17.516 3.572 1 93.25 149 SER B C 1
ATOM 3301 O O . SER B 1 149 ? 1.506 17.875 2.424 1 93.25 149 SER B O 1
ATOM 3303 N N . LEU B 1 150 ? 0.132 17.828 4.203 1 95.19 150 LEU B N 1
ATOM 3304 C CA . LEU B 1 150 ? -0.77 18.844 3.678 1 95.19 150 LEU B CA 1
ATOM 3305 C C . LEU B 1 150 ? -0.42 20.219 4.238 1 95.19 150 LEU B C 1
ATOM 3307 O O . LEU B 1 150 ? -0.474 20.422 5.453 1 95.19 150 LEU B O 1
ATOM 3311 N N . HIS B 1 151 ? -0.027 21.078 3.363 1 95.06 151 HIS B N 1
ATOM 3312 C CA . HIS B 1 151 ? 0.459 22.391 3.77 1 95.06 151 HIS B CA 1
ATOM 3313 C C . HIS B 1 151 ? -0.441 23.5 3.234 1 95.06 151 HIS B C 1
ATOM 3315 O O . HIS B 1 151 ? -0.756 23.531 2.043 1 95.06 151 HIS B O 1
ATOM 3321 N N . CYS B 1 152 ? -0.984 24.203 4.129 1 93.12 152 CYS B N 1
ATOM 3322 C CA . CYS B 1 152 ? -1.806 25.344 3.734 1 93.12 152 CYS B CA 1
ATOM 3323 C C . CYS B 1 152 ? -1.129 26.656 4.105 1 93.12 152 CYS B C 1
ATOM 3325 O O . CYS B 1 152 ? -0.806 26.891 5.27 1 93.12 152 CYS B O 1
ATOM 3327 N N . CYS B 1 153 ? -0.765 27.453 3.021 1 77.94 153 CYS B N 1
ATOM 3328 C CA . CYS B 1 153 ? -0.093 28.719 3.322 1 77.94 153 CYS B CA 1
ATOM 3329 C C . CYS B 1 153 ? -0.601 29.828 2.42 1 77.94 153 CYS B C 1
ATOM 3331 O O . CYS B 1 153 ? -0.934 29.594 1.258 1 77.94 153 CYS B O 1
ATOM 3333 N N . PRO B 1 154 ? -0.762 30.922 3.062 1 68.56 154 PRO B N 1
ATOM 3334 C CA . PRO B 1 154 ? -1.039 32.062 2.18 1 68.56 154 PRO B CA 1
ATOM 3335 C C . PRO B 1 154 ? 0.093 32.312 1.19 1 68.56 154 PRO B C 1
ATOM 3337 O O . PRO B 1 154 ? -0.153 32.812 0.08 1 68.56 154 PRO B O 1
ATOM 3340 N N . THR B 1 155 ? 1.306 31.984 1.585 1 71.38 155 THR B N 1
ATOM 3341 C CA . THR B 1 155 ? 2.469 32.188 0.73 1 71.38 155 THR B CA 1
ATOM 3342 C C . THR B 1 155 ? 3.346 30.938 0.696 1 71.38 155 THR B C 1
ATOM 3344 O O . THR B 1 155 ? 3.518 30.266 1.715 1 71.38 155 THR B O 1
ATOM 3347 N N . LYS B 1 156 ? 3.812 30.75 -0.505 1 76.19 156 LYS B N 1
ATOM 3348 C CA . LYS B 1 156 ? 4.707 29.609 -0.68 1 76.19 156 LYS B CA 1
ATOM 3349 C C . LYS B 1 156 ? 6.051 29.844 -0.005 1 76.19 156 LYS B C 1
ATOM 3351 O O . LYS B 1 156 ? 6.637 30.922 -0.152 1 76.19 156 LYS B O 1
ATOM 3356 N N . ASN B 1 157 ? 6.438 29.094 0.917 1 84.88 157 ASN B N 1
ATOM 3357 C CA . ASN B 1 157 ? 7.754 29.047 1.543 1 84.88 157 ASN B CA 1
ATOM 3358 C C . ASN B 1 157 ? 8.617 27.922 0.975 1 84.88 157 ASN B C 1
ATOM 3360 O O . ASN B 1 157 ? 8.391 26.75 1.282 1 84.88 157 ASN B O 1
ATOM 3364 N N . PRO B 1 158 ? 9.586 28.25 0.195 1 87.5 158 PRO B N 1
ATOM 3365 C CA . PRO B 1 158 ? 10.375 27.234 -0.499 1 87.5 158 PRO B CA 1
ATOM 3366 C C . PRO B 1 158 ? 11.109 26.297 0.463 1 87.5 158 PRO B C 1
ATOM 3368 O O . PRO B 1 158 ? 11.273 25.109 0.169 1 87.5 158 PRO B O 1
ATOM 3371 N N . PHE B 1 159 ? 11.516 26.906 1.497 1 90.19 159 PHE B N 1
ATOM 3372 C CA . PHE B 1 159 ? 12.219 26.062 2.457 1 90.19 159 PHE B CA 1
ATOM 3373 C C . PHE B 1 159 ? 11.297 25 3.031 1 90.19 159 PHE B C 1
ATOM 3375 O O . PHE B 1 159 ? 11.664 23.828 3.125 1 90.19 159 PHE B O 1
ATOM 3382 N N . LEU B 1 160 ? 10.133 25.438 3.438 1 92.31 160 LEU B N 1
ATOM 3383 C CA . LEU B 1 160 ? 9.164 24.5 3.99 1 92.31 160 LEU B CA 1
ATOM 3384 C C . LEU B 1 160 ? 8.797 23.438 2.961 1 92.31 160 LEU B C 1
ATOM 3386 O O . LEU B 1 160 ? 8.68 22.25 3.297 1 92.31 160 LEU B O 1
ATOM 3390 N N . THR B 1 161 ? 8.656 23.875 1.796 1 91.56 161 THR B N 1
ATOM 3391 C CA . THR B 1 161 ? 8.344 22.938 0.725 1 91.56 161 THR B CA 1
ATOM 3392 C C . THR B 1 161 ? 9.453 21.891 0.579 1 91.56 161 THR B C 1
ATOM 3394 O O . THR B 1 161 ? 9.18 20.688 0.528 1 91.56 161 THR B O 1
ATOM 3397 N N . SER B 1 162 ? 10.641 22.344 0.571 1 93.56 162 SER B N 1
ATOM 3398 C CA . SER B 1 162 ? 11.773 21.438 0.442 1 93.56 162 SER B CA 1
ATOM 3399 C C . SER B 1 162 ? 11.875 20.5 1.644 1 93.56 162 SER B C 1
ATOM 3401 O O . SER B 1 162 ? 12.188 19.312 1.493 1 93.56 162 SER B O 1
ATOM 3403 N N . LEU B 1 163 ? 11.664 21.062 2.748 1 94 163 LEU B N 1
ATOM 3404 C CA . LEU B 1 163 ? 11.742 20.281 3.979 1 94 163 LEU B CA 1
ATOM 3405 C C . LEU B 1 163 ? 10.711 19.172 3.975 1 94 163 LEU B C 1
ATOM 3407 O O . LEU B 1 163 ? 11.039 18.016 4.266 1 94 163 LEU B O 1
ATOM 3411 N N . PHE B 1 164 ? 9.523 19.5 3.576 1 93.5 164 PHE B N 1
ATOM 3412 C CA . PHE B 1 164 ? 8.445 18.516 3.572 1 93.5 164 PHE B CA 1
ATOM 3413 C C . PHE B 1 164 ? 8.633 17.516 2.441 1 93.5 164 PHE B C 1
ATOM 3415 O O . PHE B 1 164 ? 8.32 16.328 2.598 1 93.5 164 PHE B O 1
ATOM 3422 N N . GLU B 1 165 ? 9.164 17.922 1.383 1 92.56 165 GLU B N 1
ATOM 3423 C CA . GLU B 1 165 ? 9.516 17.016 0.303 1 92.56 165 GLU B CA 1
ATOM 3424 C C . GLU B 1 165 ? 10.547 15.984 0.763 1 92.56 165 GLU B C 1
ATOM 3426 O O . GLU B 1 165 ? 10.461 14.805 0.412 1 92.56 165 GLU B O 1
ATOM 3431 N N . ALA B 1 166 ? 11.438 16.453 1.567 1 94.38 166 ALA B N 1
ATOM 3432 C CA . ALA B 1 166 ? 12.5 15.594 2.059 1 94.38 166 ALA B CA 1
ATOM 3433 C C . ALA B 1 166 ? 11.969 14.57 3.055 1 94.38 166 ALA B C 1
ATOM 3435 O O . ALA B 1 166 ? 12.633 13.578 3.357 1 94.38 166 ALA B O 1
ATOM 3436 N N . THR B 1 167 ? 10.812 14.812 3.57 1 94.19 167 THR B N 1
ATOM 3437 C CA . THR B 1 167 ? 10.273 13.922 4.582 1 94.19 167 THR B CA 1
ATOM 3438 C C . THR B 1 167 ? 9.117 13.094 4.012 1 94.19 167 THR B C 1
ATOM 3440 O O . THR B 1 167 ? 8.367 12.469 4.762 1 94.19 167 THR B O 1
ATOM 3443 N N . GLY B 1 168 ? 8.898 13.062 2.74 1 90.69 168 GLY B N 1
ATOM 3444 C CA . GLY B 1 168 ? 7.906 12.18 2.148 1 90.69 168 GLY B CA 1
ATOM 3445 C C . GLY B 1 168 ? 7.086 12.852 1.06 1 90.69 168 GLY B C 1
ATOM 3446 O O . GLY B 1 168 ? 6.434 12.172 0.261 1 90.69 168 GLY B O 1
ATOM 3447 N N . GLY B 1 169 ? 7.031 14.164 1.107 1 90.88 169 GLY B N 1
ATOM 3448 C CA . GLY B 1 169 ? 6.285 14.914 0.11 1 90.88 169 GLY B CA 1
ATOM 3449 C C . GLY B 1 169 ? 5.371 15.961 0.713 1 90.88 169 GLY B C 1
ATOM 3450 O O . GLY B 1 169 ? 5.145 15.969 1.925 1 90.88 169 GLY B O 1
ATOM 3451 N N . VAL B 1 170 ? 4.91 16.844 -0.197 1 92.94 170 VAL B N 1
ATOM 3452 C CA . VAL B 1 170 ? 4.047 17.922 0.283 1 92.94 170 VAL B CA 1
ATOM 3453 C C . VAL B 1 170 ? 3.025 18.281 -0.79 1 92.94 170 VAL B C 1
ATOM 3455 O O . VAL B 1 170 ? 3.33 18.25 -1.984 1 92.94 170 VAL B O 1
ATOM 3458 N N . THR B 1 171 ? 1.819 18.453 -0.352 1 92.5 171 THR B N 1
ATOM 3459 C CA . THR B 1 171 ? 0.772 19.062 -1.166 1 92.5 171 THR B CA 1
ATOM 3460 C C . THR B 1 171 ? 0.344 20.406 -0.583 1 92.5 171 THR B C 1
ATOM 3462 O O . THR B 1 171 ? -0.055 20.484 0.581 1 92.5 171 THR B O 1
ATOM 3465 N N . THR B 1 172 ? 0.47 21.406 -1.418 1 92.31 172 THR B N 1
ATOM 3466 C CA . THR B 1 172 ? 0.132 22.75 -0.949 1 92.31 172 THR B CA 1
ATOM 3467 C C . THR B 1 172 ? -1.291 23.125 -1.354 1 92.31 172 THR B C 1
ATOM 3469 O O . THR B 1 172 ? -1.671 22.969 -2.518 1 92.31 172 THR B O 1
ATOM 3472 N N . LEU B 1 173 ? -2.059 23.516 -0.39 1 92.75 173 LEU B N 1
ATOM 3473 C CA . LEU B 1 173 ? -3.42 23.984 -0.606 1 92.75 173 LEU B CA 1
ATOM 3474 C C . LEU B 1 173 ? -3.496 25.5 -0.476 1 92.75 173 LEU B C 1
ATOM 3476 O O . LEU B 1 173 ? -2.857 26.078 0.402 1 92.75 173 LEU B O 1
ATOM 3480 N N . GLU B 1 174 ? -4.297 26.094 -1.231 1 88.81 174 GLU B N 1
ATOM 3481 C CA . GLU B 1 174 ? -4.34 27.547 -1.285 1 88.81 174 GLU B CA 1
ATOM 3482 C C . GLU B 1 174 ? -5.316 28.109 -0.253 1 88.81 174 GLU B C 1
ATOM 3484 O O . GLU B 1 174 ? -5.289 29.312 0.048 1 88.81 174 GLU B O 1
ATOM 3489 N N . SER B 1 175 ? -6.145 27.281 0.214 1 91.38 175 SER B N 1
ATOM 3490 C CA . SER B 1 175 ? -7.16 27.75 1.155 1 91.38 175 SER B CA 1
ATOM 3491 C C . SER B 1 175 ? -7.348 26.75 2.299 1 91.38 175 SER B C 1
ATOM 3493 O O . SER B 1 175 ? -7.008 25.578 2.166 1 91.38 175 SER B O 1
ATOM 3495 N N . GLU B 1 176 ? -7.84 27.281 3.389 1 92.81 176 GLU B N 1
ATOM 3496 C CA . GLU B 1 176 ? -8.148 26.406 4.516 1 92.81 176 GLU B CA 1
ATOM 3497 C C . GLU B 1 176 ? -9.25 25.422 4.152 1 92.81 176 GLU B C 1
ATOM 3499 O O . GLU B 1 176 ? -9.25 24.281 4.629 1 92.81 176 GLU B O 1
ATOM 3504 N N . SER B 1 177 ? -10.211 25.906 3.357 1 93 177 SER B N 1
ATOM 3505 C CA . SER B 1 177 ? -11.258 25 2.898 1 93 177 SER B CA 1
ATOM 3506 C C . SER B 1 177 ? -10.672 23.844 2.098 1 93 177 SER B C 1
ATOM 3508 O O . SER B 1 177 ? -11.125 22.703 2.229 1 93 177 SER B O 1
ATOM 3510 N N . GLY B 1 178 ? -9.695 24.172 1.266 1 93.5 178 GLY B N 1
ATOM 3511 C CA . GLY B 1 178 ? -8.984 23.141 0.535 1 93.5 178 GLY B CA 1
ATOM 3512 C C . GLY B 1 178 ? -8.227 22.188 1.438 1 93.5 178 GLY B C 1
ATOM 3513 O O . GLY B 1 178 ? -8.203 20.984 1.2 1 93.5 178 GLY B O 1
ATOM 3514 N N . LEU B 1 179 ? -7.609 22.766 2.432 1 94.81 179 LEU B N 1
ATOM 3515 C CA . LEU B 1 179 ? -6.898 21.938 3.406 1 94.81 179 LEU B CA 1
ATOM 3516 C C . LEU B 1 179 ? -7.852 20.984 4.105 1 94.81 179 LEU B C 1
ATOM 3518 O O . LEU B 1 179 ? -7.543 19.797 4.25 1 94.81 179 LEU B O 1
ATOM 3522 N N . GLU B 1 180 ? -9 21.484 4.445 1 94.31 180 GLU B N 1
ATOM 3523 C CA . GLU B 1 180 ? -10 20.656 5.117 1 94.31 180 GLU B CA 1
ATOM 3524 C C . GLU B 1 180 ? -10.438 19.484 4.238 1 94.31 180 GLU B C 1
ATOM 3526 O O . GLU B 1 180 ? -10.531 18.344 4.703 1 94.31 180 GLU B O 1
ATOM 3531 N N . ALA B 1 181 ? -10.656 19.781 3.023 1 95 181 ALA B N 1
ATOM 3532 C CA . ALA B 1 181 ? -11.039 18.734 2.084 1 95 181 ALA B CA 1
ATOM 3533 C C . ALA B 1 181 ? -9.906 17.719 1.896 1 95 181 ALA B C 1
ATOM 3535 O O . ALA B 1 181 ? -10.148 16.516 1.869 1 95 181 ALA B O 1
ATOM 3536 N N . ALA B 1 182 ? -8.703 18.203 1.811 1 95.06 182 ALA B N 1
ATOM 3537 C CA . ALA B 1 182 ? -7.555 17.328 1.616 1 95.06 182 ALA B CA 1
ATOM 3538 C C . ALA B 1 182 ? -7.309 16.469 2.85 1 95.06 182 ALA B C 1
ATOM 3540 O O . ALA B 1 182 ? -6.82 15.336 2.738 1 95.06 182 ALA B O 1
ATOM 3541 N N . MET B 1 183 ? -7.652 16.953 3.967 1 93.75 183 MET B N 1
ATOM 3542 C CA . MET B 1 183 ? -7.496 16.219 5.211 1 93.75 183 MET B CA 1
ATOM 3543 C C . MET B 1 183 ? -8.32 14.93 5.184 1 93.75 183 MET B C 1
ATOM 3545 O O . MET B 1 183 ? -7.969 13.945 5.844 1 93.75 183 MET B O 1
ATOM 3549 N N . MET B 1 184 ? -9.344 14.969 4.445 1 91.88 184 MET B N 1
ATOM 3550 C CA . MET B 1 184 ? -10.156 13.766 4.289 1 91.88 184 MET B CA 1
ATOM 3551 C C . MET B 1 184 ? -9.305 12.586 3.848 1 91.88 184 MET B C 1
ATOM 3553 O O . MET B 1 184 ? -9.531 11.453 4.277 1 91.88 184 MET B O 1
ATOM 3557 N N . THR B 1 185 ? -8.273 12.805 3.061 1 91.69 185 THR B N 1
ATOM 3558 C CA . THR B 1 185 ? -7.438 11.734 2.523 1 91.69 185 THR B CA 1
ATOM 3559 C C . THR B 1 185 ? -6.605 11.086 3.629 1 91.69 185 THR B C 1
ATOM 3561 O O . THR B 1 185 ? -6.055 10 3.443 1 91.69 185 THR B O 1
ATOM 3564 N N . THR B 1 186 ? -6.48 11.719 4.77 1 89.38 186 THR B N 1
ATOM 3565 C CA . THR B 1 186 ? -5.715 11.156 5.875 1 89.38 186 THR B CA 1
ATOM 3566 C C . THR B 1 186 ? -6.523 10.086 6.598 1 89.38 186 THR B C 1
ATOM 3568 O O . THR B 1 186 ? -6.008 9.406 7.492 1 89.38 186 THR B O 1
ATOM 3571 N N . CYS B 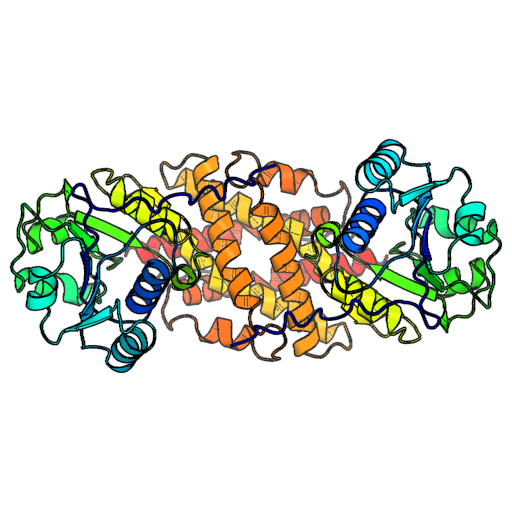1 187 ? -7.746 9.891 6.191 1 91.31 187 CYS B N 1
ATOM 3572 C CA . CYS B 1 187 ? -8.641 8.961 6.871 1 91.31 187 CYS B CA 1
ATOM 3573 C C . CYS B 1 187 ? -8.727 7.637 6.117 1 91.31 187 CYS B C 1
ATOM 3575 O O . CYS B 1 187 ? -9.664 6.863 6.312 1 91.31 187 CYS B O 1
ATOM 3577 N N . VAL B 1 188 ? -7.789 7.316 5.375 1 91.94 188 VAL B N 1
ATOM 3578 C CA . VAL B 1 188 ? -7.844 6.098 4.578 1 91.94 188 VAL B CA 1
ATOM 3579 C C . VAL B 1 188 ? -7.371 4.91 5.414 1 91.94 188 VAL B C 1
ATOM 3581 O O . VAL B 1 188 ? -7.688 3.758 5.105 1 91.94 188 VAL B O 1
ATOM 3584 N N . MET B 1 189 ? -6.66 5.113 6.523 1 92.38 189 MET B N 1
ATOM 3585 C CA . MET B 1 189 ? -6.055 4.035 7.305 1 92.38 189 MET B CA 1
ATOM 3586 C C . MET B 1 189 ? -7.125 3.125 7.898 1 92.38 189 MET B C 1
ATOM 3588 O O . MET B 1 189 ? -7.086 1.909 7.707 1 92.38 189 MET B O 1
ATOM 3592 N N . GLY B 1 190 ? -8.062 3.727 8.57 1 93.69 190 GLY B N 1
ATOM 3593 C CA . GLY B 1 190 ? -9.102 2.932 9.195 1 93.69 190 GLY B CA 1
ATOM 3594 C C . GL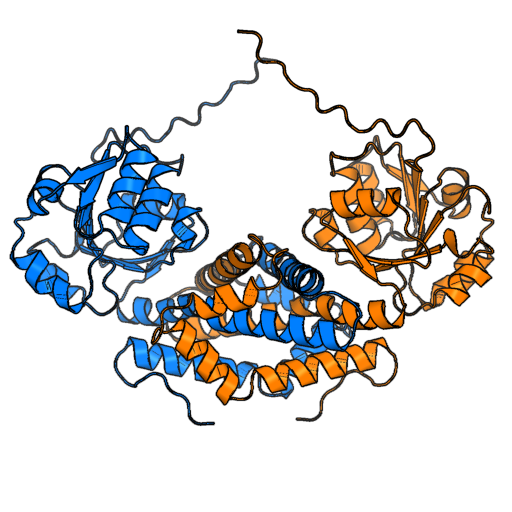Y B 1 190 ? -9.781 1.977 8.234 1 93.69 190 GLY B C 1
ATOM 3595 O O . GLY B 1 190 ? -9.711 0.758 8.406 1 93.69 190 GLY B O 1
ATOM 3596 N N . PRO B 1 191 ? -10.383 2.529 7.207 1 96.06 191 PRO B N 1
ATOM 3597 C CA . PRO B 1 191 ? -11.094 1.695 6.242 1 96.06 191 PRO B CA 1
ATOM 3598 C C . PRO B 1 191 ? -10.203 0.638 5.598 1 96.06 191 PRO B C 1
ATOM 3600 O O . PRO B 1 191 ? -10.609 -0.518 5.457 1 96.06 191 PRO B O 1
ATOM 3603 N N . ILE B 1 192 ? -8.977 0.935 5.25 1 96.5 192 ILE B N 1
ATOM 3604 C CA . ILE B 1 192 ? -8.117 -0.017 4.551 1 96.5 192 ILE B CA 1
ATOM 3605 C C . ILE B 1 192 ? -7.711 -1.14 5.504 1 96.5 192 ILE B C 1
ATOM 3607 O O . ILE B 1 192 ? -7.68 -2.311 5.113 1 96.5 192 ILE B O 1
ATOM 3611 N N . TYR B 1 193 ? -7.418 -0.796 6.762 1 96.69 193 TYR B N 1
ATOM 3612 C CA . TYR B 1 193 ? -7.098 -1.832 7.738 1 96.69 193 TYR B CA 1
ATOM 3613 C C . TYR B 1 193 ? -8.305 -2.721 8 1 96.69 193 TYR B C 1
ATOM 3615 O O . TYR B 1 193 ? -8.172 -3.939 8.141 1 96.69 193 TYR B O 1
ATOM 3623 N N . GLY B 1 194 ? -9.438 -2.09 8.07 1 96.5 194 GLY B N 1
ATOM 3624 C CA . GLY B 1 194 ? -10.656 -2.871 8.211 1 96.5 194 GLY B CA 1
ATOM 3625 C C . GLY B 1 194 ? -10.883 -3.836 7.062 1 96.5 194 GLY B C 1
ATOM 3626 O O . GLY B 1 194 ? -11.242 -4.996 7.281 1 96.5 194 GLY B O 1
ATOM 3627 N N . MET B 1 195 ? -10.688 -3.383 5.879 1 97.44 195 MET B N 1
ATOM 3628 C CA . MET B 1 195 ? -10.852 -4.219 4.695 1 97.44 195 MET B CA 1
ATOM 3629 C C . MET B 1 195 ? -9.844 -5.363 4.691 1 97.44 195 MET B C 1
ATOM 3631 O O . MET B 1 195 ? -10.188 -6.5 4.355 1 97.44 195 MET B O 1
ATOM 3635 N N . MET B 1 196 ? -8.602 -5.055 5.043 1 97.19 196 MET B N 1
ATOM 3636 C CA . MET B 1 196 ? -7.582 -6.094 5.113 1 97.19 196 MET B CA 1
ATOM 3637 C C . MET B 1 196 ? -7.953 -7.145 6.156 1 97.19 196 MET B C 1
ATOM 3639 O O . MET B 1 196 ? -7.84 -8.344 5.902 1 97.19 196 MET B O 1
ATOM 3643 N N . LYS B 1 197 ? -8.383 -6.656 7.316 1 97.25 197 LYS B N 1
ATOM 3644 C CA . LYS B 1 197 ? -8.789 -7.57 8.383 1 97.25 197 LYS B CA 1
ATOM 3645 C C . LYS B 1 197 ? -9.953 -8.453 7.945 1 97.25 197 LYS B C 1
ATOM 3647 O O . LYS B 1 197 ? -9.945 -9.664 8.195 1 97.25 197 LYS B O 1
ATOM 3652 N N . HIS B 1 198 ? -10.914 -7.852 7.312 1 97.31 198 HIS B N 1
ATOM 3653 C CA . HIS B 1 198 ? -12.07 -8.586 6.809 1 97.31 198 HIS B CA 1
ATOM 3654 C C . HIS B 1 198 ? -11.648 -9.633 5.781 1 97.31 198 HIS B C 1
ATOM 3656 O O . HIS B 1 198 ? -12.125 -10.766 5.809 1 97.31 198 HIS B O 1
ATOM 3662 N N . GLY B 1 199 ? -10.766 -9.266 4.887 1 96.75 199 GLY B N 1
ATOM 3663 C CA . GLY B 1 199 ? -10.227 -10.203 3.918 1 96.75 199 GLY B CA 1
ATOM 3664 C C . GLY B 1 199 ? -9.469 -11.359 4.559 1 96.75 199 GLY B C 1
ATOM 3665 O O . GLY B 1 199 ? -9.625 -12.508 4.148 1 96.75 199 GLY B O 1
ATOM 3666 N N . ARG B 1 200 ? -8.648 -10.992 5.543 1 96.25 200 ARG B N 1
ATOM 3667 C CA . ARG B 1 200 ? -7.93 -12.016 6.297 1 96.25 200 ARG B CA 1
ATOM 3668 C C . ARG B 1 200 ? -8.898 -13.008 6.93 1 96.25 200 ARG B C 1
ATOM 3670 O O . ARG B 1 200 ? -8.695 -14.219 6.844 1 96.25 200 ARG B O 1
ATOM 3677 N N . ASP B 1 201 ? -9.938 -12.539 7.566 1 96.88 201 ASP B N 1
ATOM 3678 C CA . ASP B 1 201 ? -10.93 -13.398 8.203 1 96.88 201 ASP B CA 1
ATOM 3679 C C . ASP B 1 201 ? -11.625 -14.281 7.176 1 96.88 201 ASP B C 1
ATOM 3681 O O . ASP B 1 201 ? -11.836 -15.477 7.41 1 96.88 201 ASP B O 1
ATOM 3685 N N . TRP B 1 202 ? -11.984 -13.703 6.07 1 97.38 202 TRP B N 1
ATOM 3686 C CA . TRP B 1 202 ? -12.594 -14.461 4.98 1 97.38 202 TRP B CA 1
ATOM 3687 C C . TRP B 1 202 ? -11.672 -15.578 4.512 1 97.38 202 TRP B C 1
ATOM 3689 O O . TRP B 1 202 ? -12.102 -16.719 4.332 1 97.38 202 TRP B O 1
ATOM 3699 N N . LEU B 1 203 ? -10.438 -15.266 4.336 1 96.19 203 LEU B N 1
ATOM 3700 C CA . LEU B 1 203 ? -9.445 -16.219 3.859 1 96.19 203 LEU B CA 1
ATOM 3701 C C . LEU B 1 203 ? -9.297 -17.391 4.84 1 96.19 203 LEU B C 1
ATOM 3703 O O . LEU B 1 203 ? -9.211 -18.547 4.426 1 96.19 203 LEU B O 1
ATOM 3707 N N . THR B 1 204 ? -9.234 -17.078 6.156 1 95.56 204 THR B N 1
ATOM 3708 C CA . THR B 1 204 ? -9.078 -18.109 7.168 1 95.56 204 THR B CA 1
ATOM 3709 C C . THR B 1 204 ? -10.281 -19.047 7.172 1 95.56 204 THR B C 1
ATOM 3711 O O . THR B 1 204 ? -10.156 -20.234 7.516 1 95.56 204 THR B O 1
ATOM 3714 N N . GLN B 1 205 ? -11.391 -18.547 6.773 1 95.94 205 GLN B N 1
ATOM 3715 C CA . GLN B 1 205 ? -12.602 -19.375 6.727 1 95.94 205 GLN B CA 1
ATOM 3716 C C . GLN B 1 205 ? -12.602 -20.281 5.504 1 95.94 205 GLN B C 1
ATOM 3718 O O . GLN B 1 205 ? -13.25 -21.328 5.504 1 95.94 205 GLN B O 1
ATOM 3723 N N . HIS B 1 206 ? -11.836 -19.922 4.535 1 95.69 206 HIS B N 1
ATOM 3724 C CA . HIS B 1 206 ? -11.938 -20.641 3.268 1 95.69 206 HIS B CA 1
ATOM 3725 C C . HIS B 1 206 ? -10.664 -21.422 2.98 1 95.69 206 HIS B C 1
ATOM 3727 O O . HIS B 1 206 ? -10.578 -22.125 1.973 1 95.69 206 HIS B O 1
ATOM 3733 N N . THR B 1 207 ? -9.672 -21.219 3.779 1 94.31 207 THR B N 1
ATOM 3734 C CA . THR B 1 207 ? -8.406 -21.922 3.643 1 94.31 207 THR B CA 1
ATOM 3735 C C . THR B 1 207 ? -7.961 -22.5 4.984 1 94.31 207 THR B C 1
ATOM 3737 O O . THR B 1 207 ? -8.633 -22.312 6 1 94.31 207 THR B O 1
ATOM 3740 N N . ASN B 1 208 ? -6.852 -23.203 4.949 1 91 208 ASN B N 1
ATOM 3741 C CA . ASN B 1 208 ? -6.273 -23.734 6.18 1 91 208 ASN B CA 1
ATOM 3742 C C . ASN B 1 208 ? -5.133 -22.859 6.688 1 91 208 ASN B C 1
ATOM 3744 O O . ASN B 1 208 ? -4.316 -23.297 7.496 1 91 208 ASN B O 1
ATOM 3748 N N . LEU B 1 209 ? -5.152 -21.703 6.246 1 93.88 209 LEU B N 1
ATOM 3749 C CA . LEU B 1 209 ? -4.09 -20.797 6.672 1 93.88 209 LEU B CA 1
ATOM 3750 C C . LEU B 1 209 ? -4.336 -20.297 8.094 1 93.88 209 LEU B C 1
ATOM 3752 O O . LEU B 1 209 ? -5.48 -20.047 8.477 1 93.88 209 LEU B O 1
ATOM 3756 N N . SER B 1 210 ? -3.217 -20.172 8.812 1 94.31 210 SER B N 1
ATOM 3757 C CA . SER B 1 210 ? -3.303 -19.5 10.102 1 94.31 210 SER B CA 1
ATOM 3758 C C . SER B 1 210 ? -3.641 -18.016 9.938 1 94.31 210 SER B C 1
ATOM 3760 O O . SER B 1 210 ? -3.516 -17.469 8.836 1 94.31 210 SER B O 1
ATOM 3762 N N . ALA B 1 211 ? -4.082 -17.422 11.016 1 93.94 211 ALA B N 1
ATOM 3763 C CA . ALA B 1 211 ? -4.359 -15.992 10.984 1 93.94 211 ALA B CA 1
ATOM 3764 C C . ALA B 1 211 ? -3.129 -15.195 10.562 1 93.94 211 ALA B C 1
ATOM 3766 O O . ALA B 1 211 ? -3.234 -14.234 9.797 1 93.94 211 ALA B O 1
ATOM 3767 N N . ALA B 1 212 ? -1.979 -15.602 11.008 1 94.56 212 ALA B N 1
ATOM 3768 C CA . ALA B 1 212 ? -0.725 -14.922 10.68 1 94.56 212 ALA B CA 1
ATOM 3769 C C . ALA B 1 212 ? -0.41 -15.047 9.188 1 94.56 212 ALA B C 1
ATOM 3771 O O . ALA B 1 212 ? -0.078 -14.055 8.539 1 94.56 212 ALA B O 1
ATOM 3772 N N . GLU B 1 213 ? -0.551 -16.219 8.641 1 92.44 213 GLU B N 1
ATOM 3773 C CA . GLU B 1 213 ? -0.286 -16.453 7.219 1 92.44 213 GLU B CA 1
ATOM 3774 C C . GLU B 1 213 ? -1.272 -15.688 6.344 1 92.44 213 GLU B C 1
ATOM 3776 O O . GLU B 1 213 ? -0.886 -15.102 5.328 1 92.44 213 GLU B O 1
ATOM 3781 N N . ALA B 1 214 ? -2.531 -15.75 6.773 1 94.44 214 ALA B N 1
ATOM 3782 C CA . ALA B 1 214 ? -3.578 -15.055 6.027 1 94.44 214 ALA B CA 1
ATOM 3783 C C . ALA B 1 214 ? -3.35 -13.547 6.043 1 94.44 214 ALA B C 1
ATOM 3785 O O . ALA B 1 214 ? -3.508 -12.875 5.02 1 94.44 214 ALA B O 1
ATOM 3786 N N . SER B 1 215 ? -2.936 -13.039 7.211 1 94.75 215 SER B N 1
ATOM 3787 C CA . SER B 1 215 ? -2.639 -11.617 7.324 1 94.75 215 SER B CA 1
ATOM 3788 C C . SER B 1 215 ? -1.497 -11.211 6.398 1 94.75 215 SER B C 1
ATOM 3790 O O . SER B 1 215 ? -1.599 -10.219 5.672 1 94.75 215 SER B O 1
ATOM 3792 N N . GLU B 1 216 ? -0.486 -11.984 6.43 1 93.12 216 GLU B N 1
ATOM 3793 C CA . GLU B 1 216 ? 0.669 -11.703 5.586 1 93.12 216 GLU B CA 1
ATOM 3794 C C . GLU B 1 216 ? 0.286 -11.695 4.109 1 93.12 216 GLU B C 1
ATOM 3796 O O . GLU B 1 216 ? 0.663 -10.789 3.365 1 93.12 216 GLU B O 1
ATOM 3801 N N . LEU B 1 217 ? -0.463 -12.68 3.725 1 93.88 217 LEU B N 1
ATOM 3802 C CA . LEU B 1 217 ? -0.873 -12.805 2.328 1 93.88 217 LEU B CA 1
ATOM 3803 C C . LEU B 1 217 ? -1.704 -11.594 1.901 1 93.88 217 LEU B C 1
ATOM 3805 O O . LEU B 1 217 ? -1.404 -10.953 0.891 1 93.88 217 LEU B O 1
ATOM 3809 N N . VAL B 1 218 ? -2.697 -11.242 2.678 1 94.94 218 VAL B N 1
ATOM 3810 C CA . VAL B 1 218 ? -3.594 -10.141 2.344 1 94.94 218 VAL B CA 1
ATOM 3811 C C . VAL B 1 218 ? -2.805 -8.828 2.285 1 94.94 218 VAL B C 1
ATOM 3813 O O . VAL B 1 218 ? -2.895 -8.086 1.306 1 94.94 218 VAL B O 1
ATOM 3816 N N . VAL B 1 219 ? -2.016 -8.586 3.297 1 94.81 219 VAL B N 1
ATOM 3817 C CA . VAL B 1 219 ? -1.278 -7.332 3.393 1 94.81 219 VAL B CA 1
ATOM 3818 C C . VAL B 1 219 ? -0.318 -7.203 2.213 1 94.81 219 VAL B C 1
ATOM 3820 O O . VAL B 1 219 ? -0.252 -6.152 1.569 1 94.81 219 VAL B O 1
ATOM 3823 N N . LYS B 1 220 ? 0.344 -8.227 1.886 1 92.44 220 LYS B N 1
ATOM 3824 C CA . LYS B 1 220 ? 1.33 -8.188 0.811 1 92.44 220 LYS B CA 1
ATOM 3825 C C . LYS B 1 220 ? 0.661 -7.953 -0.541 1 92.44 220 LYS B C 1
ATOM 3827 O O . LYS B 1 220 ? 1.235 -7.305 -1.418 1 92.44 220 LYS B O 1
ATOM 3832 N N . GLN B 1 221 ? -0.513 -8.5 -0.651 1 92.75 221 GLN B N 1
ATOM 3833 C CA . GLN B 1 221 ? -1.246 -8.242 -1.887 1 92.75 221 GLN B CA 1
ATOM 3834 C C . GLN B 1 221 ? -1.617 -6.77 -2.006 1 92.75 221 GLN B C 1
ATOM 3836 O O . GLN B 1 221 ? -1.49 -6.176 -3.08 1 92.75 221 GLN B O 1
ATOM 3841 N N . TYR B 1 222 ? -2.051 -6.156 -0.893 1 94.56 222 TYR B N 1
ATOM 3842 C CA . TYR B 1 222 ? -2.34 -4.727 -0.89 1 94.56 222 TYR B CA 1
ATOM 3843 C C . TYR B 1 222 ? -1.08 -3.914 -1.172 1 94.56 222 TYR B C 1
ATOM 3845 O O . TYR B 1 222 ? -1.112 -2.957 -1.949 1 94.56 222 TYR B O 1
ATOM 3853 N N . VAL B 1 223 ? -0.002 -4.301 -0.572 1 92.94 223 VAL B N 1
ATOM 3854 C CA . VAL B 1 223 ? 1.269 -3.607 -0.747 1 92.94 223 VAL B CA 1
ATOM 3855 C C . VAL B 1 223 ? 1.675 -3.633 -2.219 1 92.94 223 VAL B C 1
ATOM 3857 O O . VAL B 1 223 ? 2.006 -2.596 -2.795 1 92.94 223 VAL B O 1
ATOM 3860 N N . GLY B 1 224 ? 1.605 -4.738 -2.836 1 90.25 224 GLY B N 1
ATOM 3861 C CA . GLY B 1 224 ? 1.942 -4.848 -4.246 1 90.25 224 GLY B CA 1
ATOM 3862 C C . GLY B 1 224 ? 1.105 -3.941 -5.133 1 90.25 224 GLY B C 1
ATOM 3863 O O . GLY B 1 224 ? 1.64 -3.244 -5.996 1 90.25 224 GLY B O 1
ATOM 3864 N N . ALA B 1 225 ? -0.187 -3.918 -4.891 1 91.81 225 ALA B N 1
ATOM 3865 C CA . ALA B 1 225 ? -1.106 -3.117 -5.695 1 91.81 225 ALA B CA 1
ATOM 3866 C C . ALA B 1 225 ? -0.834 -1.626 -5.516 1 91.81 225 ALA B C 1
ATOM 3868 O O . ALA B 1 225 ? -0.76 -0.881 -6.496 1 91.81 225 ALA B O 1
ATOM 3869 N N . VAL B 1 226 ? -0.637 -1.22 -4.309 1 94 226 VAL B N 1
ATOM 3870 C CA . VAL B 1 226 ? -0.509 0.2 -3.998 1 94 226 VAL B CA 1
ATOM 3871 C C . VAL B 1 226 ? 0.85 0.712 -4.469 1 94 226 VAL B C 1
ATOM 3873 O O . VAL B 1 226 ? 0.957 1.833 -4.973 1 94 226 VAL B O 1
ATOM 3876 N N . LEU B 1 227 ? 1.859 -0.077 -4.336 1 91.75 227 LEU B N 1
ATOM 3877 C CA . LEU B 1 227 ? 3.176 0.336 -4.812 1 91.75 227 LEU B CA 1
ATOM 3878 C C . LEU B 1 227 ? 3.191 0.453 -6.332 1 91.75 227 LEU B C 1
ATOM 3880 O O . LEU B 1 227 ? 3.885 1.31 -6.887 1 91.75 227 LEU B O 1
ATOM 3884 N N . GLU B 1 228 ? 2.463 -0.396 -6.961 1 90.06 228 GLU B N 1
ATOM 3885 C CA . GLU B 1 228 ? 2.314 -0.23 -8.406 1 90.06 228 GLU B CA 1
ATOM 3886 C C . GLU B 1 228 ? 1.658 1.104 -8.742 1 90.06 228 GLU B C 1
ATOM 3888 O O . GLU B 1 228 ? 2.084 1.794 -9.672 1 90.06 228 GLU B O 1
ATOM 3893 N N . ALA B 1 229 ? 0.668 1.472 -8.008 1 93.31 229 ALA B N 1
ATOM 3894 C CA . ALA B 1 229 ? -0.021 2.742 -8.227 1 93.31 229 ALA B CA 1
ATOM 3895 C C . ALA B 1 229 ? 0.906 3.922 -7.945 1 93.31 229 ALA B C 1
ATOM 3897 O O . ALA B 1 229 ? 0.775 4.98 -8.562 1 93.31 229 ALA B O 1
ATOM 3898 N N . GLU B 1 230 ? 1.781 3.75 -7.02 1 92.38 230 GLU B N 1
ATOM 3899 C CA . GLU B 1 230 ? 2.703 4.82 -6.648 1 92.38 230 GLU B CA 1
ATOM 3900 C C . GLU B 1 230 ? 3.635 5.172 -7.805 1 92.38 230 GLU B C 1
ATOM 3902 O O . GLU B 1 230 ? 4.012 6.332 -7.977 1 92.38 230 GLU B O 1
ATOM 3907 N N . ARG B 1 231 ? 3.941 4.117 -8.594 1 90.56 231 ARG B N 1
ATOM 3908 C CA . ARG B 1 231 ? 4.797 4.359 -9.75 1 90.56 231 ARG B CA 1
ATOM 3909 C C . ARG B 1 231 ? 4.129 5.305 -10.742 1 90.56 231 ARG B C 1
ATOM 3911 O O . ARG B 1 231 ? 3.039 5.023 -11.242 1 90.56 231 ARG B O 1
ATOM 3918 N N . ASP B 1 232 ? 4.645 6.395 -10.992 1 88.75 232 ASP B N 1
ATOM 3919 C CA . ASP B 1 232 ? 4.156 7.406 -11.93 1 88.75 232 ASP B CA 1
ATOM 3920 C C . ASP B 1 232 ? 2.84 8.008 -11.453 1 88.75 232 ASP B C 1
ATOM 3922 O O . ASP B 1 232 ? 1.953 8.297 -12.258 1 88.75 232 ASP B O 1
ATOM 3926 N N . CYS B 1 233 ? 2.705 8.062 -10.141 1 87.88 233 CYS B N 1
ATOM 3927 C CA . CYS B 1 233 ? 1.434 8.531 -9.602 1 87.88 233 CYS B CA 1
ATOM 3928 C C . CYS B 1 233 ? 1.267 10.031 -9.812 1 87.88 233 CYS B C 1
ATOM 3930 O O . CYS B 1 233 ? 0.188 10.578 -9.586 1 87.88 233 CYS B O 1
ATOM 3932 N N . ASP B 1 234 ? 2.361 10.664 -10.344 1 83.38 234 ASP B N 1
ATOM 3933 C CA . ASP B 1 234 ? 2.289 12.094 -10.648 1 83.38 234 ASP B CA 1
ATOM 3934 C C . ASP B 1 234 ? 1.709 12.32 -12.047 1 83.38 234 ASP B C 1
ATOM 3936 O O . ASP B 1 234 ? 1.483 13.461 -12.453 1 83.38 234 ASP B O 1
ATOM 3940 N N . GLN B 1 235 ? 1.396 11.203 -12.734 1 89.5 235 GLN B N 1
ATOM 3941 C CA . GLN B 1 235 ? 0.727 11.32 -14.023 1 89.5 235 GLN B CA 1
ATOM 3942 C C . GLN B 1 235 ? -0.786 11.414 -13.852 1 89.5 235 GLN B C 1
ATOM 3944 O O . GLN B 1 235 ? -1.377 10.648 -13.086 1 89.5 235 GLN B O 1
ATOM 3949 N N . PRO B 1 236 ? -1.431 12.391 -14.57 1 89 236 PRO B N 1
ATOM 3950 C CA . PRO B 1 236 ? -2.85 12.672 -14.344 1 89 236 PRO B CA 1
ATOM 3951 C C . PRO B 1 236 ? -3.742 11.461 -14.633 1 89 236 PRO B C 1
ATOM 3953 O O . PRO B 1 236 ? -4.762 11.273 -13.961 1 89 236 PRO B O 1
ATOM 3956 N N . ASN B 1 237 ? -3.365 10.57 -15.547 1 93.31 237 ASN B N 1
ATOM 3957 C CA . ASN B 1 237 ? -4.23 9.461 -15.953 1 93.31 237 ASN B CA 1
ATOM 3958 C C . ASN B 1 237 ? -3.758 8.141 -15.367 1 93.31 237 ASN B C 1
ATOM 3960 O O . ASN B 1 237 ? -4.238 7.074 -15.766 1 93.31 237 ASN B O 1
ATOM 3964 N N . ARG B 1 238 ? -2.908 8.172 -14.43 1 92.19 238 ARG B N 1
ATOM 3965 C CA . ARG B 1 238 ? -2.264 6.973 -13.906 1 92.19 238 ARG B CA 1
ATOM 3966 C C . ARG B 1 238 ? -3.295 5.988 -13.359 1 92.19 238 ARG B C 1
ATOM 3968 O O . ARG B 1 238 ? -3.242 4.793 -13.664 1 92.19 238 ARG B O 1
ATOM 3975 N N . LEU B 1 239 ? -4.289 6.492 -12.594 1 94.94 239 LEU B N 1
ATOM 3976 C CA . LEU B 1 239 ? -5.266 5.605 -11.977 1 94.94 239 LEU B CA 1
ATOM 3977 C C . LEU B 1 239 ? -6.227 5.043 -13.016 1 94.94 239 LEU B C 1
ATOM 3979 O O . LEU B 1 239 ? -6.645 3.885 -12.922 1 94.94 239 LEU B O 1
ATOM 3983 N N . GLU B 1 240 ? -6.566 5.816 -14.062 1 94.88 240 GLU B N 1
ATOM 3984 C CA . GLU B 1 240 ? -7.34 5.312 -15.195 1 94.88 240 GLU B CA 1
ATOM 3985 C C . GLU B 1 240 ? -6.598 4.195 -15.914 1 94.88 240 GLU B C 1
ATOM 3987 O O . GLU B 1 240 ? -7.191 3.172 -16.266 1 94.88 240 GLU B O 1
ATOM 3992 N N . ASP B 1 241 ? -5.336 4.461 -16.109 1 92.31 241 ASP B N 1
ATOM 3993 C CA . ASP B 1 241 ? -4.5 3.49 -16.812 1 92.31 241 ASP B CA 1
ATOM 3994 C C . ASP B 1 241 ? -4.43 2.174 -16.031 1 92.31 241 ASP B C 1
ATOM 3996 O O . ASP B 1 241 ? -4.508 1.096 -16.625 1 92.31 241 ASP B O 1
ATOM 4000 N N . LEU B 1 242 ? -4.273 2.219 -14.766 1 91.06 242 LEU B N 1
ATOM 4001 C CA . LEU B 1 242 ? -4.195 1.026 -13.93 1 91.06 242 LEU B CA 1
ATOM 4002 C C . LEU B 1 242 ? -5.488 0.224 -14.008 1 91.06 242 LEU B C 1
ATOM 4004 O O . LEU B 1 242 ? -5.457 -1.004 -14.109 1 91.06 242 LEU B O 1
ATOM 4008 N N . VAL B 1 243 ? -6.609 0.97 -13.969 1 91.5 243 VAL B N 1
ATOM 4009 C CA . VAL B 1 243 ? -7.906 0.309 -14.078 1 91.5 243 VAL B CA 1
ATOM 4010 C C . VAL B 1 243 ? -8.047 -0.328 -15.461 1 91.5 243 VAL B C 1
ATOM 4012 O O . VAL B 1 243 ? -8.445 -1.49 -15.578 1 91.5 243 VAL B O 1
ATOM 4015 N N . ALA B 1 244 ? -7.633 0.391 -16.438 1 87.88 244 ALA B N 1
ATOM 4016 C CA . ALA B 1 244 ? -7.766 -0.067 -17.812 1 87.88 244 ALA B CA 1
ATOM 4017 C C . ALA B 1 244 ? -6.832 -1.24 -18.094 1 87.88 244 ALA B C 1
ATOM 4019 O O . ALA B 1 244 ? -7.102 -2.061 -18.969 1 87.88 244 ALA B O 1
ATOM 4020 N N . GLU B 1 245 ? -5.711 -1.296 -17.406 1 81.56 245 GLU B N 1
ATOM 4021 C CA . GLU B 1 245 ? -4.707 -2.334 -17.625 1 81.56 245 GLU B CA 1
ATOM 4022 C C . GLU B 1 245 ? -5.191 -3.684 -17.094 1 81.56 245 GLU B C 1
ATOM 4024 O O . GLU B 1 245 ? -4.609 -4.723 -17.422 1 81.56 245 GLU B O 1
ATOM 4029 N N . GLN B 1 246 ? -6.211 -3.631 -16.203 1 79.56 246 GLN B N 1
ATOM 4030 C CA . GLN B 1 246 ? -6.75 -4.918 -15.781 1 79.56 246 GLN B CA 1
ATOM 4031 C C . GLN B 1 246 ? -7.301 -5.699 -16.969 1 79.56 246 GLN B C 1
ATOM 4033 O O . GLN B 1 246 ? -7.984 -5.137 -17.828 1 79.56 246 GLN B O 1
ATOM 4038 N N . THR B 1 247 ? -6.867 -6.992 -17.094 1 75.62 247 THR B N 1
ATOM 4039 C CA . THR B 1 247 ? -7.277 -7.828 -18.219 1 75.62 247 THR B CA 1
ATOM 4040 C C . THR B 1 247 ? -8.797 -7.797 -18.391 1 75.62 247 THR B C 1
ATOM 4042 O O . THR B 1 247 ? -9.539 -8.078 -17.438 1 75.62 247 THR B O 1
ATOM 4045 N N . PRO B 1 248 ? -9.219 -7.355 -19.641 1 81.81 248 PRO B N 1
ATOM 4046 C CA . PRO B 1 248 ? -10.664 -7.402 -19.891 1 81.81 248 PRO B CA 1
ATOM 4047 C C . PRO B 1 248 ? -11.258 -8.789 -19.672 1 81.81 248 PRO B C 1
ATOM 4049 O O . PRO B 1 248 ? -10.719 -9.781 -20.172 1 81.81 248 PRO B O 1
ATOM 4052 N N . GLY B 1 249 ? -12.328 -8.867 -18.891 1 82.25 249 GLY B N 1
ATOM 4053 C CA . GLY B 1 249 ? -12.93 -10.148 -18.578 1 82.25 249 GLY B CA 1
ATOM 4054 C C . GLY B 1 249 ? -12.211 -10.891 -17.469 1 82.25 249 GLY B C 1
ATOM 4055 O O . GLY B 1 249 ? -12.594 -12.008 -17.109 1 82.25 249 GLY B O 1
ATOM 4056 N N . GLY B 1 250 ? -11.242 -10.219 -16.922 1 86.31 250 GLY B N 1
ATOM 4057 C CA . GLY B 1 250 ? -10.484 -10.852 -15.852 1 86.31 250 GLY B CA 1
ATOM 4058 C C . GLY B 1 250 ? -11.141 -10.711 -14.492 1 86.31 250 GLY B C 1
ATOM 4059 O O . GLY B 1 250 ? -12.164 -10.039 -14.359 1 86.31 250 GLY B O 1
ATOM 4060 N N . ILE B 1 251 ? -10.562 -11.312 -13.461 1 88.5 251 ILE B N 1
ATOM 4061 C CA . ILE B 1 251 ? -11.172 -11.367 -12.141 1 88.5 251 ILE B CA 1
ATOM 4062 C C . ILE B 1 251 ? -11.047 -10.008 -11.453 1 88.5 251 ILE B C 1
ATOM 4064 O O . ILE B 1 251 ? -11.922 -9.602 -10.688 1 88.5 251 ILE B O 1
ATOM 4068 N N . ASN B 1 252 ? -10.023 -9.242 -11.703 1 90.62 252 ASN B N 1
ATOM 4069 C CA . ASN B 1 252 ? -9.883 -7.914 -11.117 1 90.62 252 ASN B CA 1
ATOM 4070 C C . ASN B 1 252 ? -10.938 -6.949 -11.664 1 90.62 252 ASN B C 1
ATOM 4072 O O . ASN B 1 252 ? -11.547 -6.195 -10.898 1 90.62 252 ASN B O 1
ATOM 4076 N N . GLU B 1 253 ? -11.062 -7 -12.992 1 91.44 253 GLU B N 1
ATOM 4077 C CA . GLU B 1 253 ? -12.117 -6.18 -13.586 1 91.44 253 GLU B CA 1
ATOM 4078 C C . GLU B 1 253 ? -13.492 -6.559 -13.031 1 91.44 253 GLU B C 1
ATOM 4080 O O . GLU B 1 253 ? -14.305 -5.684 -12.711 1 91.44 253 GLU B O 1
ATOM 4085 N N . GLN B 1 254 ? -13.711 -7.816 -12.93 1 93.69 254 GLN B N 1
ATOM 4086 C CA . GLN B 1 254 ? -14.977 -8.297 -12.406 1 93.69 254 GLN B CA 1
ATOM 4087 C C . GLN B 1 254 ? -15.18 -7.852 -10.961 1 93.69 254 GLN B C 1
ATOM 4089 O O . GLN B 1 254 ? -16.281 -7.449 -10.578 1 93.69 254 GLN B O 1
ATOM 4094 N N . ALA B 1 255 ? -14.188 -7.969 -10.141 1 95.75 255 ALA B N 1
ATOM 4095 C CA . ALA B 1 255 ? -14.273 -7.566 -8.734 1 95.75 255 ALA B CA 1
ATOM 4096 C C . ALA B 1 255 ? -14.633 -6.09 -8.609 1 95.75 255 ALA B C 1
ATOM 4098 O O . ALA B 1 255 ? -15.492 -5.723 -7.805 1 95.75 255 ALA B O 1
ATOM 4099 N N . LEU B 1 256 ? -13.977 -5.238 -9.398 1 96.25 256 LEU B N 1
ATOM 4100 C CA . LEU B 1 256 ? -14.281 -3.811 -9.383 1 96.25 256 LEU B CA 1
ATOM 4101 C C . LEU B 1 256 ? -15.719 -3.559 -9.828 1 96.25 256 LEU B C 1
ATOM 4103 O O . LEU B 1 256 ? -16.453 -2.799 -9.188 1 96.25 256 LEU B O 1
ATOM 4107 N N . ARG B 1 257 ? -16.094 -4.215 -10.914 1 95.56 257 ARG B N 1
ATOM 4108 C CA . ARG B 1 257 ? -17.453 -4.07 -11.414 1 95.56 257 ARG B CA 1
ATOM 4109 C C . ARG B 1 257 ? -18.469 -4.488 -10.352 1 95.56 257 ARG B C 1
ATOM 4111 O O . ARG B 1 257 ? -19.484 -3.811 -10.156 1 95.56 257 ARG B O 1
ATOM 4118 N N . ASN B 1 258 ? -18.234 -5.629 -9.719 1 97.62 258 ASN B N 1
ATOM 4119 C CA . ASN B 1 258 ? -19.109 -6.094 -8.648 1 97.62 258 ASN B CA 1
ATOM 4120 C C . ASN B 1 258 ? -19.203 -5.074 -7.516 1 97.62 258 ASN B C 1
ATOM 4122 O O . ASN B 1 258 ? -20.297 -4.793 -7.023 1 97.62 258 ASN B O 1
ATOM 4126 N N . MET B 1 259 ? -18.094 -4.516 -7.078 1 97.25 259 MET B N 1
ATOM 4127 C CA . MET B 1 259 ? -18.062 -3.51 -6.02 1 97.25 259 MET B CA 1
ATOM 4128 C C . MET B 1 259 ? -18.891 -2.291 -6.402 1 97.25 259 MET B C 1
ATOM 4130 O O . MET B 1 259 ? -19.656 -1.771 -5.582 1 97.25 259 MET B O 1
ATOM 4134 N N . GLU B 1 260 ? -18.781 -1.863 -7.633 1 96.88 260 GLU B N 1
ATOM 4135 C CA . GLU B 1 260 ? -19.547 -0.716 -8.125 1 96.88 260 GLU B CA 1
ATOM 4136 C C . GLU B 1 260 ? -21.031 -1.016 -8.156 1 96.88 260 GLU B C 1
ATOM 4138 O O . GLU B 1 260 ? -21.844 -0.19 -7.738 1 96.88 260 GLU B O 1
ATOM 4143 N N . GLN B 1 261 ? -21.344 -2.182 -8.633 1 97.12 261 GLN B N 1
ATOM 4144 C CA . GLN B 1 261 ? -22.734 -2.58 -8.742 1 97.12 261 GLN B CA 1
ATOM 4145 C C . GLN B 1 261 ? -23.391 -2.697 -7.371 1 97.12 261 GLN B C 1
ATOM 4147 O O . GLN B 1 261 ? -24.578 -2.424 -7.215 1 97.12 261 GLN B O 1
ATOM 4152 N N . LEU B 1 262 ? -22.641 -3.041 -6.395 1 97.5 262 LEU B N 1
ATOM 4153 C CA . LEU B 1 262 ? -23.156 -3.229 -5.047 1 97.5 262 LEU B CA 1
ATOM 4154 C C . LEU B 1 262 ? -23.125 -1.919 -4.266 1 97.5 262 LEU B C 1
ATOM 4156 O O . LEU B 1 262 ? -23.438 -1.896 -3.07 1 97.5 262 LEU B O 1
ATOM 4160 N N . GLY B 1 263 ? -22.672 -0.832 -4.879 1 96.19 263 GLY B N 1
ATOM 4161 C CA . GLY B 1 263 ? -22.734 0.49 -4.277 1 96.19 263 GLY B CA 1
ATOM 4162 C C . GLY B 1 263 ? -21.484 0.842 -3.494 1 96.19 263 GLY B C 1
ATOM 4163 O O . GLY B 1 263 ? -21.531 1.664 -2.578 1 96.19 263 GLY B O 1
ATOM 4164 N N . GLY B 1 264 ? -20.406 0.212 -3.795 1 96.75 264 GLY B N 1
ATOM 4165 C CA . GLY B 1 264 ? -19.172 0.457 -3.072 1 96.75 264 GLY B CA 1
ATOM 4166 C C . GLY B 1 264 ? -18.688 1.892 -3.184 1 96.75 264 GLY B C 1
ATOM 4167 O O . GLY B 1 264 ? -18.281 2.492 -2.189 1 96.75 264 GLY B O 1
ATOM 4168 N N . MET B 1 265 ? -18.812 2.496 -4.395 1 96.94 265 MET B N 1
ATOM 4169 C CA . MET B 1 265 ? -18.344 3.859 -4.602 1 96.94 265 MET B CA 1
ATOM 4170 C C . MET B 1 265 ? -19.266 4.867 -3.928 1 96.94 265 MET B C 1
ATOM 4172 O O . MET B 1 265 ? -18.812 5.871 -3.383 1 96.94 265 MET B O 1
ATOM 4176 N N . GLU B 1 266 ? -20.516 4.547 -3.93 1 96.5 266 GLU B N 1
ATOM 4177 C CA . GLU B 1 266 ? -21.469 5.398 -3.223 1 96.5 266 GLU B CA 1
ATOM 4178 C C . GLU B 1 266 ? -21.188 5.406 -1.722 1 96.5 266 GLU B C 1
ATOM 4180 O O . GLU B 1 266 ? -21.234 6.457 -1.081 1 96.5 266 GLU B O 1
ATOM 4185 N N . THR B 1 267 ? -20.969 4.242 -1.195 1 97 267 THR B N 1
ATOM 4186 C CA . THR B 1 267 ? -20.609 4.117 0.212 1 97 267 THR B CA 1
ATOM 4187 C C . THR B 1 267 ? -19.375 4.953 0.526 1 97 267 THR B C 1
ATOM 4189 O O . THR B 1 267 ? -19.344 5.691 1.511 1 97 267 THR B O 1
ATOM 4192 N N . GLN B 1 268 ? -18.359 4.867 -0.296 1 97.19 268 GLN B N 1
ATOM 4193 C CA . GLN B 1 268 ? -17.141 5.633 -0.088 1 97.19 268 GLN B CA 1
ATOM 4194 C C . GLN B 1 268 ? -17.406 7.133 -0.113 1 97.19 268 GLN B C 1
ATOM 4196 O O . GLN B 1 268 ? -16.875 7.883 0.711 1 97.19 268 GLN B O 1
ATOM 4201 N N . THR B 1 269 ? -18.25 7.605 -1.027 1 97.62 269 THR B N 1
ATOM 4202 C CA . THR B 1 269 ? -18.609 9.016 -1.11 1 97.62 269 THR B CA 1
ATOM 4203 C C . THR B 1 269 ? -19.281 9.477 0.181 1 97.62 269 THR B C 1
ATOM 4205 O O . THR B 1 269 ? -18.906 10.516 0.739 1 97.62 269 THR B O 1
ATOM 4208 N N . LYS B 1 270 ? -20.203 8.688 0.627 1 97.62 270 LYS B N 1
ATOM 4209 C CA . LYS B 1 270 ? -20.922 9.047 1.85 1 97.62 270 LYS B CA 1
ATOM 4210 C C . LYS B 1 270 ? -19.969 9.141 3.037 1 97.62 270 LYS B C 1
ATOM 4212 O O . LYS B 1 270 ? -20.109 10.031 3.879 1 97.62 270 LYS B O 1
ATOM 4217 N N . VAL B 1 271 ? -19.047 8.211 3.125 1 97.5 271 VAL B N 1
ATOM 4218 C CA . VAL B 1 271 ? -18.062 8.219 4.203 1 97.5 271 VAL B CA 1
ATOM 4219 C C . VAL B 1 271 ? -17.203 9.477 4.117 1 97.5 271 VAL B C 1
ATOM 4221 O O . VAL B 1 271 ? -17.031 10.188 5.109 1 97.5 271 VAL B O 1
ATOM 4224 N N . MET B 1 272 ? -16.688 9.789 2.908 1 97.38 272 MET B N 1
ATOM 4225 C CA . MET B 1 272 ? -15.82 10.945 2.717 1 97.38 272 MET B CA 1
ATOM 4226 C C . MET B 1 272 ? -16.578 12.242 3.018 1 97.38 272 MET B C 1
ATOM 4228 O O . MET B 1 272 ? -16.047 13.125 3.691 1 97.38 272 MET B O 1
ATOM 4232 N N . ASP B 1 273 ? -17.812 12.297 2.572 1 97.31 273 ASP B N 1
ATOM 4233 C CA . ASP B 1 273 ? -18.641 13.477 2.838 1 97.31 273 ASP B CA 1
ATOM 4234 C C . ASP B 1 273 ? -18.859 13.672 4.336 1 97.31 273 ASP B C 1
ATOM 4236 O O . ASP B 1 273 ? -18.766 14.789 4.844 1 97.31 273 ASP B O 1
ATOM 4240 N N . ALA B 1 274 ? -19.172 12.625 4.996 1 97.06 274 ALA B N 1
ATOM 4241 C CA . ALA B 1 274 ? -19.422 12.695 6.434 1 97.06 274 ALA B CA 1
ATOM 4242 C C . ALA B 1 274 ? -18.172 13.133 7.191 1 97.06 274 ALA B C 1
ATOM 4244 O O . ALA B 1 274 ? -18.266 13.945 8.117 1 97.06 274 ALA B O 1
ATOM 4245 N N . ILE B 1 275 ? -17.062 12.617 6.812 1 95.75 275 ILE B N 1
ATOM 4246 C CA . ILE B 1 275 ? -15.812 12.953 7.48 1 95.75 275 ILE B CA 1
ATOM 4247 C C . ILE B 1 275 ? -15.469 14.422 7.227 1 95.75 275 ILE B C 1
ATOM 4249 O O . ILE B 1 275 ? -15.055 15.133 8.141 1 95.75 275 ILE B O 1
ATOM 4253 N N . LEU B 1 276 ? -15.617 14.859 5.973 1 95.88 276 LEU B N 1
ATOM 4254 C CA . LEU B 1 276 ? -15.391 16.266 5.68 1 95.88 276 LEU B CA 1
ATOM 4255 C C . LEU B 1 276 ? -16.297 17.156 6.527 1 95.88 276 LEU B C 1
ATOM 4257 O O . LEU B 1 276 ? -15.844 18.156 7.086 1 95.88 276 LEU B O 1
ATOM 4261 N N . SER B 1 277 ? -17.562 16.766 6.594 1 95.5 277 SER B N 1
ATOM 4262 C CA . SER B 1 277 ? -18.516 17.531 7.398 1 95.5 277 SER B CA 1
ATOM 4263 C C . SER B 1 277 ? -18.062 17.625 8.852 1 95.5 277 SER B C 1
ATOM 4265 O O . SER B 1 277 ? -18.203 18.672 9.484 1 95.5 277 SER B O 1
ATOM 4267 N N . ARG B 1 278 ? -17.516 16.578 9.312 1 93.62 278 ARG B N 1
ATOM 4268 C CA . ARG B 1 278 ? -17 16.562 10.68 1 93.62 278 ARG B CA 1
ATOM 4269 C C . ARG B 1 278 ? -15.781 17.484 10.805 1 93.62 278 ARG B C 1
ATOM 4271 O O . ARG B 1 278 ? -15.68 18.25 11.766 1 93.62 278 ARG B O 1
ATOM 4278 N N . ILE B 1 279 ? -14.906 17.359 9.906 1 90.75 279 ILE B N 1
ATOM 4279 C CA . ILE B 1 279 ? -13.703 18.172 9.906 1 90.75 279 ILE B CA 1
ATOM 4280 C C . ILE B 1 279 ? -14.078 19.656 9.914 1 90.75 279 ILE B C 1
ATOM 4282 O O . ILE B 1 279 ? -13.461 20.453 10.625 1 90.75 279 ILE B O 1
ATOM 4286 N N . ARG B 1 280 ? -15.164 20 9.266 1 92 280 ARG B N 1
ATOM 4287 C CA . ARG B 1 280 ? -15.617 21.375 9.148 1 92 280 ARG B CA 1
ATOM 4288 C C . ARG B 1 280 ? -16.5 21.766 10.336 1 92 280 ARG B C 1
ATOM 4290 O O . ARG B 1 280 ? -16.984 22.891 10.406 1 92 280 ARG B O 1
ATOM 4297 N N . GLY B 1 281 ? -16.766 20.828 11.195 1 89.94 281 GLY B N 1
ATOM 4298 C CA . GLY B 1 281 ? -17.578 21.094 12.367 1 89.94 281 GLY B CA 1
ATOM 4299 C C . GLY B 1 281 ? -19.062 21.188 12.055 1 89.94 281 GLY B C 1
ATOM 4300 O O . GLY B 1 281 ? -19.812 21.812 12.805 1 89.94 281 GLY B O 1
ATOM 4301 N N . GLU B 1 282 ? -19.422 20.641 10.961 1 93.06 282 GLU B N 1
ATOM 4302 C CA . GLU B 1 282 ? -20.797 20.734 10.516 1 93.06 282 GLU B CA 1
ATOM 4303 C C . GLU B 1 282 ? -21.641 19.594 11.062 1 93.06 282 GLU B C 1
ATOM 4305 O O . GLU B 1 282 ? -22.875 19.688 11.117 1 93.06 282 GLU B O 1
ATOM 4310 N N . SER B 1 283 ? -21.062 18.453 11.359 1 93.56 283 SER B N 1
ATOM 4311 C CA . SER B 1 283 ? -21.719 17.266 11.914 1 93.56 283 SER B CA 1
ATOM 4312 C C . SER B 1 283 ? -20.75 16.453 12.773 1 93.56 283 SER B C 1
ATOM 4314 O O . SER B 1 283 ? -19.594 16.844 12.953 1 93.56 283 SER B O 1
ATOM 4316 N N . ASP B 1 284 ? -21.25 15.367 13.32 1 91.81 284 ASP B N 1
ATOM 4317 C CA . ASP B 1 284 ? -20.375 14.5 14.109 1 91.81 284 ASP B CA 1
ATOM 4318 C C . ASP B 1 284 ? -19.703 13.453 13.227 1 91.81 284 ASP B C 1
ATOM 4320 O O . ASP B 1 284 ? -18.969 12.594 13.719 1 91.81 284 ASP B O 1
ATOM 4324 N N . GLY B 1 285 ? -19.969 13.586 11.945 1 94 285 GLY B N 1
ATOM 4325 C CA . GLY B 1 285 ? -19.297 12.695 10.992 1 94 285 GLY B CA 1
ATOM 4326 C C . GLY B 1 285 ? -19.984 11.352 10.852 1 94 285 GLY B C 1
ATOM 4327 O O . GLY B 1 285 ? -19.531 10.484 10.109 1 94 285 GLY B O 1
ATOM 4328 N N . SER B 1 286 ? -21.156 11.148 11.547 1 92.94 286 SER B N 1
ATOM 4329 C CA . SER B 1 286 ? -21.875 9.883 11.469 1 92.94 286 SER B CA 1
ATOM 4330 C C . SER B 1 286 ? -22.719 9.797 10.195 1 92.94 286 SER B C 1
ATOM 4332 O O . SER B 1 286 ? -23.016 10.82 9.578 1 92.94 286 SER B O 1
ATOM 4334 N N . VAL B 1 287 ? -22.906 8.547 9.781 1 93.75 287 VAL B N 1
ATOM 4335 C CA . VAL B 1 287 ? -23.719 8.328 8.586 1 93.75 287 VAL B CA 1
ATOM 4336 C C . VAL B 1 287 ? -25.016 7.617 8.961 1 93.75 287 VAL B C 1
ATOM 4338 O O . VAL B 1 287 ? -25.109 6.992 10.016 1 93.75 287 VAL B O 1
ATOM 4341 N N . VAL B 1 288 ? -26.078 7.836 8.195 1 85.75 288 VAL B N 1
ATOM 4342 C CA . VAL B 1 288 ? -27.344 7.113 8.344 1 85.75 288 VAL B CA 1
ATOM 4343 C C . VAL B 1 288 ? -27.422 6 7.301 1 85.75 288 VAL B C 1
ATOM 4345 O O . VAL B 1 288 ? -27.266 6.246 6.102 1 85.75 288 VAL B O 1
ATOM 4348 N N . PRO B 1 289 ? -27.562 4.727 7.82 1 78.12 289 PRO B N 1
ATOM 4349 C CA . PRO B 1 289 ? -27.625 3.611 6.875 1 78.12 289 PRO B CA 1
ATOM 4350 C C . PRO B 1 289 ? -28.781 3.756 5.883 1 78.12 289 PRO B C 1
ATOM 4352 O O . PRO B 1 289 ? -29.797 4.375 6.195 1 78.12 289 PRO B O 1
#

Radius of gyration: 27.13 Å; Cα contacts (8 Å, |Δi|>4): 1114; chains: 2; bounding box: 67×78×60 Å

Solvent-accessible surface area (backbone atoms only — not comparable to full-atom values): 29493 Å² total; per-residue (Å²): 137,83,80,75,77,76,70,75,69,50,51,70,49,73,82,87,49,64,32,26,33,17,29,43,36,23,47,71,60,37,47,16,47,50,44,9,59,71,68,34,79,61,59,52,67,68,34,36,32,33,21,40,86,32,48,70,51,34,49,49,47,26,68,75,33,63,88,42,32,44,73,33,89,48,66,59,58,36,53,75,72,27,30,30,35,36,39,39,49,59,48,90,49,44,57,65,54,33,59,73,44,85,68,50,65,88,60,46,33,41,38,32,49,28,85,80,53,52,68,68,55,49,26,63,38,48,63,37,53,60,72,36,39,34,37,41,46,70,58,57,43,21,37,72,38,31,28,50,30,39,33,30,33,84,43,92,50,67,64,60,49,51,54,33,43,53,21,38,21,65,45,80,25,82,36,68,65,28,38,49,44,55,50,48,54,74,33,50,45,31,40,51,38,48,51,47,42,51,50,22,54,52,43,39,73,54,31,89,48,49,60,20,57,26,34,33,53,43,43,35,39,52,40,30,42,39,54,55,51,49,56,61,21,68,40,63,56,39,50,59,48,57,53,64,65,39,52,86,92,30,67,24,44,43,35,29,50,35,35,50,64,60,39,47,59,58,45,51,49,54,35,51,52,22,44,34,33,27,72,70,66,74,46,90,32,72,72,82,111,137,83,79,76,76,76,70,77,69,53,52,70,48,75,84,85,49,65,32,26,32,16,30,44,36,22,46,69,59,38,47,16,48,51,43,9,60,70,68,34,79,64,59,55,67,69,34,35,33,31,21,40,85,32,49,69,50,34,49,49,47,26,68,76,33,62,88,40,32,45,73,33,86,46,66,58,58,37,53,74,71,27,29,30,34,37,37,40,51,58,48,90,49,46,58,66,54,34,59,72,45,84,69,50,64,88,61,46,33,40,36,32,48,30,84,80,52,50,67,69,55,50,26,64,39,47,63,36,52,60,72,35,41,34,38,40,46,69,58,58,44,21,38,72,38,35,24,49,31,40,32,30,35,84,43,91,48,68,65,58,49,51,54,33,44,52,18,38,23,63,46,80,25,81,36,70,66,30,38,49,44,54,50,46,55,72,31,50,46,30,42,52,37,49,51,45,42,52,50,21,54,52,43,38,74,55,31,89,47,50,60,20,56,26,34,33,53,41,43,36,37,51,35,33,43,42,53,54,51,50,58,60,20,70,39,63,56,39,48,58,49,56,52,64,66,38,53,86,92,30,66,25,44,43,36,27,52,35,36,51,63,59,40,46,60,58,46,50,48,53,35,49,51,22,44,34,32,27,72,72,67,74,46,91,31,72,70,82,111

Organism: NCBI:txid2856

Sequence (578 aa):
MTESSSTTALAAGSDGNPTKIGFIGCGTIAFAIATGIATQSKIKIESIAVSKRSEQKSKLLAETFPDLVTVQEENQKILDENDLIFLCVLPQLTSEILKNLKFDTKRHTLVSLASTTKLDDLVRDSKLDATRVSKMICLPSIARHQGISLHCCPTKNPFLTSLFEATGGVTTLESESGLEAAMMTTCVMGPIYGMMKHGRDWLTQHTNLSAAEASELVVKQYVGAVLEAERDCDQPNRLEDLVAEQTPGGINEQALRNMEQLGGMETQTKVMDAILSRIRGESDGSVVPMTESSSTTALAAGSDGNPTKIGFIGCGTIAFAIATGIATQSKIKIESIAVSKRSEQKSKLLAETFPDLVTVQEENQKILDENDLIFLCVLPQLTSEILKNLKFDTKRHTLVSLASTTKLDDLVRDSKLDATRVSKMICLPSIARHQGISLHCCPTKNPFLTSLFEATGGVTTLESESGLEAAMMTTCVMGPIYGMMKHGRDWLTQHTNLSAAEASELVVKQYVGAVLEAERDCDQPNRLEDLVAEQTPGGINEQALRNMEQLGGMETQTKVMDAILSRIRGESDGSVVP

InterPro domains:
  IPR000304 Pyrroline-5-carboxylate reductase-like [PIRSF000193] (19-281)
  IPR028939 Pyrroline-5-carboxylate reductase, catalytic, N-terminal [PF03807] (20-114)
  IPR036291 NAD(P)-binding domain superfamily [SSF51735] (20-150)

Secondary structure (DSSP, 8-state):
----------B-TTSS---EEEEE--SHHHHHHHHHHHH-SSB---EEEEESSSHHHHHHHHHHSTTTEEEES-HHHHHHH-SEEEE-S-HHHHHHHHHTS---TTT-EEEE--TTS-HHHHHHHH---GGGEEEEE--GGGGGT-SPEEEE-SS--HHHHHHHHHTT-EEEESSHHHHHHHHGGGGGHHHHHHHHHHHHHHHHHHSS--HHHHHHHHHHHHHHHHHHHHTTTTSTTHHHHHHHHSPTTSHHHHHHHHHHHTTHHHHHHHHHHHHHHHHTTSS-S----/----------B-TTSS---EEEEE--SHHHHHHHHHHHH-SSB---EEEEESSSHHHHHHHHHHSTTTEEEES-HHHHHHH-SEEEE-S-HHHHHHHHHTS---TTT-EEEE--TTS-HHHHHHHH---GGGEEEEE--GGGGGT-SPEEEE-SS--HHHHHHHHHTT-EEEESSHHHHHHHHGGGGGHHHHHHHHHHHHHHHHHHSS--HHHHHHHHHHHHHHHHHHHHTTTTSTTHHHHHHHHSPTTSHHHHHHHHHHHTTHHHHHHHHHHHHHHHHTTSS-S----